Protein AF-0000000081030769 (afdb_homodimer)

Radius of gyration: 34.69 Å; Cα contacts (8 Å, |Δi|>4): 1145; chains: 2; bounding box: 56×118×72 Å

Secondary structure (DSSP, 8-state):
-TT--GGGTT-EEEEEETTEEEEEEEEEEETTTTEEEEEEEEEEETTEEEEEPS-EEEEGGGEEEEEE-S---SS------------------GGGGS----S----EEEE-SSSHHHHHHHHHHHT-SEEEEEEEEES-STTSEEEEEEEE-SS-EEEEEHHHHTTHHIIIIIHHHHT-TTSEEEES-HHHHHHHHHHHH-----SEEEHHHHHHHHHHHHTTSPPPSB---HHHHHHHHH---SHHHHTT--S-GGGGG-SSPPHHHHHHHHHTHHHHHHHHHHHHHHHTHHHHHHHHHHHHHHHTS-HHHHTT--TT--BPPHHHHS-S--SGGGTTT-/-TT--GGGTT-EEEEEETTEEEEEEEEEEETTTTEEEEEEEEEEETTEEEEEPS-EEEEGGGEEEEEE-S---SS------------------GGGTS----S----EEEE-SSSHHHHHHHHHHHT-SEEEEEEEEES-STTSEEEEEEEE-SS-EEEEEHHHHTTHHIIIIIHHHHT-TTSEEEES-HHHHHHHHHHHH-----SEEEHHHHHHHHHHHHTTSPPPSB---HHHHHHHHH---SHHHHTT--S-GGGGG-SSPPHHHHHHHHTTHHHHHHHHHHHHHHHTHHHHHHHHHHHHHHHTS-HHHHTT--TT--BPPHHHHS-TT-SGGGTTT-

Structure (mmCIF, N/CA/C/O backbone):
data_AF-0000000081030769-model_v1
#
loop_
_entity.id
_entity.type
_entity.pdbx_description
1 polymer 'PiRNA biogenesis protein EXD1'
#
loop_
_atom_site.group_PDB
_atom_site.id
_atom_site.type_symbol
_atom_site.label_atom_id
_atom_site.label_alt_id
_atom_site.label_comp_id
_atom_site.label_asym_id
_atom_site.label_entity_id
_atom_site.label_seq_id
_atom_site.pdbx_PDB_ins_code
_atom_site.Cartn_x
_atom_site.Cartn_y
_atom_site.Cartn_z
_atom_site.occupancy
_atom_site.B_iso_or_equiv
_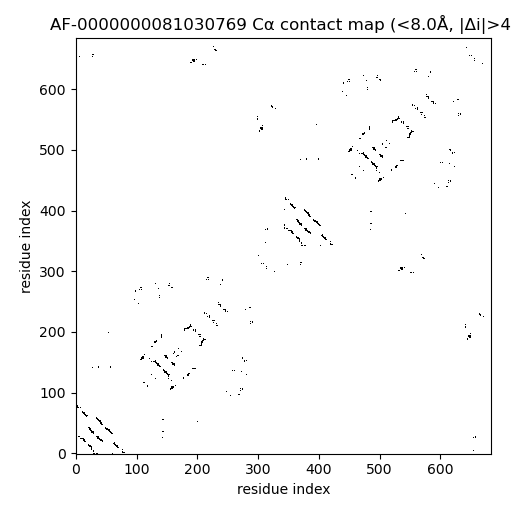atom_site.auth_seq_id
_atom_site.auth_comp_id
_atom_site.auth_asym_id
_atom_site.auth_atom_id
_atom_site.pdbx_PDB_model_num
ATOM 1 N N . MET A 1 1 ? -0.705 -38.626 -30.857 1 44.16 1 MET A N 1
ATOM 2 C CA . MET A 1 1 ? -1.271 -37.44 -30.221 1 44.16 1 MET A CA 1
ATOM 3 C C . MET A 1 1 ? -1.892 -36.511 -31.258 1 44.16 1 MET A C 1
ATOM 5 O O . MET A 1 1 ? -2.805 -35.744 -30.943 1 44.16 1 MET A O 1
ATOM 9 N N . GLU A 1 2 ? -1.341 -36.658 -32.449 1 47.42 2 GLU A N 1
ATOM 10 C CA . GLU A 1 2 ? -1.835 -35.824 -33.54 1 47.42 2 GLU A CA 1
ATOM 11 C C . GLU A 1 2 ? -3.297 -36.133 -33.853 1 47.42 2 GLU A C 1
ATOM 13 O O . GLU A 1 2 ? -4.038 -35.26 -34.307 1 47.42 2 GLU A O 1
ATOM 18 N N . ALA A 1 3 ? -3.644 -37.378 -33.585 1 51.26 3 ALA A N 1
ATOM 19 C CA . ALA A 1 3 ? -5.004 -37.761 -33.954 1 51.26 3 ALA A CA 1
ATOM 20 C C . ALA A 1 3 ? -6.013 -37.262 -32.924 1 51.26 3 ALA A C 1
ATOM 22 O O . ALA A 1 3 ? -7.224 -37.321 -33.153 1 51.26 3 ALA A O 1
ATOM 23 N N . LEU A 1 4 ? -5.462 -36.912 -31.933 1 61.34 4 LEU A N 1
ATOM 24 C CA . LEU A 1 4 ? -6.426 -36.528 -30.907 1 61.34 4 LEU A CA 1
ATOM 25 C C . LEU A 1 4 ? -6.832 -35.067 -31.063 1 61.34 4 LEU A C 1
ATOM 27 O O . LEU A 1 4 ? -5.975 -34.181 -31.106 1 61.34 4 LEU A O 1
ATOM 31 N N . SER A 1 5 ? -7.965 -34.884 -31.751 1 61.23 5 SER A N 1
ATOM 32 C CA . SER A 1 5 ? -8.55 -33.556 -31.907 1 61.23 5 SER A CA 1
ATOM 33 C C . SER A 1 5 ? -9.483 -33.224 -30.748 1 61.23 5 SER A C 1
ATOM 35 O O . SER A 1 5 ? -9.748 -34.072 -29.894 1 61.23 5 SER A O 1
ATOM 37 N N . ALA A 1 6 ? -9.847 -31.973 -30.694 1 63.76 6 ALA A N 1
ATOM 38 C CA . ALA A 1 6 ? -10.808 -31.466 -29.718 1 63.76 6 ALA A CA 1
ATOM 39 C C . ALA A 1 6 ? -12.082 -32.306 -29.717 1 63.76 6 ALA A C 1
ATOM 41 O O . ALA A 1 6 ? -12.797 -32.358 -28.713 1 63.76 6 ALA A O 1
ATOM 42 N N . ALA A 1 7 ? -12.319 -33.083 -30.776 1 64.45 7 ALA A N 1
ATOM 43 C CA . ALA A 1 7 ? -13.522 -33.903 -30.892 1 64.45 7 ALA A CA 1
ATOM 44 C C . ALA A 1 7 ? -13.444 -35.123 -29.979 1 64.45 7 ALA A C 1
ATOM 46 O O . ALA A 1 7 ? -14.462 -35.753 -29.686 1 64.45 7 ALA A O 1
ATOM 47 N N . CYS A 1 8 ? -12.205 -35.343 -29.478 1 71.4 8 CYS A N 1
ATOM 48 C CA . CYS A 1 8 ? -12.011 -36.531 -28.654 1 71.4 8 CYS A CA 1
ATOM 49 C C . CYS A 1 8 ? -12.272 -36.224 -27.184 1 71.4 8 CYS A C 1
ATOM 51 O O . CYS A 1 8 ? -12.295 -37.132 -26.351 1 71.4 8 CYS A O 1
ATOM 53 N N . LEU A 1 9 ? -12.603 -34.988 -26.937 1 77.81 9 LEU A N 1
ATOM 54 C CA . LEU A 1 9 ? -12.774 -34.601 -25.541 1 77.81 9 LEU A CA 1
ATOM 55 C C . LEU A 1 9 ? -14.01 -35.263 -24.942 1 77.81 9 LEU A C 1
ATOM 57 O O . LEU A 1 9 ? -15.023 -35.431 -25.626 1 77.81 9 LEU A O 1
ATOM 61 N N . GLU A 1 10 ? -13.96 -35.642 -23.74 1 79.06 10 GLU A N 1
ATOM 62 C CA . GLU A 1 10 ? -15.011 -36.218 -22.907 1 79.06 10 GLU A CA 1
ATOM 63 C C . GLU A 1 10 ? -15.336 -37.646 -23.337 1 79.06 10 GLU A C 1
ATOM 65 O O . GLU A 1 10 ? -16.351 -38.209 -22.922 1 79.06 10 GLU A O 1
ATOM 70 N N . ARG A 1 11 ? -14.497 -38.312 -24.156 1 81.59 11 ARG A N 1
ATOM 71 C CA . ARG A 1 11 ? -14.698 -39.699 -24.564 1 81.59 11 ARG A CA 1
ATOM 72 C C . ARG A 1 11 ? -13.898 -40.651 -23.682 1 81.59 11 ARG A C 1
ATOM 74 O O . ARG A 1 11 ? -12.791 -40.324 -23.251 1 81.59 11 ARG A O 1
ATOM 81 N N . ARG A 1 12 ? -14.58 -41.747 -23.451 1 87.85 12 ARG A N 1
ATOM 82 C CA . ARG A 1 12 ? -13.888 -42.783 -22.691 1 87.85 12 ARG A CA 1
ATOM 83 C C . ARG A 1 12 ? -12.947 -43.582 -23.587 1 87.85 12 ARG A C 1
ATOM 85 O O . ARG A 1 12 ? -13.318 -43.973 -24.695 1 87.85 12 ARG A O 1
ATOM 92 N N . VAL A 1 13 ? -11.739 -43.724 -23.093 1 87.86 13 VAL A N 1
ATOM 93 C CA . VAL A 1 13 ? -10.744 -44.36 -23.95 1 87.86 13 VAL A CA 1
ATOM 94 C C . VAL A 1 13 ? -9.935 -45.372 -23.142 1 87.86 13 VAL A C 1
ATOM 96 O O . VAL A 1 13 ? -9.896 -45.303 -21.911 1 87.86 13 VAL A O 1
ATOM 99 N N . HIS A 1 14 ? -9.465 -46.408 -23.815 1 87.83 14 HIS A N 1
ATOM 100 C CA . HIS A 1 14 ? -8.36 -47.249 -23.37 1 87.83 14 HIS A CA 1
ATOM 101 C C . HIS A 1 14 ? -7.041 -46.801 -23.992 1 87.83 14 HIS A C 1
ATOM 103 O O . HIS A 1 14 ? -6.945 -46.647 -25.211 1 87.83 14 HIS A O 1
ATOM 109 N N . VAL A 1 15 ? -6.149 -46.416 -23.18 1 86.52 15 VAL A N 1
ATOM 110 C CA . VAL A 1 15 ? -4.866 -45.928 -23.673 1 86.52 15 VAL A CA 1
ATOM 111 C C . VAL A 1 15 ? -3.74 -46.82 -23.155 1 86.52 15 VAL A C 1
ATOM 113 O O . VAL A 1 15 ? -3.757 -47.243 -21.997 1 86.52 15 VAL A O 1
ATOM 116 N N . VAL A 1 16 ? -2.856 -47.174 -24.028 1 80.29 16 VAL A N 1
ATOM 117 C CA . VAL A 1 16 ? -1.663 -47.912 -23.626 1 80.29 16 VAL A CA 1
ATOM 118 C C . VAL A 1 16 ? -0.446 -46.99 -23.669 1 80.29 16 VAL A C 1
ATOM 120 O O . VAL A 1 16 ? -0.079 -46.485 -24.733 1 80.29 16 VAL A O 1
ATOM 123 N N . GLU A 1 17 ? 0.055 -46.619 -22.524 1 79.87 17 GLU A N 1
ATOM 124 C CA . GLU A 1 17 ? 1.282 -45.841 -22.388 1 79.87 17 GLU A CA 1
ATOM 125 C C . GLU A 1 17 ? 2.413 -46.688 -21.813 1 79.87 17 GLU A C 1
ATOM 127 O O . GLU A 1 17 ? 2.323 -47.166 -20.68 1 79.87 17 GLU A O 1
ATOM 132 N N . PHE A 1 18 ? 3.49 -46.876 -22.508 1 74.51 18 PHE A N 1
ATOM 133 C CA . PHE A 1 18 ? 4.631 -47.684 -22.097 1 74.51 18 PHE A CA 1
ATOM 134 C C . PHE A 1 18 ? 4.174 -49.038 -21.569 1 74.51 18 PHE A C 1
ATOM 136 O O . PHE A 1 18 ? 4.567 -49.449 -20.475 1 74.51 18 PHE A O 1
ATOM 143 N N . ASP A 1 19 ? 3.241 -49.664 -22.244 1 74.39 19 ASP A N 1
ATOM 144 C CA . ASP A 1 19 ? 2.77 -51.028 -22.025 1 74.39 19 ASP A CA 1
ATOM 145 C C . ASP A 1 19 ? 1.854 -51.104 -20.805 1 74.39 19 ASP A C 1
ATOM 147 O O . ASP A 1 19 ? 1.578 -52.193 -20.296 1 74.39 19 ASP A O 1
ATOM 151 N N . VAL A 1 20 ? 1.56 -49.907 -20.291 1 80.68 20 VAL A N 1
ATOM 152 C CA . VAL A 1 20 ? 0.562 -49.876 -19.227 1 80.68 20 VAL A CA 1
ATOM 153 C C . VAL A 1 20 ? -0.782 -49.422 -19.791 1 80.68 20 VAL A C 1
ATOM 155 O O . VAL A 1 20 ? -0.85 -48.441 -20.537 1 80.68 20 VAL A O 1
ATOM 158 N N . ARG A 1 21 ? -1.768 -50.177 -19.455 1 84.45 21 ARG A N 1
ATOM 159 C CA . ARG A 1 21 ? -3.1 -49.891 -19.978 1 84.45 21 ARG A CA 1
ATOM 160 C C . ARG A 1 21 ? -3.887 -49.008 -19.015 1 84.45 21 ARG A C 1
ATOM 162 O O . ARG A 1 21 ? -3.921 -49.269 -17.811 1 84.45 21 ARG A O 1
ATOM 169 N N . PHE A 1 22 ? -4.377 -47.897 -19.62 1 87.69 22 PHE A N 1
ATOM 170 C CA . PHE A 1 22 ? -5.223 -46.986 -18.858 1 87.69 22 PHE A CA 1
ATOM 171 C C . PHE A 1 22 ? -6.603 -46.869 -19.493 1 87.69 22 PHE A C 1
ATOM 173 O O . PHE A 1 22 ? -6.741 -46.967 -20.714 1 87.69 22 PHE A O 1
ATOM 180 N N . ARG A 1 23 ? -7.574 -46.787 -18.68 1 88.01 23 ARG A N 1
ATOM 181 C CA . ARG A 1 23 ? -8.928 -46.45 -19.107 1 88.01 23 ARG A CA 1
ATOM 182 C C . ARG A 1 23 ? -9.419 -45.181 -18.418 1 88.01 23 ARG A C 1
ATOM 184 O O . ARG A 1 23 ? -9.186 -44.987 -17.223 1 88.01 23 ARG A O 1
ATOM 191 N N . GLY A 1 24 ?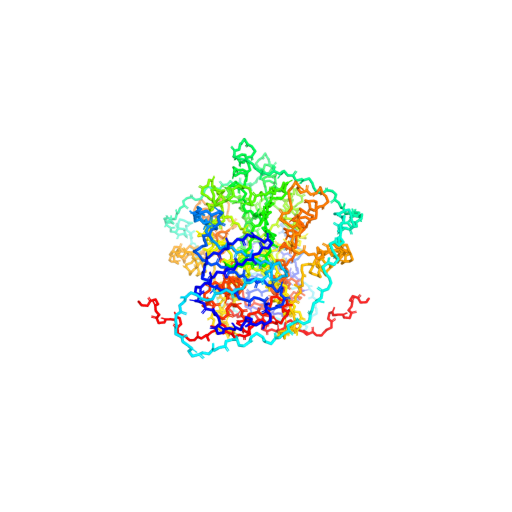 -9.892 -44.256 -19.222 1 87.9 24 GLY A N 1
ATOM 192 C CA . GLY A 1 24 ? -10.407 -43.022 -18.651 1 87.9 24 GLY A CA 1
ATOM 193 C C . GLY A 1 24 ? -11.114 -42.145 -19.666 1 87.9 24 GLY A C 1
ATOM 194 O O . GLY A 1 24 ? -11.39 -42.58 -20.786 1 87.9 24 GLY A O 1
ATOM 195 N N . THR A 1 25 ? -11.487 -40.97 -19.206 1 86.28 25 THR A N 1
ATOM 196 C CA . THR A 1 25 ? -12.155 -39.987 -20.051 1 86.28 25 THR A CA 1
ATOM 197 C C . THR A 1 25 ? -11.194 -38.869 -20.445 1 86.28 25 THR A C 1
ATOM 199 O O . THR A 1 25 ? -10.516 -38.296 -19.589 1 86.28 25 THR A O 1
ATOM 202 N N . ILE A 1 26 ? -11.086 -38.633 -21.771 1 82.66 26 ILE A N 1
ATOM 203 C CA . ILE A 1 26 ? -10.2 -37.578 -22.251 1 82.66 26 ILE A CA 1
ATOM 204 C C . ILE A 1 26 ? -10.711 -36.22 -21.776 1 82.66 26 ILE A C 1
ATOM 206 O O . ILE A 1 26 ? -11.822 -35.812 -22.122 1 82.66 26 ILE A O 1
ATOM 210 N N . LYS A 1 27 ? -9.891 -35.514 -20.947 1 78.57 27 LYS A N 1
ATOM 211 C CA . LYS A 1 27 ? -10.276 -34.191 -20.464 1 78.57 27 LYS A CA 1
ATOM 212 C C . LYS A 1 27 ? -9.535 -33.092 -21.22 1 78.57 27 LYS A C 1
ATOM 214 O O . LYS A 1 27 ? -10.053 -31.985 -21.383 1 78.57 27 LYS A O 1
ATOM 219 N N . CYS A 1 28 ? -8.37 -33.411 -21.644 1 77.9 28 CYS A N 1
ATOM 220 C CA . CYS A 1 28 ? -7.579 -32.388 -22.319 1 77.9 28 CYS A CA 1
ATOM 221 C C . CYS A 1 28 ? -6.539 -33.02 -23.236 1 77.9 28 CYS A C 1
ATOM 223 O O . CYS A 1 28 ? -5.921 -34.025 -22.881 1 77.9 28 CYS A O 1
ATOM 225 N N . ILE A 1 29 ? -6.494 -32.531 -24.385 1 73.43 29 ILE A N 1
ATOM 226 C CA . ILE A 1 29 ? -5.45 -32.882 -25.341 1 73.43 29 ILE A CA 1
ATOM 227 C C . ILE A 1 29 ? -4.579 -31.66 -25.626 1 73.43 29 ILE A C 1
ATOM 229 O O . ILE A 1 29 ? -5.063 -30.653 -26.148 1 73.43 29 ILE A O 1
ATOM 233 N N . ASP A 1 30 ? -3.381 -31.69 -25.149 1 68.22 30 ASP A N 1
ATOM 234 C CA . ASP A 1 30 ? -2.435 -30.609 -25.409 1 68.22 30 ASP A CA 1
ATOM 235 C C . ASP A 1 30 ? -1.521 -30.951 -26.584 1 68.22 30 ASP A C 1
ATOM 237 O O . ASP A 1 30 ? -0.598 -31.756 -26.446 1 68.22 30 ASP A O 1
ATOM 241 N N . PRO A 1 31 ? -1.814 -30.357 -27.655 1 63.83 31 PRO A N 1
ATOM 242 C CA . PRO A 1 31 ? -1.002 -30.698 -28.825 1 63.83 31 PRO A CA 1
ATOM 243 C C . PRO A 1 31 ? 0.418 -30.142 -28.74 1 63.83 31 PRO A C 1
ATOM 245 O O . PRO A 1 31 ? 1.331 -30.67 -29.38 1 63.83 31 PRO A O 1
ATOM 248 N N . THR A 1 32 ? 0.509 -29.099 -27.973 1 61.82 32 THR A N 1
ATOM 249 C CA . THR A 1 32 ? 1.821 -28.468 -27.877 1 61.82 32 THR A CA 1
ATOM 250 C C . THR A 1 32 ? 2.789 -29.35 -27.093 1 61.82 32 THR A C 1
ATOM 252 O O . THR A 1 32 ? 3.905 -29.611 -27.547 1 61.82 32 THR A O 1
ATOM 255 N N . ASN A 1 33 ? 2.311 -29.801 -25.993 1 61.86 33 ASN A N 1
ATOM 256 C CA . ASN A 1 33 ? 3.164 -30.625 -25.144 1 61.86 33 ASN A CA 1
ATOM 257 C C . ASN A 1 33 ? 2.949 -32.113 -25.409 1 61.86 33 ASN A C 1
ATOM 259 O O . ASN A 1 33 ? 3.622 -32.957 -24.815 1 61.86 33 ASN A O 1
ATOM 263 N N . LYS A 1 34 ? 2.015 -32.432 -26.318 1 69.3 34 LYS A N 1
ATOM 264 C CA . LYS A 1 34 ? 1.688 -33.802 -26.701 1 69.3 34 LYS A CA 1
ATOM 265 C C . LYS A 1 34 ? 1.298 -34.635 -25.484 1 69.3 34 LYS A C 1
ATOM 267 O O . LYS A 1 34 ? 1.83 -35.728 -25.276 1 69.3 34 LYS A O 1
ATOM 272 N N . THR A 1 35 ? 0.449 -33.984 -24.701 1 75.99 35 THR A N 1
ATOM 273 C CA . THR A 1 35 ? -0.007 -34.692 -23.51 1 75.99 35 THR A CA 1
ATOM 274 C C . THR A 1 35 ? -1.514 -34.926 -23.564 1 75.99 35 THR A C 1
ATOM 276 O O . THR A 1 35 ? -2.243 -34.169 -24.209 1 75.99 35 THR A O 1
ATOM 279 N N . LEU A 1 36 ? -1.886 -36.084 -23.059 1 79.55 36 LEU A N 1
ATOM 280 C CA . LEU A 1 36 ? -3.286 -36.472 -22.923 1 79.55 36 LEU A CA 1
ATOM 281 C C . LEU A 1 36 ? -3.675 -36.595 -21.454 1 79.55 36 LEU A C 1
ATOM 283 O O . LEU A 1 36 ? -3.007 -37.292 -20.686 1 79.55 36 LEU A O 1
ATOM 287 N N . THR A 1 37 ? -4.619 -35.807 -21.075 1 82.63 37 THR A N 1
ATOM 288 C CA . THR A 1 37 ? -5.063 -35.871 -19.687 1 82.63 37 THR A CA 1
ATOM 289 C C . THR A 1 37 ? -6.379 -36.636 -19.575 1 82.63 37 THR A C 1
ATOM 291 O O . THR A 1 37 ? -7.347 -36.322 -20.271 1 82.63 37 THR A O 1
ATOM 294 N N . LEU A 1 38 ? -6.343 -37.716 -18.769 1 82.44 38 LEU A N 1
ATOM 295 C CA . LEU A 1 38 ? -7.516 -38.558 -18.563 1 82.44 38 LEU A CA 1
ATOM 296 C C . LEU A 1 38 ? -8.109 -38.334 -17.176 1 82.44 38 LEU A C 1
ATOM 298 O O . LEU A 1 38 ? -7.381 -38.034 -16.226 1 82.44 38 LEU A O 1
ATOM 302 N N . ASP A 1 39 ? -9.38 -38.321 -17.074 1 81.76 39 ASP A N 1
ATOM 303 C CA . ASP A 1 39 ? -10.116 -38.363 -15.814 1 81.76 39 ASP A CA 1
ATOM 304 C C . ASP A 1 39 ? -10.74 -39.739 -15.589 1 81.76 39 ASP A C 1
ATOM 306 O O . ASP A 1 39 ? -10.803 -40.556 -16.51 1 81.76 39 ASP A O 1
ATOM 310 N N . LYS A 1 40 ? -11.093 -40.023 -14.259 1 81.81 40 LYS A N 1
ATOM 311 C CA . LYS A 1 40 ? -11.674 -41.311 -13.891 1 81.81 40 LYS A CA 1
ATOM 312 C C . LYS A 1 40 ? -10.829 -42.467 -14.421 1 81.81 40 LYS A C 1
ATOM 314 O O . LYS A 1 40 ? -11.347 -43.367 -15.084 1 81.81 40 LYS A O 1
ATOM 319 N N . VAL A 1 41 ? -9.571 -42.446 -14.062 1 83.43 41 VAL A N 1
ATOM 320 C CA . VAL A 1 41 ? -8.573 -43.32 -14.67 1 83.43 41 VAL A CA 1
ATOM 321 C C . VAL A 1 41 ? -8.522 -44.648 -13.919 1 83.43 41 VAL A C 1
ATOM 323 O O . VAL A 1 41 ? -8.597 -44.676 -12.688 1 83.43 41 VAL A O 1
ATOM 326 N N . GLU A 1 42 ? -8.541 -45.737 -14.667 1 85.85 42 GLU A N 1
ATOM 327 C CA . GLU A 1 42 ? -8.265 -47.078 -14.158 1 85.85 42 GLU A CA 1
ATOM 328 C C . GLU A 1 42 ? -7.034 -47.68 -14.829 1 85.85 42 GLU A C 1
ATOM 330 O O . GLU A 1 42 ? -6.845 -47.533 -16.038 1 85.85 42 GLU A O 1
ATOM 335 N N . VAL A 1 43 ? -6.2 -48.144 -14.038 1 83.62 43 VAL A N 1
ATOM 336 C CA . VAL A 1 43 ? -5.038 -48.852 -14.565 1 83.62 43 VAL A CA 1
ATOM 337 C C . VAL A 1 43 ? -5.326 -50.35 -14.619 1 83.62 43 VAL A C 1
ATOM 339 O O . VAL A 1 43 ? -5.861 -50.92 -13.665 1 83.62 43 VAL A O 1
ATOM 342 N N . ILE A 1 44 ? -5.068 -50.878 -15.721 1 78.3 44 ILE A N 1
ATOM 343 C CA . ILE A 1 44 ? -5.321 -52.301 -15.916 1 78.3 44 ILE A CA 1
ATOM 344 C C . ILE A 1 44 ? -4.006 -53.074 -15.841 1 78.3 44 ILE A C 1
ATOM 346 O O . ILE A 1 44 ? -3.096 -52.844 -16.641 1 78.3 44 ILE A O 1
ATOM 350 N N . ILE A 1 45 ? -3.821 -53.763 -14.804 1 73.88 45 ILE A N 1
ATOM 351 C CA . ILE A 1 45 ? -2.67 -54.644 -14.64 1 73.88 45 ILE A CA 1
ATOM 352 C C . ILE A 1 45 ? -3.121 -56.101 -14.714 1 73.88 45 ILE A C 1
ATOM 354 O O . ILE A 1 45 ? -3.692 -56.63 -13.758 1 73.88 45 ILE A O 1
ATOM 358 N N . GLY A 1 46 ? -2.759 -56.717 -15.798 1 67.44 46 GLY A N 1
ATOM 359 C CA . GLY A 1 46 ? -3.307 -58.052 -15.978 1 67.44 46 GLY A CA 1
ATOM 360 C C . GLY A 1 46 ? -4.823 -58.077 -15.998 1 67.44 46 GLY A C 1
ATOM 361 O O . GLY A 1 46 ? -5.45 -57.411 -16.825 1 67.44 46 GLY A O 1
ATOM 362 N N . ASP A 1 47 ? -5.411 -58.845 -15.065 1 72.78 47 ASP A N 1
ATOM 363 C CA . ASP A 1 47 ? -6.86 -58.971 -14.951 1 72.78 47 ASP A CA 1
ATOM 364 C C . ASP A 1 47 ? -7.41 -58.037 -13.875 1 72.78 47 ASP A C 1
ATOM 366 O O . ASP A 1 47 ? -8.625 -57.95 -13.683 1 72.78 47 ASP A O 1
ATOM 370 N N . ALA A 1 48 ? -6.486 -57.241 -13.292 1 74.41 48 ALA A N 1
ATOM 371 C CA . ALA A 1 48 ? -6.919 -56.368 -12.204 1 74.41 48 ALA A CA 1
ATOM 372 C C . ALA A 1 48 ? -7.043 -54.922 -12.676 1 74.41 48 ALA A C 1
ATOM 374 O O . ALA A 1 48 ? -6.257 -54.465 -13.51 1 74.41 48 ALA A O 1
ATOM 375 N N . GLN A 1 49 ? -8.13 -54.28 -12.293 1 78.36 49 GLN A N 1
ATOM 376 C CA . GLN A 1 49 ? -8.369 -52.865 -12.559 1 78.36 49 GLN A CA 1
ATOM 377 C C . GLN A 1 49 ? -8.328 -52.049 -11.271 1 78.36 49 GLN A C 1
ATOM 379 O O . GLN A 1 49 ? -8.88 -52.463 -10.249 1 78.36 49 GLN A O 1
ATOM 384 N N . MET A 1 50 ? -7.418 -51.078 -11.249 1 75.87 50 MET A N 1
ATOM 385 C CA . MET A 1 50 ? -7.314 -50.203 -10.084 1 75.87 50 MET A CA 1
ATOM 386 C C . MET A 1 50 ? -7.633 -48.759 -10.458 1 75.87 50 MET A C 1
ATOM 388 O O . MET A 1 50 ? -7.101 -48.236 -11.438 1 75.87 50 MET A O 1
ATOM 392 N N . ALA A 1 51 ? -8.521 -48.137 -9.741 1 79.64 51 ALA A N 1
ATOM 393 C CA . ALA A 1 51 ? -8.876 -46.739 -9.972 1 79.64 51 ALA A CA 1
ATOM 394 C C . ALA A 1 51 ? -7.779 -45.804 -9.47 1 79.64 51 ALA A C 1
ATOM 396 O O . ALA A 1 51 ? -7.222 -46.014 -8.39 1 79.64 51 ALA A O 1
ATOM 397 N N . LEU A 1 52 ? -7.276 -44.99 -10.325 1 74.42 52 LEU A N 1
ATOM 398 C CA . LEU A 1 52 ? -6.322 -43.958 -9.936 1 74.42 52 LEU A CA 1
ATOM 399 C C . LEU A 1 52 ? -7.042 -42.67 -9.55 1 74.42 52 LEU A C 1
ATOM 401 O O . LEU A 1 52 ? -7.952 -42.228 -10.254 1 74.42 52 LEU A O 1
ATOM 405 N N . PRO A 1 53 ? -6.715 -42.255 -8.423 1 66.66 53 PRO A N 1
ATOM 406 C CA . PRO A 1 53 ? -7.371 -41.002 -8.04 1 66.66 53 PRO A CA 1
ATOM 407 C C . PRO A 1 53 ? -6.861 -39.802 -8.835 1 66.66 53 PRO A C 1
ATOM 409 O O . PRO A 1 53 ? -5.665 -39.71 -9.123 1 66.66 53 PRO A O 1
ATOM 412 N N . GLY A 1 54 ? -7.796 -38.987 -9.297 1 65.91 54 GLY A N 1
ATOM 413 C CA . GLY A 1 54 ? -7.496 -37.708 -9.92 1 65.91 54 GLY A CA 1
ATOM 414 C C . GLY A 1 54 ? -7.211 -37.819 -11.406 1 65.91 54 GLY A C 1
ATOM 415 O O . GLY A 1 54 ? -7.601 -38.798 -12.046 1 65.91 54 GLY A O 1
ATOM 416 N N . LEU A 1 55 ? -6.659 -36.768 -11.96 1 72.29 55 LEU A N 1
ATOM 417 C CA . LEU A 1 55 ? -6.317 -36.704 -13.377 1 72.29 55 LEU A CA 1
ATOM 418 C C . LEU A 1 55 ? -4.965 -37.359 -13.64 1 72.29 55 LEU A C 1
ATOM 420 O O . LEU A 1 55 ? -4.077 -37.324 -12.785 1 72.29 55 LEU A O 1
ATOM 424 N N . LYS A 1 56 ? -4.919 -38.119 -14.719 1 78.1 56 LYS A N 1
ATOM 425 C CA . LYS A 1 56 ? -3.658 -38.709 -15.159 1 78.1 56 LYS A CA 1
ATOM 426 C C . LYS A 1 56 ? -3.215 -38.124 -16.497 1 78.1 56 LYS A C 1
ATOM 428 O O . LYS A 1 56 ? -3.954 -38.181 -17.482 1 78.1 56 LYS A O 1
ATOM 433 N N . MET A 1 57 ? -2.11 -37.486 -16.358 1 77.53 57 MET A N 1
ATOM 434 C CA . MET A 1 57 ? -1.526 -36.964 -17.59 1 77.53 57 MET A CA 1
ATOM 435 C C . MET A 1 57 ? -0.62 -38.001 -18.245 1 77.53 57 MET A C 1
ATOM 437 O O . MET A 1 57 ? 0.262 -38.562 -17.593 1 77.53 57 MET A O 1
ATOM 441 N N . LEU A 1 58 ? -0.952 -38.35 -19.488 1 77.89 58 LEU A N 1
ATOM 442 C CA . LEU A 1 58 ? -0.169 -39.307 -20.261 1 77.89 58 LEU A CA 1
ATOM 443 C C . LEU A 1 58 ? 0.704 -38.592 -21.287 1 77.89 58 LEU A C 1
ATOM 445 O O . LEU A 1 58 ? 0.288 -37.59 -21.872 1 77.89 58 LEU A O 1
ATOM 449 N N . ASP A 1 59 ? 1.869 -39.041 -21.366 1 72.49 59 ASP A N 1
ATOM 450 C CA . ASP A 1 59 ? 2.781 -38.533 -22.386 1 72.49 59 ASP A CA 1
ATOM 451 C C . ASP A 1 59 ? 2.417 -39.076 -23.767 1 72.49 59 ASP A C 1
ATOM 453 O O . ASP A 1 59 ? 2.472 -40.285 -23.999 1 72.49 59 ASP A O 1
ATOM 457 N N . GLY A 1 60 ? 2.059 -38.187 -24.591 1 72.27 60 GLY A N 1
ATOM 458 C CA . GLY A 1 60 ? 1.662 -38.57 -25.936 1 72.27 60 GLY A CA 1
ATOM 459 C C . GLY A 1 60 ? 2.712 -39.394 -26.657 1 72.27 60 GLY A C 1
ATOM 460 O O . GLY A 1 60 ? 2.38 -40.261 -27.467 1 72.27 60 GLY A O 1
ATOM 461 N N . GLN A 1 61 ? 3.967 -39.121 -26.261 1 70.11 61 GLN A N 1
ATOM 462 C CA . GLN A 1 61 ? 5.048 -39.862 -26.902 1 70.11 61 GLN A CA 1
ATOM 463 C C . GLN A 1 61 ? 5.076 -41.313 -26.43 1 70.11 61 GLN A C 1
ATOM 465 O O . GLN A 1 61 ? 5.547 -42.196 -27.149 1 70.11 61 GLN A O 1
ATOM 470 N N . GLY A 1 62 ? 4.553 -41.566 -25.315 1 72.06 62 GLY A N 1
ATOM 471 C CA . GLY A 1 62 ? 4.543 -42.911 -24.763 1 72.06 62 GLY A CA 1
ATOM 472 C C . GLY A 1 62 ? 3.289 -43.69 -25.112 1 72.06 62 GLY A C 1
ATOM 473 O O . GLY A 1 62 ? 3.191 -44.883 -24.819 1 72.06 62 GLY A O 1
ATOM 474 N N . ILE A 1 63 ? 2.408 -43.027 -25.781 1 79.7 63 ILE A N 1
ATOM 475 C CA . ILE A 1 63 ? 1.138 -43.682 -26.076 1 79.7 63 ILE A CA 1
ATOM 476 C C . ILE A 1 63 ? 1.282 -44.546 -27.326 1 79.7 63 ILE A C 1
ATOM 478 O O . ILE A 1 63 ? 1.623 -44.044 -28.4 1 79.7 63 ILE A O 1
ATOM 482 N N . SER A 1 64 ? 1.046 -45.84 -27.186 1 77.75 64 SER A N 1
ATOM 483 C CA . SER A 1 64 ? 1.176 -46.77 -28.303 1 77.75 64 SER A CA 1
ATOM 484 C C . SER A 1 64 ? -0.182 -47.087 -28.919 1 77.75 64 SER A C 1
ATOM 486 O O . SER A 1 64 ? -0.267 -47.453 -30.093 1 77.75 64 SER A O 1
ATOM 488 N N . ALA A 1 65 ? -1.237 -46.993 -28.076 1 81.04 65 ALA A N 1
ATOM 489 C CA . ALA A 1 65 ? -2.563 -47.318 -28.596 1 81.04 65 ALA A CA 1
ATOM 490 C C . ALA A 1 65 ? -3.648 -46.545 -27.852 1 81.04 65 ALA A C 1
ATOM 492 O O . ALA A 1 65 ? -3.531 -46.3 -26.649 1 81.04 65 ALA A O 1
ATOM 493 N N . ILE A 1 66 ? -4.604 -46.064 -28.601 1 83.67 66 ILE A N 1
ATOM 494 C CA . ILE A 1 66 ? -5.805 -45.457 -28.037 1 83.67 66 ILE A CA 1
ATOM 495 C C . ILE A 1 66 ? -7.046 -46.106 -28.647 1 83.67 66 ILE A C 1
ATOM 497 O O . ILE A 1 66 ? -7.153 -46.227 -29.869 1 83.67 66 ILE A O 1
ATOM 501 N N . THR A 1 67 ? -7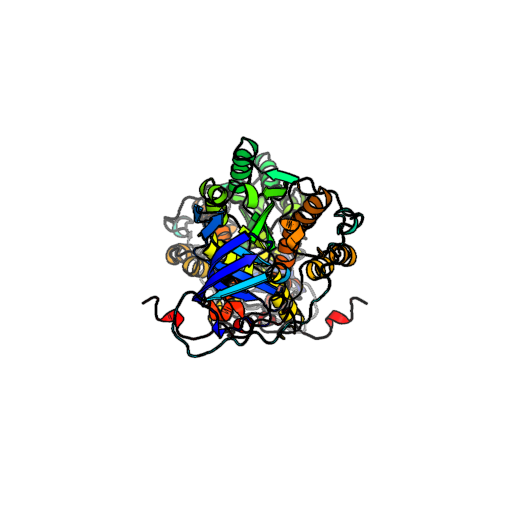.892 -46.676 -27.756 1 82.75 67 THR A N 1
ATOM 502 C CA . THR A 1 67 ? -9.148 -47.27 -28.201 1 82.75 67 THR A CA 1
ATOM 503 C C . THR A 1 67 ? -10.337 -46.579 -27.539 1 82.75 67 THR A C 1
ATOM 505 O O . THR A 1 67 ? -10.375 -46.434 -26.315 1 82.75 67 THR A O 1
ATOM 508 N N . PHE A 1 68 ? -11.323 -46.141 -28.288 1 82.46 68 PHE A N 1
ATOM 509 C CA . PHE A 1 68 ? -12.515 -45.477 -27.776 1 82.46 68 PHE A CA 1
ATOM 510 C C . PHE A 1 68 ? -13.556 -46.498 -27.334 1 82.46 68 PHE A C 1
ATOM 512 O O . PHE A 1 68 ? -13.786 -47.496 -28.02 1 82.46 68 PHE A O 1
ATOM 519 N N . LEU A 1 69 ? -14.082 -46.378 -26.138 1 79.23 69 LEU A N 1
ATOM 520 C CA . LEU A 1 69 ? -15.036 -47.328 -25.577 1 79.23 69 LEU A CA 1
ATOM 521 C C . LEU A 1 69 ? -16.466 -46.936 -25.933 1 79.23 69 LEU A C 1
ATOM 523 O O . LEU A 1 69 ? -17.37 -47.774 -25.9 1 79.23 69 LEU A O 1
ATOM 527 N N . ASP A 1 70 ? -16.962 -45.797 -26.162 1 65.88 70 ASP A N 1
ATOM 528 C CA . ASP A 1 70 ? -18.329 -45.412 -26.499 1 65.88 70 ASP A CA 1
ATOM 529 C C . ASP A 1 70 ? -18.572 -45.513 -28.003 1 65.88 70 ASP A C 1
ATOM 531 O O . ASP A 1 70 ? -17.65 -45.33 -28.801 1 65.88 70 ASP A O 1
ATOM 535 N N . GLU A 1 71 ? -19.64 -46.317 -28.65 1 55.11 71 GLU A N 1
ATOM 536 C CA . GLU A 1 71 ? -20.127 -46.664 -29.982 1 55.11 71 GLU A CA 1
ATOM 537 C C . GLU A 1 71 ? -20.472 -45.414 -30.786 1 55.11 71 GLU A C 1
ATOM 539 O O . GLU A 1 71 ? -20.942 -45.511 -31.921 1 55.11 71 GLU A O 1
ATOM 544 N N . ASN A 1 72 ? -20.769 -44.244 -30.347 1 45.99 72 ASN A N 1
ATOM 545 C CA . ASN A 1 72 ? -21.317 -43.311 -31.326 1 45.99 72 ASN A CA 1
ATOM 546 C C . ASN A 1 72 ? -20.324 -43.028 -32.449 1 45.99 72 ASN A C 1
ATOM 548 O O . ASN A 1 72 ? -19.255 -42.463 -32.211 1 45.99 72 ASN A O 1
ATOM 552 N N . PRO A 1 73 ? -20.426 -43.639 -33.72 1 39.94 73 PRO A N 1
ATOM 553 C CA . PRO A 1 73 ? -19.629 -43.62 -34.949 1 39.94 73 PRO A CA 1
ATOM 554 C C . PRO A 1 73 ? -19.219 -4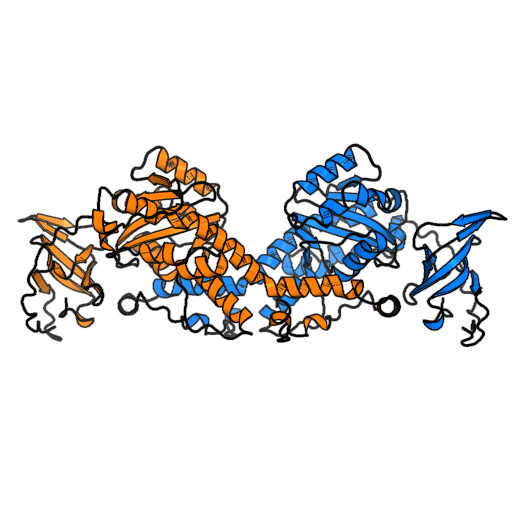2.21 -35.365 1 39.94 73 PRO A C 1
ATOM 556 O O . PRO A 1 73 ? -18.543 -42.034 -36.382 1 39.94 73 PRO A O 1
ATOM 559 N N . ALA A 1 74 ? -20.131 -41.176 -35.192 1 37.57 74 ALA A N 1
ATOM 560 C CA . ALA A 1 74 ? -19.852 -40.054 -36.085 1 37.57 74 ALA A CA 1
ATOM 561 C C . ALA A 1 74 ? -18.355 -39.765 -36.151 1 37.57 74 ALA A C 1
ATOM 563 O O . ALA A 1 74 ? -17.782 -39.666 -37.239 1 37.57 74 ALA A O 1
ATOM 564 N N . LYS A 1 75 ? -17.747 -38.712 -35.518 1 38.67 75 LYS A N 1
ATOM 565 C CA . LYS A 1 75 ? -16.526 -38.097 -36.03 1 38.67 75 LYS A CA 1
ATOM 566 C C . LYS A 1 75 ? -15.313 -38.986 -35.771 1 38.67 75 LYS A C 1
ATOM 568 O O . LYS A 1 75 ? -14.935 -39.21 -34.619 1 38.67 75 LYS A O 1
ATOM 573 N N . ALA A 1 76 ? -15.128 -39.937 -36.632 1 34.52 76 ALA A N 1
ATOM 574 C CA . ALA A 1 76 ? -13.959 -40.79 -36.831 1 34.52 76 ALA A CA 1
ATOM 575 C C . ALA A 1 76 ? -12.666 -40.005 -36.627 1 34.52 76 ALA A C 1
ATOM 577 O O . ALA A 1 76 ? -12.403 -39.034 -37.341 1 34.52 76 ALA A O 1
ATOM 578 N N . CYS A 1 77 ? -12.175 -39.839 -35.484 1 35.09 77 CYS A N 1
ATOM 579 C CA . CYS A 1 77 ? -10.813 -39.334 -35.35 1 35.09 77 CYS A CA 1
ATOM 580 C C . CYS A 1 77 ? -9.827 -40.219 -36.103 1 35.09 77 C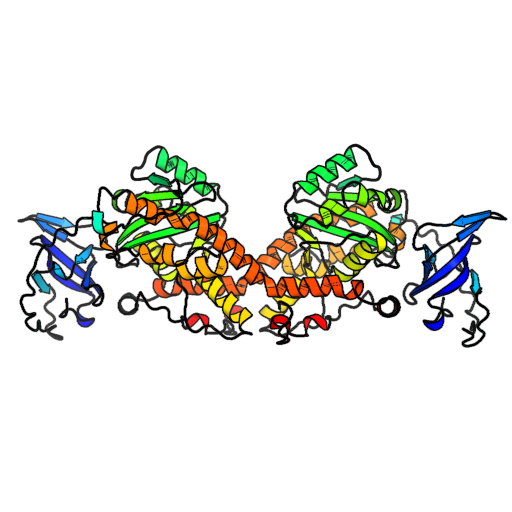YS A C 1
ATOM 582 O O . CYS A 1 77 ? -9.675 -41.399 -35.781 1 35.09 77 CYS A O 1
ATOM 584 N N . ARG A 1 78 ? -9.893 -40.286 -37.527 1 30.68 78 ARG A N 1
ATOM 585 C CA . ARG A 1 78 ? -8.976 -41.07 -38.348 1 30.68 78 ARG A CA 1
ATOM 586 C C . ARG A 1 78 ? -7.534 -40.888 -37.884 1 30.68 78 ARG A C 1
ATOM 588 O O . ARG A 1 78 ? -7.093 -39.764 -37.636 1 30.68 78 ARG A O 1
ATOM 595 N N . ARG A 1 79 ? -6.894 -41.941 -37.464 1 33.06 79 ARG A N 1
ATOM 596 C CA . ARG A 1 79 ? -5.482 -42.152 -37.16 1 33.06 79 ARG A CA 1
ATOM 597 C C . ARG A 1 79 ? -4.613 -41.889 -38.385 1 33.06 79 ARG A C 1
ATOM 599 O O . ARG A 1 79 ? -4.679 -42.628 -39.37 1 33.06 79 ARG A O 1
ATOM 606 N N . GLN A 1 80 ? -4.51 -40.776 -39.078 1 28.78 80 GLN A N 1
ATOM 607 C CA . GLN A 1 80 ? -3.477 -40.912 -40.1 1 28.78 80 GLN A CA 1
ATOM 608 C C . GLN A 1 80 ? -2.174 -41.432 -39.5 1 28.78 80 GLN A C 1
ATOM 610 O O . GLN A 1 80 ? -1.877 -41.176 -38.331 1 28.78 80 GLN A O 1
ATOM 615 N N . GLY A 1 81 ? -1.436 -42.449 -40.093 1 25.53 81 GLY A N 1
ATOM 616 C CA . GLY A 1 81 ? -0.263 -43.286 -39.894 1 25.53 81 GLY A CA 1
ATOM 617 C C . GLY A 1 81 ? 0.963 -42.502 -39.467 1 25.53 81 GLY A C 1
ATOM 618 O O . GLY A 1 81 ? 1.451 -41.648 -40.212 1 25.53 81 GLY A O 1
ATOM 619 N N . ALA A 1 82 ? 1.14 -42.027 -38.227 1 27.3 82 ALA A N 1
ATOM 620 C CA . ALA A 1 82 ? 2.414 -41.423 -37.844 1 27.3 82 ALA A CA 1
ATOM 621 C C . ALA A 1 82 ? 3.58 -42.353 -38.165 1 27.3 82 ALA A C 1
ATOM 623 O O . ALA A 1 82 ? 3.46 -43.575 -38.045 1 27.3 82 ALA A O 1
ATOM 624 N N . GLU A 1 83 ? 4.384 -42.007 -39.143 1 27.08 83 GLU A N 1
ATOM 625 C CA . GLU A 1 83 ? 5.707 -42.578 -39.374 1 27.08 83 GLU A CA 1
ATOM 626 C C . GLU A 1 83 ? 6.453 -42.793 -38.06 1 27.08 83 GLU A C 1
ATOM 628 O O . GLU A 1 83 ? 6.275 -42.03 -37.108 1 27.08 83 GLU A O 1
ATOM 633 N N . LYS A 1 84 ? 7.098 -43.927 -37.776 1 27.74 84 LYS A N 1
ATOM 634 C CA . LYS A 1 84 ? 7.956 -44.542 -36.768 1 27.74 84 LYS A CA 1
ATOM 635 C C . LYS A 1 84 ? 9.013 -43.559 -36.272 1 27.74 84 LYS A C 1
ATOM 637 O O . LYS A 1 84 ? 10.037 -43.357 -36.928 1 27.74 84 LYS A O 1
ATOM 642 N N . ALA A 1 85 ? 8.681 -42.454 -35.686 1 26.54 85 ALA A N 1
ATOM 643 C CA . ALA A 1 85 ? 9.891 -41.81 -35.183 1 26.54 85 ALA A CA 1
ATOM 644 C C . ALA A 1 85 ? 10.634 -42.721 -34.21 1 26.54 85 ALA A C 1
ATOM 646 O O . ALA A 1 85 ? 10.011 -43.446 -33.431 1 26.54 85 ALA A O 1
ATOM 647 N N . ASP A 1 86 ? 11.903 -43.132 -34.429 1 25.1 86 ASP A N 1
ATOM 648 C CA . ASP A 1 86 ? 12.959 -43.842 -33.714 1 25.1 86 ASP A CA 1
ATOM 649 C C . ASP A 1 86 ? 13.079 -43.344 -32.276 1 25.1 86 ASP A C 1
ATOM 651 O O . ASP A 1 86 ? 13.142 -42.136 -32.035 1 25.1 86 ASP A O 1
ATOM 655 N N . ALA A 1 87 ? 12.654 -44.109 -31.231 1 27.44 87 ALA A N 1
ATOM 656 C CA . ALA A 1 87 ? 12.66 -44.094 -29.77 1 27.44 87 ALA A CA 1
ATOM 657 C C . ALA A 1 87 ? 14.072 -43.886 -29.229 1 27.44 87 ALA A C 1
ATOM 659 O O . ALA A 1 87 ? 14.669 -44.806 -28.666 1 27.44 87 ALA A O 1
ATOM 660 N N . SER A 1 88 ? 15.072 -43.273 -29.907 1 25.11 88 SER A N 1
ATOM 661 C CA . SER A 1 88 ? 16.323 -43.281 -29.156 1 25.11 88 SER A CA 1
ATOM 662 C C . SER A 1 88 ? 16.135 -42.687 -27.764 1 25.11 88 SER A C 1
ATOM 664 O O . SER A 1 88 ? 15.618 -41.576 -27.621 1 25.11 88 SER A O 1
ATOM 666 N N . SER A 1 89 ? 15.891 -43.527 -26.685 1 27.82 89 SER A N 1
ATOM 667 C CA . SER A 1 89 ? 15.933 -43.431 -25.229 1 27.82 89 SER A CA 1
ATOM 668 C C . SER A 1 89 ? 17.082 -42.541 -24.766 1 27.82 89 SER A C 1
ATOM 670 O O . SER A 1 89 ? 18.16 -43.035 -24.43 1 27.82 89 SER A O 1
ATOM 672 N N . GLY A 1 90 ? 17.598 -41.569 -25.497 1 27.37 90 GLY A N 1
ATOM 673 C CA . GLY A 1 90 ? 18.763 -40.933 -24.902 1 27.37 90 GLY A CA 1
ATOM 674 C C . GLY A 1 90 ? 18.55 -40.536 -23.453 1 27.37 90 GLY A C 1
ATOM 675 O O . GLY A 1 90 ? 17.454 -40.122 -23.072 1 27.37 90 GLY A O 1
ATOM 676 N N . ASN A 1 91 ? 19.216 -41.304 -22.451 1 29.99 91 ASN A N 1
ATOM 677 C CA . ASN A 1 91 ? 19.552 -41.051 -21.054 1 29.99 91 ASN A CA 1
ATOM 678 C C . ASN A 1 91 ? 19.744 -39.562 -20.784 1 29.99 91 ASN A C 1
ATOM 680 O O . ASN A 1 91 ? 20.788 -38.997 -21.114 1 29.99 91 ASN A O 1
ATOM 684 N N . VAL A 1 92 ? 18.845 -38.838 -21.098 1 31.66 92 VAL A N 1
ATOM 685 C CA . VAL A 1 92 ? 19.022 -37.443 -20.711 1 31.66 92 VAL A CA 1
ATOM 686 C C . VAL A 1 92 ? 19.463 -37.364 -19.251 1 31.66 92 VAL A C 1
ATOM 688 O O . VAL A 1 92 ? 18.722 -37.764 -18.35 1 31.66 92 VAL A O 1
ATOM 691 N N . LYS A 1 93 ? 20.758 -37.612 -18.972 1 34.1 93 LYS A N 1
ATOM 692 C CA . LYS A 1 93 ? 21.42 -37.421 -17.685 1 34.1 93 LYS A CA 1
ATOM 693 C C . LYS A 1 93 ? 20.95 -36.136 -17.009 1 34.1 93 LYS A C 1
ATOM 695 O O . LYS A 1 93 ? 20.932 -35.072 -17.631 1 34.1 93 LYS A O 1
ATOM 700 N N . PRO A 1 94 ? 20.355 -36.28 -15.944 1 36.12 94 PRO A N 1
ATOM 701 C CA . PRO A 1 94 ? 19.906 -35.151 -15.127 1 36.12 94 PRO A CA 1
ATOM 702 C C . PRO A 1 94 ? 20.967 -34.061 -14.992 1 36.12 94 PRO A C 1
ATOM 704 O O . PRO A 1 94 ? 20.635 -32.896 -14.761 1 36.12 94 PRO A O 1
ATOM 707 N N . ASP A 1 95 ? 22.225 -34.536 -15.052 1 38.03 95 ASP A N 1
ATOM 708 C CA . ASP A 1 95 ? 23.308 -33.597 -14.778 1 38.03 95 ASP A CA 1
ATOM 709 C C . ASP A 1 95 ? 23.285 -32.429 -15.761 1 38.03 95 ASP A C 1
ATOM 711 O O . ASP A 1 95 ? 23.743 -31.331 -15.44 1 38.03 95 ASP A O 1
ATOM 715 N N . ARG A 1 96 ? 22.949 -32.732 -16.989 1 35.53 96 ARG A N 1
ATOM 716 C CA . ARG A 1 96 ? 23.051 -31.731 -18.047 1 35.53 96 ARG A CA 1
ATOM 717 C C . ARG A 1 96 ? 21.976 -30.661 -17.894 1 35.53 96 ARG A C 1
ATOM 719 O O . ARG A 1 96 ? 21.981 -29.661 -18.615 1 35.53 96 ARG A O 1
ATOM 726 N N . TYR A 1 97 ? 20.941 -31.036 -17.243 1 36.63 97 TYR A N 1
ATOM 727 C CA . TYR A 1 97 ? 19.802 -30.125 -17.275 1 36.63 97 TYR A CA 1
ATOM 728 C C . TYR A 1 97 ? 20.042 -28.92 -16.375 1 36.63 97 TYR A C 1
ATOM 730 O O . TYR A 1 97 ? 19.336 -27.914 -16.472 1 36.63 97 TYR A O 1
ATOM 738 N N . CYS A 1 98 ? 20.826 -29.115 -15.269 1 36.92 98 CYS A N 1
ATOM 739 C CA . CYS A 1 98 ? 20.988 -27.953 -14.403 1 36.92 98 CYS A CA 1
ATOM 740 C C . CYS A 1 98 ? 22.38 -27.351 -14.553 1 36.92 98 CYS A C 1
ATOM 742 O O . CYS A 1 98 ? 23.379 -28 -14.238 1 36.92 98 CYS A O 1
ATOM 744 N N . ASN A 1 99 ? 22.708 -26.78 -15.573 1 37.42 99 ASN A N 1
ATOM 745 C CA . ASN A 1 99 ? 23.963 -26.036 -15.565 1 37.42 99 ASN A CA 1
ATOM 746 C C . ASN A 1 99 ? 24.164 -25.29 -14.248 1 37.42 99 ASN A C 1
ATOM 748 O O . ASN A 1 99 ? 23.195 -24.973 -13.556 1 37.42 99 ASN A O 1
ATOM 752 N N . ARG A 1 100 ? 25.573 -25.128 -13.789 1 37.7 100 ARG A N 1
ATOM 753 C CA . ARG A 1 100 ? 26.091 -24.534 -12.561 1 37.7 100 ARG A CA 1
ATOM 754 C C . ARG A 1 100 ? 25.447 -23.178 -12.296 1 37.7 100 ARG A C 1
ATOM 756 O O . ARG A 1 100 ? 25.53 -22.271 -13.127 1 37.7 100 ARG A O 1
ATOM 763 N N . ILE A 1 101 ? 24.427 -23.143 -11.631 1 42.78 101 ILE A N 1
ATOM 764 C CA . ILE A 1 101 ? 23.674 -21.972 -11.195 1 42.78 101 ILE A CA 1
ATOM 765 C C . ILE A 1 101 ? 24.53 -21.132 -10.25 1 42.78 101 ILE A C 1
ATOM 767 O O . ILE A 1 101 ? 24.849 -21.565 -9.14 1 42.78 101 ILE A O 1
ATOM 771 N N . PRO A 1 102 ? 25.379 -20.326 -10.646 1 44.65 102 PRO A N 1
ATOM 772 C CA . PRO A 1 102 ? 26.119 -19.5 -9.689 1 44.65 102 PRO A CA 1
ATOM 773 C C . PRO A 1 102 ? 25.203 -18.679 -8.785 1 44.65 102 PRO A C 1
ATOM 775 O O . PRO A 1 102 ? 25.681 -17.956 -7.908 1 44.65 102 PRO A O 1
ATOM 778 N N . GLY A 1 103 ? 23.961 -18.831 -8.603 1 48.94 103 GLY A N 1
ATOM 779 C CA . GLY A 1 103 ? 23.211 -17.848 -7.837 1 48.94 103 GLY A CA 1
ATOM 780 C C . GLY A 1 103 ? 23.32 -18.049 -6.338 1 48.94 103 GLY A C 1
ATOM 781 O O . GLY A 1 103 ? 23.955 -19.001 -5.878 1 48.94 103 GLY A O 1
ATOM 782 N N . LYS A 1 104 ? 22.974 -17.001 -5.528 1 56.19 104 LYS A N 1
ATOM 783 C CA . LYS A 1 104 ? 22.926 -16.996 -4.069 1 56.19 104 LYS A CA 1
ATOM 784 C C . LYS A 1 104 ? 22.193 -18.225 -3.539 1 56.19 104 LYS A C 1
ATOM 786 O O . LYS A 1 104 ? 21.133 -18.591 -4.051 1 56.19 104 LYS A O 1
ATOM 791 N N . ILE A 1 105 ? 22.91 -18.99 -2.84 1 57.71 105 ILE A N 1
ATOM 792 C CA . ILE A 1 105 ? 22.365 -20.174 -2.186 1 57.71 105 ILE A CA 1
ATOM 793 C C . ILE A 1 105 ? 21.253 -19.765 -1.223 1 57.71 105 ILE A C 1
ATOM 795 O O . ILE A 1 105 ? 21.48 -18.979 -0.3 1 57.71 105 ILE A O 1
ATOM 799 N N . VAL A 1 106 ? 20.047 -19.975 -1.654 1 71.69 106 VAL A N 1
ATOM 800 C CA . VAL A 1 106 ? 18.904 -19.741 -0.778 1 71.69 106 VAL A CA 1
ATOM 801 C C . VAL A 1 106 ? 18.638 -20.985 0.067 1 71.69 106 VAL A C 1
ATOM 803 O O . VAL A 1 106 ? 18.618 -22.104 -0.453 1 71.69 106 VAL A O 1
ATOM 806 N N . ASN A 1 107 ? 18.742 -20.78 1.361 1 84.18 107 ASN A N 1
ATOM 807 C CA . ASN A 1 107 ? 18.398 -21.878 2.258 1 84.18 107 ASN A CA 1
ATOM 808 C C . ASN A 1 107 ? 16.903 -22.184 2.222 1 84.18 107 ASN A C 1
ATOM 810 O O . ASN A 1 107 ? 16.078 -21.269 2.193 1 84.18 107 ASN A O 1
ATOM 814 N N . TYR A 1 108 ? 16.706 -23.502 1.956 1 92.68 108 TYR A N 1
ATOM 815 C CA . TYR A 1 108 ? 15.311 -23.928 1.934 1 92.68 108 TYR A CA 1
ATOM 816 C C . TYR A 1 108 ? 15.099 -25.146 2.825 1 92.68 108 TYR A C 1
ATOM 818 O O . TYR A 1 108 ? 16.059 -25.828 3.195 1 92.68 108 TYR A O 1
ATOM 826 N N . ILE A 1 109 ? 13.93 -25.351 3.306 1 95.25 109 ILE A N 1
ATOM 827 C CA . ILE A 1 109 ? 13.524 -26.529 4.065 1 95.25 109 ILE A CA 1
ATOM 828 C C . ILE A 1 109 ? 12.615 -27.407 3.209 1 95.25 109 ILE A C 1
ATOM 830 O O . ILE A 1 109 ? 11.585 -26.945 2.712 1 95.25 109 ILE A O 1
ATOM 834 N N . LEU A 1 110 ? 13.038 -28.602 2.982 1 94.24 110 LEU A N 1
ATOM 835 C CA . LEU A 1 110 ? 12.275 -29.565 2.196 1 94.24 110 LEU A CA 1
ATOM 836 C C . LEU A 1 110 ? 11.239 -30.274 3.062 1 94.24 110 LEU A C 1
ATOM 838 O O . LEU A 1 110 ? 11.571 -30.807 4.123 1 94.24 110 LEU A O 1
ATOM 842 N N . ILE A 1 111 ? 9.99 -30.225 2.663 1 96.48 111 ILE A N 1
ATOM 843 C CA . ILE A 1 111 ? 8.896 -30.891 3.362 1 96.48 111 ILE A CA 1
ATOM 844 C C . ILE A 1 111 ? 8.325 -32.003 2.485 1 96.48 111 ILE A C 1
ATOM 846 O O . ILE A 1 111 ? 7.525 -31.743 1.584 1 96.48 111 ILE A O 1
ATOM 850 N N . ASP A 1 112 ? 8.65 -33.225 2.752 1 92.16 112 ASP A N 1
ATOM 851 C CA . ASP A 1 112 ? 8.208 -34.348 1.93 1 92.16 112 ASP A CA 1
ATOM 852 C C . ASP A 1 112 ? 7.484 -35.395 2.774 1 92.16 112 ASP A C 1
ATOM 854 O O . ASP A 1 112 ? 7.16 -36.479 2.285 1 92.16 112 ASP A O 1
ATOM 858 N N . LYS A 1 113 ? 7.315 -35.061 4.079 1 89.86 113 LYS A N 1
ATOM 859 C CA . LYS A 1 113 ? 6.563 -35.902 5.006 1 89.86 113 LYS A CA 1
ATOM 860 C C . LYS A 1 113 ? 5.813 -35.057 6.031 1 89.86 113 LYS A C 1
ATOM 862 O O . LYS A 1 113 ? 6.152 -33.892 6.25 1 89.86 113 LYS A O 1
ATOM 867 N N . PHE A 1 114 ? 4.721 -35.751 6.59 1 89.24 114 PHE A N 1
ATOM 868 C CA . PHE A 1 114 ? 3.947 -35.074 7.625 1 89.24 114 PHE A CA 1
ATOM 869 C C . PHE A 1 114 ? 4.601 -35.248 8.99 1 89.24 114 PHE A C 1
ATOM 871 O O . PHE A 1 114 ? 4.238 -36.15 9.748 1 89.24 114 PHE A O 1
ATOM 878 N N . GLN A 1 115 ? 5.641 -34.653 9.199 1 87.46 115 GLN A N 1
ATOM 879 C CA . GLN A 1 115 ? 6.367 -34.721 10.463 1 87.46 115 GLN A CA 1
ATOM 880 C C . GLN A 1 115 ? 6.513 -33.337 11.089 1 87.46 115 GLN A C 1
ATOM 882 O O . GLN A 1 115 ? 5.719 -32.437 10.808 1 87.46 115 GLN A O 1
ATOM 887 N N . GLU A 1 116 ? 7.457 -33.245 11.899 1 87.72 116 GLU A N 1
ATOM 888 C CA . GLU A 1 116 ? 7.66 -32.03 12.682 1 87.72 116 GLU A CA 1
ATOM 889 C C . GLU A 1 116 ? 7.941 -30.832 11.78 1 87.72 116 GLU A C 1
ATOM 891 O O . GLU A 1 116 ? 7.439 -29.733 12.023 1 87.72 116 GLU A O 1
ATOM 896 N N . LYS A 1 117 ? 8.608 -31.111 10.722 1 90.15 117 LYS A N 1
ATOM 897 C CA . LYS A 1 117 ? 8.958 -30.013 9.826 1 90.15 117 LYS A CA 1
ATOM 898 C C . LYS A 1 117 ? 7.717 -29.434 9.153 1 90.15 117 LYS A C 1
ATOM 900 O O . LYS A 1 117 ? 7.631 -28.225 8.931 1 90.15 117 LYS A O 1
ATOM 905 N N . PHE A 1 118 ? 6.788 -30.36 8.877 1 95.01 118 PHE A N 1
ATOM 906 C CA . PHE A 1 118 ? 5.555 -29.907 8.245 1 95.01 118 PHE A CA 1
ATOM 907 C C . PHE A 1 118 ? 4.773 -28.992 9.18 1 95.01 118 PHE A C 1
ATOM 909 O O . PHE A 1 118 ? 4.377 -27.891 8.792 1 95.01 118 PHE A O 1
ATOM 916 N N . GLY A 1 119 ? 4.591 -29.435 10.38 1 94.14 119 GLY A N 1
ATOM 917 C CA . GLY A 1 119 ? 3.871 -28.638 11.36 1 94.14 119 GLY A CA 1
ATOM 918 C C . GLY A 1 119 ? 4.531 -27.302 11.645 1 94.14 119 GLY A C 1
ATOM 919 O O . GLY A 1 119 ? 3.855 -26.275 11.733 1 94.14 119 GLY A O 1
ATOM 920 N N . SER A 1 120 ? 5.779 -27.318 11.782 1 95.41 120 SER A N 1
ATOM 921 C CA . SER A 1 120 ? 6.534 -26.096 12.04 1 95.41 120 SER A CA 1
ATOM 922 C C . SER A 1 120 ? 6.403 -25.11 10.884 1 95.41 120 SER A C 1
ATOM 924 O O . SER A 1 120 ? 6.296 -23.902 11.101 1 95.41 120 SER A O 1
ATOM 926 N N . ALA A 1 121 ? 6.459 -25.658 9.7 1 96.45 121 ALA A N 1
ATOM 927 C CA . ALA A 1 121 ? 6.303 -24.819 8.514 1 96.45 121 ALA A CA 1
ATOM 928 C C . ALA A 1 121 ? 4.932 -24.15 8.492 1 96.45 121 ALA A C 1
ATOM 930 O O . ALA A 1 121 ? 4.829 -22.939 8.285 1 96.45 121 ALA A O 1
ATOM 931 N N . ILE A 1 122 ? 3.91 -24.907 8.779 1 97.17 122 ILE A N 1
ATOM 932 C CA . ILE A 1 122 ? 2.543 -24.398 8.772 1 97.17 122 ILE A CA 1
ATOM 933 C C . ILE A 1 122 ? 2.391 -23.315 9.838 1 97.17 122 ILE A C 1
ATOM 935 O O . ILE A 1 122 ? 1.775 -22.276 9.592 1 97.17 122 ILE A O 1
ATOM 939 N N . GLN A 1 123 ? 2.958 -23.528 10.922 1 96.03 123 GLN A N 1
ATOM 940 C CA . GLN A 1 123 ? 2.89 -22.548 12.001 1 96.03 123 GLN A CA 1
ATOM 941 C C . GLN A 1 123 ? 3.582 -21.246 11.607 1 96.03 123 GLN A C 1
ATOM 943 O O . GLN A 1 123 ? 3.023 -20.162 11.783 1 96.03 123 GLN A O 1
ATOM 948 N N . ASN A 1 124 ? 4.741 -21.378 11.135 1 96.81 124 ASN A N 1
ATOM 949 C CA . ASN A 1 124 ? 5.499 -20.205 10.712 1 96.81 124 ASN A CA 1
ATOM 950 C C . ASN A 1 124 ? 4.756 -19.415 9.638 1 96.81 124 ASN A C 1
ATOM 952 O O . ASN A 1 124 ? 4.681 -18.187 9.705 1 96.81 124 ASN A O 1
ATOM 956 N N . LEU A 1 125 ? 4.207 -20.104 8.674 1 97.07 125 LEU A N 1
ATOM 957 C CA . LEU A 1 125 ? 3.481 -19.466 7.581 1 97.07 125 LEU A CA 1
ATOM 958 C C . LEU A 1 125 ? 2.202 -18.81 8.088 1 97.07 125 LEU A C 1
ATOM 960 O O . LEU A 1 125 ? 1.83 -17.728 7.629 1 97.07 125 LEU A O 1
ATOM 964 N N . SER A 1 126 ? 1.548 -19.44 9.034 1 96.03 126 SER A N 1
ATOM 965 C CA . SER A 1 126 ? 0.302 -18.918 9.584 1 96.03 126 SER A CA 1
ATOM 966 C C . SER A 1 126 ? 0.538 -17.627 10.361 1 96.03 126 SER A C 1
ATOM 968 O O . SER A 1 126 ? -0.375 -16.814 10.517 1 96.03 126 SER A O 1
ATOM 970 N N . GLU A 1 127 ? 1.745 -17.431 10.765 1 94.88 127 GLU A N 1
ATOM 971 C CA . GLU A 1 127 ? 2.086 -16.258 11.564 1 94.88 127 GLU A CA 1
ATOM 972 C C . GLU A 1 127 ? 2.641 -15.137 10.69 1 94.88 127 GLU A C 1
ATOM 974 O O . GLU A 1 127 ? 2.911 -14.037 11.178 1 94.88 127 GLU A O 1
ATOM 979 N N . SER A 1 128 ? 2.793 -15.409 9.454 1 93.81 128 SER A N 1
ATOM 980 C CA . SER A 1 128 ? 3.339 -14.422 8.528 1 93.81 128 SER A CA 1
ATOM 981 C C . SER A 1 128 ? 2.235 -13.57 7.913 1 93.81 128 SER A C 1
ATOM 983 O O . SER A 1 128 ? 1.121 -14.05 7.695 1 93.81 128 SER A O 1
ATOM 985 N N . SER A 1 129 ? 2.534 -12.3 7.666 1 93.14 129 SER A N 1
ATOM 986 C CA . SER A 1 129 ? 1.559 -11.413 7.041 1 93.14 129 SER A CA 1
ATOM 987 C C . SER A 1 129 ? 1.667 -11.456 5.52 1 93.14 129 SER A C 1
ATOM 989 O O . SER A 1 129 ? 0.718 -11.106 4.815 1 93.14 129 SER A O 1
ATOM 991 N N . VAL A 1 130 ? 2.867 -11.828 5.05 1 96.19 130 VAL A N 1
ATOM 992 C CA . VAL A 1 130 ? 3.109 -11.86 3.611 1 96.19 130 VAL A CA 1
ATOM 993 C C . VAL A 1 130 ? 3.959 -13.078 3.257 1 96.19 130 VAL A C 1
ATOM 995 O O . VAL A 1 130 ? 4.921 -13.397 3.96 1 96.19 130 VAL A O 1
ATOM 998 N N . ILE A 1 131 ? 3.585 -13.751 2.203 1 97.75 131 ILE A N 1
ATOM 999 C CA . ILE A 1 131 ? 4.343 -14.902 1.725 1 97.75 131 ILE A CA 1
ATOM 1000 C C . ILE A 1 131 ? 4.411 -14.877 0.2 1 97.75 131 ILE A C 1
ATOM 1002 O O . ILE A 1 131 ? 3.541 -14.302 -0.457 1 97.75 131 ILE A O 1
ATOM 1006 N N . SER A 1 132 ? 5.437 -15.408 -0.356 1 97.75 132 SER A N 1
ATOM 1007 C CA . SER A 1 132 ? 5.485 -15.651 -1.794 1 97.75 132 SER A CA 1
ATOM 1008 C C . SER A 1 132 ? 5.102 -17.089 -2.125 1 97.75 132 SER A C 1
ATOM 1010 O O . SER A 1 132 ? 5.236 -17.982 -1.285 1 97.75 132 SER A O 1
ATOM 1012 N N . LEU A 1 133 ? 4.603 -17.277 -3.245 1 97.51 133 LEU A N 1
ATOM 1013 C CA . LEU A 1 133 ? 4.058 -18.568 -3.653 1 97.51 133 LEU A CA 1
ATOM 1014 C C . LEU A 1 133 ? 4.404 -18.869 -5.107 1 97.51 133 LEU A C 1
ATOM 1016 O O . LEU A 1 133 ? 4.299 -17.993 -5.969 1 97.51 133 LEU A O 1
ATOM 1020 N N . GLU A 1 134 ? 4.839 -20.098 -5.366 1 95.57 134 GLU A N 1
ATOM 1021 C CA . GLU A 1 134 ? 5.093 -20.581 -6.72 1 95.57 134 GLU A CA 1
ATOM 1022 C C . GLU A 1 134 ? 4.795 -22.073 -6.839 1 95.57 134 GLU A C 1
ATOM 1024 O O . GLU A 1 134 ? 4.938 -22.819 -5.868 1 95.57 134 GLU A O 1
ATOM 1029 N N . LEU A 1 135 ? 4.348 -22.483 -7.982 1 95.19 135 LEU A N 1
ATOM 1030 C CA . LEU A 1 135 ? 4.063 -23.882 -8.279 1 95.19 135 LEU A CA 1
ATOM 1031 C C . LEU A 1 135 ? 4.951 -24.389 -9.411 1 95.19 135 LEU A C 1
ATOM 1033 O O . LEU A 1 135 ? 5.165 -23.685 -10.401 1 95.19 135 LEU A O 1
ATOM 1037 N N . ASN A 1 136 ? 5.459 -25.563 -9.253 1 90.8 136 ASN A N 1
ATOM 1038 C CA . ASN A 1 136 ? 6.158 -26.239 -10.341 1 90.8 136 ASN A CA 1
ATOM 1039 C C . ASN A 1 136 ? 5.593 -27.635 -10.589 1 90.8 136 ASN A C 1
ATOM 1041 O O . ASN A 1 136 ? 5.204 -28.328 -9.647 1 90.8 136 ASN A O 1
ATOM 1045 N N . GLY A 1 137 ? 5.538 -27.978 -11.78 1 88.45 137 GLY A N 1
ATOM 1046 C CA . GLY A 1 137 ? 5.03 -29.264 -12.231 1 88.45 137 GLY A CA 1
ATOM 1047 C C . GLY A 1 137 ? 4.893 -29.356 -13.739 1 88.45 137 GLY A C 1
ATOM 1048 O O . GLY A 1 137 ? 5.679 -28.758 -14.477 1 88.45 137 GLY A O 1
ATOM 1049 N N . ILE A 1 138 ? 3.992 -30.17 -14.13 1 78.9 138 ILE A N 1
ATOM 1050 C CA . ILE A 1 138 ? 3.717 -30.335 -15.553 1 78.9 138 ILE A CA 1
ATOM 1051 C C . ILE A 1 138 ? 2.384 -29.676 -15.902 1 78.9 138 ILE A C 1
ATOM 1053 O O . ILE A 1 138 ? 1.346 -30.023 -15.335 1 78.9 138 ILE A O 1
ATOM 1057 N N . ASN A 1 139 ? 2.449 -28.722 -16.834 1 79.74 139 ASN A N 1
ATOM 1058 C CA . ASN A 1 139 ? 1.242 -28.07 -17.331 1 79.74 139 ASN A CA 1
ATOM 1059 C C . ASN A 1 139 ? 0.341 -27.61 -16.188 1 79.74 139 ASN A C 1
ATOM 1061 O O . ASN A 1 139 ? -0.836 -27.971 -16.136 1 79.74 139 ASN A O 1
ATOM 1065 N N . ILE A 1 140 ? 0.85 -26.829 -15.377 1 88.1 140 ILE A N 1
ATOM 1066 C CA . ILE A 1 140 ? 0.126 -26.388 -14.19 1 88.1 140 ILE A CA 1
ATOM 1067 C C . ILE A 1 140 ? -1.232 -25.819 -14.595 1 88.1 140 ILE A C 1
ATOM 1069 O O . ILE A 1 140 ? -1.304 -24.837 -15.337 1 88.1 140 ILE A O 1
ATOM 1073 N N . SER A 1 141 ? -2.247 -26.391 -14.262 1 88.64 141 SER A N 1
ATOM 1074 C CA . SER A 1 141 ? -3.66 -26.122 -14.507 1 88.64 141 SER A CA 1
ATOM 1075 C C . SER A 1 141 ? -4.542 -27.224 -13.928 1 88.64 141 SER A C 1
ATOM 1077 O O . SER A 1 141 ? -4.051 -28.119 -13.237 1 88.64 141 SER A O 1
ATOM 1079 N N . ARG A 1 142 ? -5.806 -27.18 -14.175 1 87.84 142 ARG A N 1
ATOM 1080 C CA . ARG A 1 142 ? -6.701 -28.241 -13.724 1 87.84 142 ARG A CA 1
ATOM 1081 C C . ARG A 1 142 ? -6.355 -29.569 -14.39 1 87.84 142 ARG A C 1
ATOM 1083 O O . ARG A 1 142 ? -6.724 -30.634 -13.891 1 87.84 142 ARG A O 1
ATOM 1090 N N . PHE A 1 143 ? -5.53 -29.555 -15.5 1 76.98 143 PHE A N 1
ATOM 1091 C CA . PHE A 1 143 ? -5.222 -30.749 -16.278 1 76.98 143 PHE A CA 1
ATOM 1092 C C . PHE A 1 143 ? -3.765 -31.156 -16.091 1 76.98 143 PHE A C 1
ATOM 1094 O O . PHE A 1 143 ? -3.291 -32.097 -16.73 1 76.98 143 PHE A O 1
ATOM 1101 N N . GLY A 1 144 ? -3.096 -30.475 -15.244 1 81.68 144 GLY A N 1
ATOM 1102 C CA . GLY A 1 144 ? -1.678 -30.748 -15.066 1 81.68 144 GLY A CA 1
ATOM 1103 C C . GLY A 1 144 ? -1.369 -31.477 -13.772 1 81.68 144 GLY A C 1
ATOM 1104 O O . GLY A 1 144 ? -2.241 -32.131 -13.198 1 81.68 144 GLY A O 1
ATOM 1105 N N . LYS A 1 145 ? -0.085 -31.477 -13.452 1 83.21 145 LYS A N 1
ATOM 1106 C CA . LYS A 1 145 ? 0.384 -32.151 -12.245 1 83.21 145 LYS A CA 1
ATOM 1107 C C . LYS A 1 145 ? 1.248 -31.223 -11.396 1 83.21 145 LYS A C 1
ATOM 1109 O O . LYS A 1 145 ? 2.324 -30.803 -11.827 1 83.21 145 LYS A O 1
ATOM 1114 N N . LEU A 1 146 ? 0.694 -30.955 -10.27 1 91.93 146 LEU A N 1
ATOM 1115 C CA . LEU A 1 146 ? 1.464 -30.166 -9.314 1 91.93 146 LEU A CA 1
ATOM 1116 C C . LEU A 1 146 ? 2.49 -31.034 -8.594 1 91.93 146 LEU A C 1
ATOM 1118 O O . LEU A 1 146 ? 2.144 -32.077 -8.034 1 91.93 146 LEU A O 1
ATOM 1122 N N . CYS A 1 147 ? 3.729 -30.661 -8.68 1 89.38 147 CYS A N 1
ATOM 1123 C CA . CYS A 1 147 ? 4.79 -31.456 -8.071 1 89.38 147 CYS A CA 1
ATOM 1124 C C . CYS A 1 147 ? 5.37 -30.75 -6.852 1 89.38 147 CYS A C 1
ATOM 1126 O O . CYS A 1 147 ? 5.612 -31.379 -5.821 1 89.38 147 CYS A O 1
ATOM 1128 N N . TRP A 1 148 ? 5.57 -29.464 -7.013 1 93.39 148 TRP A N 1
ATOM 1129 C CA . TRP A 1 148 ? 6.206 -28.697 -5.948 1 93.39 148 TRP A CA 1
ATOM 1130 C C . TRP A 1 148 ? 5.428 -27.417 -5.66 1 93.39 148 TRP A C 1
ATOM 1132 O O . TRP A 1 148 ? 5.023 -26.708 -6.584 1 93.39 148 TRP A O 1
ATOM 1142 N N . LEU A 1 149 ? 5.168 -27.185 -4.418 1 97.54 149 LEU A N 1
ATOM 1143 C CA . LEU A 1 149 ? 4.655 -25.911 -3.928 1 97.54 149 LEU A CA 1
ATOM 1144 C C . LEU A 1 149 ? 5.712 -25.177 -3.111 1 97.54 149 LEU A C 1
ATOM 1146 O O . LEU A 1 149 ? 6.184 -25.69 -2.093 1 97.54 149 LEU A O 1
ATOM 1150 N N . GLN A 1 150 ? 6.142 -24.079 -3.626 1 96.9 150 GLN A N 1
ATOM 1151 C CA . GLN A 1 150 ? 7.125 -23.255 -2.931 1 96.9 150 GLN A CA 1
ATOM 1152 C C . GLN A 1 150 ? 6.452 -22.102 -2.192 1 96.9 150 GLN A C 1
ATOM 1154 O O . GLN A 1 150 ? 5.638 -21.378 -2.769 1 96.9 150 GLN A O 1
ATOM 1159 N N . VAL A 1 151 ? 6.732 -21.987 -0.922 1 97.9 151 VAL A N 1
ATOM 1160 C CA . VAL A 1 151 ? 6.207 -20.897 -0.107 1 97.9 151 VAL A CA 1
ATOM 1161 C C . VAL A 1 151 ? 7.337 -20.266 0.702 1 97.9 151 VAL A C 1
ATOM 1163 O O . VAL A 1 151 ? 8.145 -20.973 1.308 1 97.9 151 VAL A O 1
ATOM 1166 N N . SER A 1 152 ? 7.408 -18.954 0.675 1 96.03 152 SER A N 1
ATOM 1167 C CA . SER A 1 152 ? 8.512 -18.322 1.389 1 96.03 152 SER A CA 1
ATOM 1168 C C . SER A 1 152 ? 8.019 -17.178 2.269 1 96.03 152 SER A C 1
ATOM 1170 O O . SER A 1 152 ? 7.139 -16.414 1.867 1 96.03 152 SER A O 1
ATOM 1172 N N . THR A 1 153 ? 8.525 -17.152 3.443 1 94.49 153 THR A N 1
ATOM 1173 C CA . THR A 1 153 ? 8.504 -15.931 4.24 1 94.49 153 THR A CA 1
ATOM 1174 C C . THR A 1 153 ? 9.736 -15.076 3.953 1 94.49 153 THR A C 1
ATOM 1176 O O . THR A 1 153 ? 10.524 -15.394 3.06 1 94.49 153 THR A O 1
ATOM 1179 N N . LYS A 1 154 ? 9.854 -14.032 4.623 1 87.14 154 LYS A N 1
ATOM 1180 C CA . LYS A 1 154 ? 11.041 -13.199 4.456 1 87.14 154 LYS A CA 1
ATOM 1181 C C . LYS A 1 154 ? 12.3 -13.943 4.893 1 87.14 154 LYS A C 1
ATOM 1183 O O . LYS A 1 154 ? 13.385 -13.706 4.358 1 87.14 154 LYS A O 1
ATOM 1188 N N . GLU A 1 155 ? 12.124 -14.906 5.719 1 88.09 155 GLU A N 1
ATOM 1189 C CA . GLU A 1 155 ? 13.278 -15.521 6.368 1 88.09 155 GLU A CA 1
ATOM 1190 C C . GLU A 1 155 ? 13.531 -16.926 5.83 1 88.09 155 GLU A C 1
ATOM 1192 O O . GLU A 1 155 ? 14.673 -17.39 5.803 1 88.09 155 GLU A O 1
ATOM 1197 N N . THR A 1 156 ? 12.477 -17.63 5.42 1 93.65 156 THR A N 1
ATOM 1198 C CA . THR A 1 156 ? 12.622 -19.055 5.142 1 93.65 156 THR A CA 1
ATOM 1199 C C . THR A 1 156 ? 11.832 -19.447 3.897 1 93.65 156 THR A C 1
ATOM 1201 O O . THR A 1 156 ? 10.706 -18.986 3.699 1 93.65 156 THR A O 1
ATOM 1204 N N . VAL A 1 157 ? 12.47 -20.307 3.111 1 96.08 157 VAL A N 1
ATOM 1205 C CA . VAL A 1 157 ? 11.8 -20.882 1.95 1 96.08 157 VAL A CA 1
ATOM 1206 C C . VAL A 1 157 ? 11.434 -22.337 2.232 1 96.08 157 VAL A C 1
ATOM 1208 O O . VAL A 1 157 ? 12.28 -23.124 2.662 1 96.08 157 VAL A O 1
ATOM 1211 N N . TYR A 1 158 ? 10.196 -22.711 2.043 1 97.45 158 TYR A N 1
ATOM 1212 C CA . TYR A 1 158 ? 9.713 -24.079 2.193 1 97.45 158 TYR A CA 1
ATOM 1213 C C . TYR A 1 158 ? 9.377 -24.691 0.839 1 97.45 158 TYR A C 1
ATOM 1215 O O . TYR A 1 158 ? 8.657 -24.087 0.04 1 97.45 158 TYR A O 1
ATOM 1223 N N . LEU A 1 159 ? 9.906 -25.835 0.585 1 96.63 159 LEU A N 1
ATOM 1224 C CA . LEU A 1 159 ? 9.556 -26.615 -0.597 1 96.63 159 LEU A CA 1
ATOM 1225 C C . LEU A 1 159 ? 8.697 -27.817 -0.22 1 96.63 159 LEU A C 1
ATOM 1227 O O . LEU A 1 159 ? 9.199 -28.793 0.342 1 96.63 159 LEU A O 1
ATOM 1231 N N . PHE A 1 160 ? 7.413 -27.755 -0.544 1 97.43 160 PHE A N 1
ATOM 1232 C CA . PHE A 1 160 ? 6.505 -28.863 -0.27 1 97.43 160 PHE A CA 1
ATOM 1233 C C . PHE A 1 160 ? 6.457 -29.828 -1.448 1 97.43 160 PHE A C 1
ATOM 1235 O O . PHE A 1 160 ? 6.123 -29.434 -2.567 1 97.43 160 PHE A O 1
ATOM 1242 N N . ASP A 1 161 ? 6.756 -31.038 -1.236 1 94.32 161 ASP A N 1
ATOM 1243 C CA . ASP A 1 161 ? 6.676 -32.077 -2.258 1 94.32 161 ASP A CA 1
ATOM 1244 C C . ASP A 1 161 ? 5.247 -32.594 -2.406 1 94.32 161 ASP A C 1
ATOM 1246 O O . ASP A 1 161 ? 4.903 -33.646 -1.865 1 94.32 161 ASP A O 1
ATOM 1250 N N . ILE A 1 162 ? 4.498 -31.961 -3.169 1 95.83 162 ILE A N 1
ATOM 1251 C CA . ILE A 1 162 ? 3.074 -32.256 -3.285 1 95.83 162 ILE A CA 1
ATOM 1252 C C . ILE A 1 162 ? 2.88 -33.592 -3.999 1 95.83 162 ILE A C 1
ATOM 1254 O O . ILE A 1 162 ? 1.89 -34.29 -3.766 1 95.83 162 ILE A O 1
ATOM 1258 N N . LEU A 1 163 ? 3.811 -33.884 -4.86 1 86.96 163 LEU A N 1
ATOM 1259 C CA . LEU A 1 163 ? 3.735 -35.19 -5.506 1 86.96 163 LEU A CA 1
ATOM 1260 C C . LEU A 1 163 ? 3.698 -36.308 -4.469 1 86.96 163 LEU A C 1
ATOM 1262 O O . LEU A 1 163 ? 2.962 -37.284 -4.628 1 86.96 163 LEU A O 1
ATOM 1266 N N . THR A 1 164 ? 4.451 -36.126 -3.415 1 87.44 164 THR A N 1
ATOM 1267 C CA . THR A 1 164 ? 4.554 -37.123 -2.356 1 87.44 164 THR A CA 1
ATOM 1268 C C . THR A 1 164 ? 3.47 -36.908 -1.304 1 87.44 164 THR A C 1
ATOM 1270 O O . THR A 1 164 ? 2.804 -37.859 -0.888 1 87.44 164 THR A O 1
ATOM 1273 N N . LEU A 1 165 ? 3.271 -35.686 -0.904 1 91.42 165 LEU A N 1
ATOM 1274 C CA . LEU A 1 165 ? 2.359 -35.364 0.188 1 91.42 165 LEU A CA 1
ATOM 1275 C C . LEU A 1 165 ? 0.907 -35.499 -0.259 1 91.42 165 LEU A C 1
ATOM 1277 O O . LEU A 1 165 ? 0.031 -35.809 0.552 1 91.42 165 LEU A O 1
ATOM 1281 N N . GLY A 1 166 ? 0.698 -35.165 -1.55 1 88.63 166 GLY A N 1
ATOM 1282 C CA . GLY A 1 166 ? -0.64 -35.306 -2.104 1 88.63 166 GLY A CA 1
ATOM 1283 C C . GLY A 1 166 ? -1.603 -34.24 -1.617 1 88.63 166 GLY A C 1
ATOM 1284 O O . GLY A 1 166 ? -1.181 -33.174 -1.165 1 88.63 166 GLY A O 1
ATOM 1285 N N . TYR A 1 167 ? -2.826 -34.571 -1.746 1 90.65 167 TYR A N 1
ATOM 1286 C CA . TYR A 1 167 ? -3.943 -33.698 -1.402 1 90.65 167 TYR A CA 1
ATOM 1287 C C . TYR A 1 167 ? -3.975 -33.418 0.096 1 90.65 167 TYR A C 1
ATOM 1289 O O . TYR A 1 167 ? -4.402 -32.343 0.524 1 90.65 167 TYR A O 1
ATOM 1297 N N . GLU A 1 168 ? -3.468 -34.282 0.843 1 91.93 168 GLU A N 1
ATOM 1298 C CA . GLU A 1 168 ? -3.515 -34.206 2.3 1 91.93 168 GLU A CA 1
ATOM 1299 C C . GLU A 1 168 ? -2.745 -32.992 2.814 1 91.93 168 GLU A C 1
ATOM 1301 O O . GLU A 1 168 ? -3.071 -32.445 3.87 1 91.93 168 GLU A O 1
ATOM 1306 N N . ALA A 1 169 ? -1.757 -32.631 2.059 1 94.96 169 ALA A N 1
ATOM 1307 C CA . ALA A 1 169 ? -0.984 -31.461 2.468 1 94.96 169 ALA A CA 1
ATOM 1308 C C . ALA A 1 169 ? -1.881 -30.235 2.613 1 94.96 169 ALA A C 1
ATOM 1310 O O . ALA A 1 169 ? -1.674 -29.409 3.505 1 94.96 169 ALA A O 1
ATOM 1311 N N . PHE A 1 170 ? -2.857 -30.095 1.767 1 96.61 170 PHE A N 1
ATOM 1312 C CA . PHE A 1 170 ? -3.782 -28.968 1.806 1 96.61 170 PHE A CA 1
ATOM 1313 C C . PHE A 1 170 ? -4.754 -29.106 2.971 1 96.61 170 PHE A C 1
ATOM 1315 O O . PHE A 1 170 ? -5.062 -28.124 3.649 1 96.61 170 PHE A O 1
ATOM 1322 N N . ASP A 1 171 ? -5.096 -30.308 3.291 1 95.11 171 ASP A N 1
ATOM 1323 C CA . ASP A 1 171 ? -6.017 -30.558 4.396 1 95.11 171 ASP A CA 1
ATOM 1324 C C . ASP A 1 171 ? -5.339 -30.313 5.742 1 95.11 171 ASP A C 1
ATOM 1326 O O . ASP A 1 171 ? -5.993 -29.917 6.709 1 95.11 171 ASP A O 1
ATOM 1330 N N . PHE A 1 172 ? -4.053 -30.489 5.749 1 94.11 172 PHE A N 1
ATOM 1331 C CA . PHE A 1 172 ? -3.341 -30.427 7.02 1 94.11 172 PHE A CA 1
ATOM 1332 C C . PHE A 1 172 ? -2.795 -29.026 7.268 1 94.11 172 PHE A C 1
ATOM 1334 O O . PHE A 1 172 ? -2.025 -28.811 8.206 1 94.11 172 PHE A O 1
ATOM 1341 N N . GLY A 1 173 ? -3.262 -28.042 6.463 1 96.25 173 GLY A N 1
ATOM 1342 C CA . GLY A 1 173 ? -2.864 -26.703 6.868 1 96.25 173 GLY A CA 1
ATOM 1343 C C . GLY A 1 173 ? -2.655 -25.763 5.696 1 96.25 173 GLY A C 1
ATOM 1344 O O . GLY A 1 173 ? -2.911 -24.561 5.804 1 96.25 173 GLY A O 1
ATOM 1345 N N . LEU A 1 174 ? -2.191 -26.246 4.56 1 97.68 174 LEU A N 1
ATOM 1346 C CA . LEU A 1 174 ? -1.869 -25.381 3.43 1 97.68 174 LEU A CA 1
ATOM 1347 C C . LEU A 1 174 ? -3.109 -24.64 2.943 1 97.68 174 LEU A C 1
ATOM 1349 O O . LEU A 1 174 ? -3.036 -23.457 2.601 1 97.68 174 LEU A O 1
ATOM 1353 N N . ARG A 1 175 ? -4.223 -25.327 2.901 1 98.04 175 ARG A N 1
ATOM 1354 C CA . ARG A 1 175 ? -5.462 -24.694 2.46 1 98.04 175 ARG A CA 1
ATOM 1355 C C . ARG A 1 175 ? -5.811 -23.499 3.34 1 98.04 175 ARG A C 1
ATOM 1357 O O . ARG A 1 175 ? -6.152 -22.428 2.835 1 98.04 175 ARG A O 1
ATOM 1364 N N . ARG A 1 176 ? -5.714 -23.679 4.604 1 97.62 176 ARG A N 1
ATOM 1365 C CA . ARG A 1 176 ? -6.026 -22.61 5.547 1 97.62 176 ARG A CA 1
ATOM 1366 C C . ARG A 1 176 ? -5.132 -21.397 5.315 1 97.62 176 ARG A C 1
ATOM 1368 O O . ARG A 1 176 ? -5.598 -20.257 5.368 1 97.62 176 ARG A O 1
ATOM 1375 N N . ILE A 1 177 ? -3.905 -21.606 5.063 1 98.15 177 ILE A N 1
ATOM 1376 C CA . ILE A 1 177 ? -2.942 -20.537 4.822 1 98.15 177 ILE A CA 1
ATOM 1377 C C . ILE A 1 177 ? -3.282 -19.822 3.516 1 98.15 177 ILE A C 1
ATOM 1379 O O . ILE A 1 177 ? -3.35 -18.591 3.475 1 98.15 177 ILE A O 1
ATOM 1383 N N . LEU A 1 178 ? -3.533 -20.571 2.459 1 98.43 178 LEU A N 1
ATOM 1384 C CA . LEU A 1 178 ? -3.718 -20.033 1.115 1 98.43 178 LEU A CA 1
ATOM 1385 C C . LEU A 1 178 ? -5.061 -19.32 0.995 1 98.43 178 LEU A C 1
ATOM 1387 O O . LEU A 1 178 ? -5.208 -18.398 0.19 1 98.43 178 LEU A O 1
ATOM 1391 N N . GLU A 1 179 ? -6.023 -19.691 1.835 1 97.97 179 GLU A N 1
ATOM 1392 C CA . GLU A 1 179 ? -7.348 -19.079 1.794 1 97.97 179 GLU A CA 1
ATOM 1393 C C . GLU A 1 179 ? -7.483 -17.984 2.847 1 97.97 179 GLU A C 1
ATOM 1395 O O . GLU A 1 179 ? -8.53 -17.341 2.952 1 97.97 179 GLU A O 1
ATOM 1400 N N . ASN A 1 180 ? -6.46 -17.809 3.597 1 97.5 180 ASN A N 1
ATOM 1401 C CA . ASN A 1 180 ? -6.494 -16.821 4.669 1 97.5 180 ASN A CA 1
ATOM 1402 C C . ASN A 1 180 ? -6.407 -15.398 4.124 1 97.5 180 ASN A C 1
ATOM 1404 O O . ASN A 1 180 ? -5.402 -15.021 3.519 1 97.5 180 ASN A O 1
ATOM 1408 N N . GLU A 1 181 ? -7.354 -14.554 4.41 1 93.47 181 GLU A N 1
ATOM 1409 C CA . GLU A 1 181 ? -7.421 -13.19 3.893 1 93.47 181 GLU A CA 1
ATOM 1410 C C . GLU A 1 181 ? -6.43 -12.279 4.612 1 93.47 181 GLU A C 1
ATOM 1412 O O . GLU A 1 181 ? -6.117 -11.189 4.128 1 93.47 181 GLU A O 1
ATOM 1417 N N . ALA A 1 182 ? -5.941 -12.731 5.715 1 92.69 182 ALA A N 1
ATOM 1418 C CA . ALA A 1 182 ? -5.019 -11.914 6.499 1 92.69 182 ALA A CA 1
ATOM 1419 C C . ALA A 1 182 ? -3.583 -12.087 6.012 1 92.69 182 ALA A C 1
ATOM 1421 O O . ALA A 1 182 ? -2.698 -11.31 6.38 1 92.69 182 ALA A O 1
ATOM 1422 N N . ILE A 1 183 ? -3.331 -13.105 5.236 1 96.64 183 ILE A N 1
ATOM 1423 C CA . ILE A 1 183 ? -1.998 -13.367 4.705 1 96.64 183 ILE A CA 1
ATOM 1424 C C . ILE A 1 183 ? -1.952 -13.006 3.222 1 96.64 183 ILE A C 1
ATOM 1426 O O . ILE A 1 183 ? -2.751 -13.511 2.43 1 96.64 183 ILE A O 1
ATOM 1430 N N . LEU A 1 184 ? -1.075 -12.144 2.876 1 96.89 184 LEU A N 1
ATOM 1431 C CA . LEU A 1 184 ? -0.904 -11.751 1.482 1 96.89 184 LEU A CA 1
ATOM 1432 C C . LEU A 1 184 ? -0.057 -12.771 0.729 1 96.89 184 LEU A C 1
ATOM 1434 O O . LEU A 1 184 ? 1.035 -13.128 1.176 1 96.89 184 LEU A O 1
ATOM 1438 N N . LYS A 1 185 ? -0.571 -13.291 -0.343 1 98.33 185 LYS A N 1
ATOM 1439 C CA . LYS A 1 185 ? 0.183 -14.189 -1.212 1 98.33 185 LYS A CA 1
ATOM 1440 C C . LYS A 1 185 ? 0.755 -13.44 -2.413 1 98.33 185 LYS A C 1
ATOM 1442 O O . LYS A 1 185 ? 0.005 -12.912 -3.236 1 98.33 185 LYS A O 1
ATOM 1447 N N . VAL A 1 186 ? 2.042 -13.362 -2.524 1 98.4 186 VAL A N 1
ATOM 1448 C CA . VAL A 1 186 ? 2.717 -12.725 -3.65 1 98.4 186 VAL A CA 1
ATOM 1449 C C . VAL A 1 186 ? 3.05 -13.77 -4.712 1 98.4 186 VAL A C 1
ATOM 1451 O O . VAL A 1 186 ? 3.737 -14.754 -4.428 1 98.4 186 VAL A O 1
ATOM 1454 N N . VAL A 1 187 ? 2.537 -13.562 -5.887 1 98.03 187 VAL A N 1
ATOM 1455 C CA . VAL A 1 187 ? 2.745 -14.492 -6.992 1 98.03 187 VAL A CA 1
ATOM 1456 C C . VAL A 1 187 ? 3.114 -13.72 -8.256 1 98.03 187 VAL A C 1
ATOM 1458 O O . VAL A 1 187 ? 3.024 -12.491 -8.289 1 98.03 187 VAL A O 1
ATOM 1461 N N . HIS A 1 188 ? 3.623 -14.385 -9.211 1 96.38 188 HIS A N 1
ATOM 1462 C CA . HIS A 1 188 ? 3.817 -13.858 -10.557 1 96.38 188 HIS A CA 1
ATOM 1463 C C . HIS A 1 188 ? 3.003 -14.645 -11.579 1 96.38 188 HIS A C 1
ATOM 1465 O O . HIS A 1 188 ? 3.306 -15.807 -11.858 1 96.38 188 HIS A O 1
ATOM 1471 N N . ASP A 1 189 ? 1.931 -14.057 -12.109 1 94.4 189 ASP A N 1
ATOM 1472 C CA . ASP A 1 189 ? 1.009 -14.717 -13.027 1 94.4 189 ASP A CA 1
ATOM 1473 C C . ASP A 1 189 ? 0.165 -15.762 -12.301 1 94.4 189 ASP A C 1
ATOM 1475 O O . ASP A 1 189 ? 0.443 -16.96 -12.386 1 94.4 189 ASP A O 1
ATOM 1479 N N . CYS A 1 190 ? -0.921 -15.334 -11.778 1 96.42 190 CYS A N 1
ATOM 1480 C CA . CYS A 1 190 ? -1.71 -16.193 -10.901 1 96.42 190 CYS A CA 1
ATOM 1481 C C . CYS A 1 190 ? -2.759 -16.964 -11.693 1 96.42 190 CYS A C 1
ATOM 1483 O O . CYS A 1 190 ? -3.516 -17.753 -11.124 1 96.42 190 CYS A O 1
ATOM 1485 N N . ARG A 1 191 ? -2.796 -16.868 -12.971 1 93.71 191 ARG A N 1
ATOM 1486 C CA . ARG A 1 191 ? -3.9 -17.393 -13.769 1 93.71 191 ARG A CA 1
ATOM 1487 C C . ARG A 1 191 ? -3.961 -18.915 -13.684 1 93.71 191 ARG A C 1
ATOM 1489 O O . ARG A 1 191 ? -4.92 -19.474 -13.148 1 93.71 191 ARG A O 1
ATOM 1496 N N . PHE A 1 192 ? -2.846 -19.562 -14.038 1 92.8 192 PHE A N 1
ATOM 1497 C CA . PHE A 1 192 ? -2.842 -21.02 -14.031 1 92.8 192 PHE A CA 1
ATOM 1498 C C . PHE A 1 192 ? -2.697 -21.554 -12.611 1 92.8 192 PHE A C 1
ATOM 1500 O O . PHE A 1 192 ? -3.248 -22.605 -12.278 1 92.8 192 PHE A O 1
ATOM 1507 N N . LEU A 1 193 ? -2.006 -20.806 -11.857 1 95.38 193 LEU A N 1
ATOM 1508 C CA . LEU A 1 193 ? -1.843 -21.164 -10.453 1 95.38 193 LEU A CA 1
ATOM 1509 C C . LEU A 1 193 ? -3.196 -21.265 -9.756 1 95.38 193 LEU A C 1
ATOM 1511 O O . LEU A 1 193 ? -3.47 -22.248 -9.064 1 95.38 193 LEU A O 1
ATOM 1515 N N . SER A 1 194 ? -4.004 -20.307 -9.949 1 96.94 194 SER A N 1
ATOM 1516 C CA . SER A 1 194 ? -5.337 -20.279 -9.356 1 96.94 194 SER A CA 1
ATOM 1517 C C . SER A 1 194 ? -6.199 -21.422 -9.879 1 96.94 194 SER A C 1
ATOM 1519 O O . SER A 1 194 ? -6.925 -22.06 -9.114 1 96.94 194 SER A O 1
ATOM 1521 N N . ASP A 1 195 ? -6.155 -21.698 -11.154 1 94.33 195 ASP A N 1
ATOM 1522 C CA . ASP A 1 195 ? -6.917 -22.779 -11.772 1 94.33 195 ASP A CA 1
ATOM 1523 C C . ASP A 1 195 ? -6.539 -24.13 -11.171 1 94.33 195 ASP A C 1
ATOM 1525 O O . ASP A 1 195 ? -7.413 -24.919 -10.806 1 94.33 195 ASP A O 1
ATOM 1529 N N . CYS A 1 196 ? -5.296 -24.368 -11.052 1 94.5 196 CYS A N 1
ATOM 1530 C CA . CYS A 1 196 ? -4.771 -25.617 -10.51 1 94.5 196 CYS A CA 1
ATOM 1531 C C . CYS A 1 196 ? -5.238 -25.827 -9.075 1 94.5 196 CYS A C 1
ATOM 1533 O O . CYS A 1 196 ? -5.828 -26.861 -8.754 1 94.5 196 CYS A O 1
ATOM 1535 N N . LEU A 1 197 ? -5.062 -24.833 -8.242 1 97.67 197 LEU A N 1
ATOM 1536 C CA . LEU A 1 197 ? -5.38 -24.945 -6.823 1 97.67 197 LEU A CA 1
ATOM 1537 C C . LEU A 1 197 ? -6.879 -25.132 -6.614 1 97.67 197 LEU A C 1
ATOM 1539 O O . LEU A 1 197 ? -7.298 -25.942 -5.785 1 97.67 197 LEU A O 1
ATOM 1543 N N . TYR A 1 198 ? -7.645 -24.425 -7.356 1 96.42 198 TYR A N 1
ATOM 1544 C CA . TYR A 1 198 ? -9.094 -24.475 -7.196 1 96.42 198 TYR A CA 1
ATOM 1545 C C . TYR A 1 198 ? -9.643 -25.828 -7.632 1 96.42 198 TYR A C 1
ATOM 1547 O O . TYR A 1 198 ? -10.367 -26.483 -6.878 1 96.42 198 TYR A O 1
ATOM 1555 N N . HIS A 1 199 ? -9.267 -26.294 -8.758 1 92.14 199 HIS A N 1
ATOM 1556 C CA . HIS A 1 199 ? -9.918 -27.454 -9.356 1 92.14 199 HIS A CA 1
ATOM 1557 C C . HIS A 1 199 ? -9.314 -28.754 -8.835 1 92.14 199 HIS A C 1
ATOM 1559 O O . HIS A 1 199 ? -10.016 -29.758 -8.696 1 92.14 199 HIS A O 1
ATOM 1565 N N . GLN A 1 200 ? -8.038 -28.745 -8.528 1 90.86 200 GLN A N 1
ATOM 1566 C CA . GLN A 1 200 ? -7.391 -29.993 -8.137 1 90.86 200 GLN A CA 1
ATOM 1567 C C . GLN A 1 200 ? -7.339 -30.133 -6.618 1 90.86 200 GLN A C 1
ATOM 1569 O O . GLN A 1 200 ? -7.359 -31.247 -6.091 1 90.86 200 GLN A O 1
ATOM 1574 N N . TYR A 1 201 ? -7.355 -29.06 -5.955 1 95.49 201 TYR A N 1
ATOM 1575 C CA . TYR A 1 201 ? -7.12 -29.151 -4.518 1 95.49 201 TYR A CA 1
ATOM 1576 C C . TYR A 1 201 ? -8.2 -28.407 -3.741 1 95.49 201 TYR A C 1
ATOM 1578 O O . TYR A 1 201 ? -8.078 -28.213 -2.529 1 95.49 201 TYR A O 1
ATOM 1586 N N . LYS A 1 202 ? -9.169 -27.892 -4.374 1 95.68 202 LYS A N 1
ATOM 1587 C CA . LYS A 1 202 ? -10.311 -27.222 -3.761 1 95.68 202 LYS A CA 1
ATOM 1588 C C . LYS A 1 202 ? -9.861 -26.049 -2.895 1 95.68 202 LYS A C 1
ATOM 1590 O O . LYS A 1 202 ? -10.359 -25.864 -1.783 1 95.68 202 LYS A O 1
ATOM 1595 N N . THR A 1 203 ? -8.916 -25.402 -3.407 1 97.41 203 THR A N 1
ATOM 1596 C CA . THR A 1 203 ? -8.348 -24.274 -2.677 1 97.41 203 THR A CA 1
ATOM 1597 C C . THR A 1 203 ? -8.538 -22.975 -3.455 1 97.41 203 THR A C 1
ATOM 1599 O O . THR A 1 203 ? -8.105 -22.865 -4.604 1 97.41 203 THR A O 1
ATOM 1602 N N . SER A 1 204 ? -9.232 -22.016 -2.851 1 96.32 204 SER A N 1
ATOM 1603 C CA . SER A 1 204 ? -9.422 -20.695 -3.44 1 96.32 204 SER A CA 1
ATOM 1604 C C . SER A 1 204 ? -8.428 -19.687 -2.871 1 96.32 204 SER A C 1
ATOM 1606 O O . SER A 1 204 ? -8.559 -19.26 -1.722 1 96.32 204 SER A O 1
ATOM 1608 N N . LEU A 1 205 ? -7.522 -19.329 -3.68 1 97.26 205 LEU A N 1
ATOM 1609 C CA . LEU A 1 205 ? -6.471 -18.416 -3.245 1 97.26 205 LEU A CA 1
ATOM 1610 C C . LEU A 1 205 ? -7.049 -17.049 -2.892 1 97.26 205 LEU A C 1
ATOM 1612 O O . LEU A 1 205 ? -7.811 -16.473 -3.672 1 97.26 205 LEU A O 1
ATOM 1616 N N . ALA A 1 206 ? -6.699 -16.571 -1.687 1 95.74 206 ALA A N 1
ATOM 1617 C CA . ALA A 1 206 ? -7.221 -15.286 -1.229 1 95.74 206 ALA A CA 1
ATOM 1618 C C . ALA A 1 206 ? -6.094 -14.277 -1.024 1 95.74 206 ALA A C 1
ATOM 1620 O O . ALA A 1 206 ? -4.962 -14.656 -0.713 1 95.74 206 ALA A O 1
ATOM 1621 N N . ASN A 1 207 ? -6.422 -12.917 -1.183 1 95.76 207 ASN A N 1
ATOM 1622 C CA . ASN A 1 207 ? -5.484 -11.837 -0.894 1 95.76 207 ASN A CA 1
ATOM 1623 C C . ASN A 1 207 ? -4.173 -12.016 -1.654 1 95.76 207 ASN A C 1
ATOM 1625 O O . ASN A 1 207 ? -3.128 -12.261 -1.048 1 95.76 207 ASN A O 1
ATOM 1629 N N . VAL A 1 208 ? -4.253 -11.707 -2.949 1 98.03 208 VAL A N 1
ATOM 1630 C CA . VAL A 1 208 ? -3.15 -12.01 -3.854 1 98.03 208 VAL A CA 1
ATOM 1631 C C . VAL A 1 208 ? -2.57 -10.714 -4.415 1 98.03 208 VAL A C 1
ATOM 1633 O O . VAL A 1 208 ? -3.314 -9.799 -4.777 1 98.03 208 VAL A O 1
ATOM 1636 N N . PHE A 1 209 ? -1.326 -10.577 -4.413 1 98.16 209 PHE A N 1
ATOM 1637 C CA . PHE A 1 209 ? -0.583 -9.565 -5.155 1 98.16 209 PHE A CA 1
ATOM 1638 C C . PHE A 1 209 ? 0.143 -10.189 -6.341 1 98.16 209 PHE A C 1
ATOM 1640 O O . PHE A 1 209 ? 1.147 -10.882 -6.167 1 98.16 209 PHE A O 1
ATOM 1647 N N . ASP A 1 210 ? -0.313 -9.96 -7.502 1 98.07 210 ASP A N 1
ATOM 1648 C CA . ASP A 1 210 ? 0.307 -10.473 -8.72 1 98.07 210 ASP A CA 1
ATOM 1649 C C . ASP A 1 210 ? 1.303 -9.468 -9.294 1 98.07 210 ASP A C 1
ATOM 1651 O O . ASP A 1 210 ? 0.907 -8.436 -9.841 1 98.07 210 ASP A O 1
ATOM 1655 N N . THR A 1 211 ? 2.525 -9.809 -9.243 1 97.81 211 THR A N 1
ATOM 1656 C CA . THR A 1 211 ? 3.574 -8.885 -9.658 1 97.81 211 THR A CA 1
ATOM 1657 C C . THR A 1 211 ? 3.519 -8.647 -11.165 1 97.81 211 THR A C 1
ATOM 1659 O O . THR A 1 211 ? 3.932 -7.59 -11.647 1 97.81 211 THR A O 1
ATOM 1662 N N . GLN A 1 212 ? 3.019 -9.583 -11.918 1 96.49 212 GLN A N 1
ATOM 1663 C CA . GLN A 1 212 ? 2.91 -9.382 -13.359 1 96.49 212 GLN A CA 1
ATOM 1664 C C . GLN A 1 212 ? 1.873 -8.312 -13.689 1 96.49 212 GLN A C 1
ATOM 1666 O O . GLN A 1 212 ? 2.113 -7.447 -14.534 1 96.49 212 GLN A O 1
ATOM 1671 N N . ILE A 1 213 ? 0.766 -8.42 -13.036 1 96.32 213 ILE A N 1
ATOM 1672 C CA . ILE A 1 213 ? -0.277 -7.417 -13.228 1 96.32 213 ILE A CA 1
ATOM 1673 C C . ILE A 1 213 ? 0.226 -6.054 -12.757 1 96.32 213 ILE A C 1
ATOM 1675 O O . ILE A 1 213 ? -0 -5.04 -13.42 1 96.32 213 ILE A O 1
ATOM 1679 N N . ALA A 1 214 ? 0.876 -6.051 -11.634 1 97.55 214 ALA A N 1
ATOM 1680 C CA . ALA A 1 214 ? 1.437 -4.802 -11.126 1 97.55 214 ALA A CA 1
ATOM 1681 C C . ALA A 1 214 ? 2.399 -4.182 -12.136 1 97.55 214 ALA A C 1
ATOM 1683 O O . ALA A 1 214 ? 2.361 -2.973 -12.377 1 97.55 214 ALA A O 1
ATOM 1684 N N . ASP A 1 215 ? 3.236 -5.017 -12.737 1 97.03 215 ASP A N 1
ATOM 1685 C CA . ASP A 1 215 ? 4.184 -4.556 -13.747 1 97.03 215 ASP A CA 1
ATOM 1686 C C . ASP A 1 215 ? 3.46 -3.904 -14.923 1 97.03 215 ASP A C 1
ATOM 1688 O O . ASP A 1 215 ? 3.881 -2.854 -15.412 1 97.03 215 ASP A O 1
ATOM 1692 N N . VAL A 1 216 ? 2.42 -4.484 -15.355 1 95.79 216 VAL A N 1
ATOM 1693 C CA . VAL A 1 216 ? 1.651 -3.994 -16.494 1 95.79 216 VAL A CA 1
ATOM 1694 C C . VAL A 1 216 ? 1.094 -2.607 -16.184 1 95.79 216 VAL A C 1
ATOM 1696 O O . VAL A 1 216 ? 1.199 -1.691 -17.003 1 95.79 216 VAL A O 1
ATOM 1699 N N . ILE A 1 217 ? 0.544 -2.45 -15.011 1 92.98 217 ILE A N 1
ATOM 1700 C CA . ILE A 1 217 ? -0.082 -1.189 -14.627 1 92.98 217 ILE A CA 1
ATOM 1701 C C . ILE A 1 217 ? 0.984 -0.106 -14.482 1 92.98 217 ILE A C 1
ATOM 1703 O O . ILE A 1 217 ? 0.788 1.029 -14.92 1 92.98 217 ILE A O 1
ATOM 1707 N N . VAL A 1 218 ? 2.089 -0.471 -13.9 1 94.12 218 VAL A N 1
ATOM 1708 C CA . VA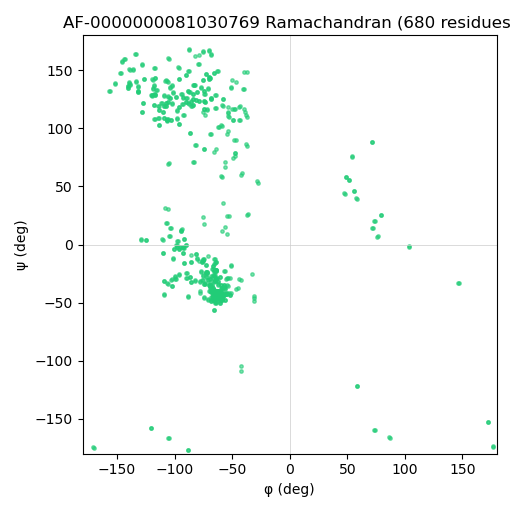L A 1 218 ? 3.193 0.468 -13.731 1 94.12 218 VAL A CA 1
ATOM 1709 C C . VAL A 1 218 ? 3.673 0.951 -15.098 1 94.12 218 VAL A C 1
ATOM 1711 O O . VAL A 1 218 ? 3.854 2.153 -15.31 1 94.12 218 VAL A O 1
ATOM 1714 N N . ARG A 1 219 ? 3.839 0.028 -15.975 1 93.64 219 ARG A N 1
ATOM 1715 C CA . ARG A 1 219 ? 4.302 0.371 -17.316 1 93.64 219 ARG A CA 1
ATOM 1716 C C . ARG A 1 219 ? 3.279 1.238 -18.043 1 93.64 219 ARG A C 1
ATOM 1718 O O . ARG A 1 219 ? 3.647 2.149 -18.788 1 93.64 219 ARG A O 1
ATOM 1725 N N . LYS A 1 220 ? 2.046 0.923 -17.892 1 90.58 220 LYS A N 1
ATOM 1726 C CA . LYS A 1 220 ? 0.984 1.74 -18.472 1 90.58 220 LYS A CA 1
ATOM 1727 C C . LYS A 1 220 ? 1.081 3.187 -17.995 1 90.58 220 LYS A C 1
ATOM 1729 O O . LYS A 1 220 ? 1.009 4.117 -18.8 1 90.58 220 LYS A O 1
ATOM 1734 N N . GLU A 1 221 ? 1.239 3.333 -16.698 1 84.83 221 GLU A N 1
ATOM 1735 C CA . GLU A 1 221 ? 1.324 4.666 -16.108 1 84.83 221 GLU A CA 1
ATOM 1736 C C . GLU A 1 221 ? 2.567 5.406 -16.592 1 84.83 221 GLU A C 1
ATOM 1738 O O . GLU A 1 221 ? 2.504 6.596 -16.908 1 84.83 221 GLU A O 1
ATOM 1743 N N . GLU A 1 222 ? 3.639 4.673 -16.668 1 86.18 222 GLU A N 1
ATOM 1744 C CA . GLU A 1 222 ? 4.899 5.265 -17.109 1 86.18 222 GLU A CA 1
ATOM 1745 C C . GLU A 1 222 ? 4.825 5.691 -18.573 1 86.18 222 GLU A C 1
ATOM 1747 O O . GLU A 1 222 ? 5.515 6.624 -18.989 1 86.18 222 GLU A O 1
ATOM 1752 N N . ALA A 1 223 ? 3.988 5.05 -19.273 1 87.49 223 ALA A N 1
ATOM 1753 C CA . ALA A 1 223 ? 3.848 5.339 -20.698 1 87.49 223 ALA A CA 1
ATOM 1754 C C . ALA A 1 223 ? 2.72 6.336 -20.947 1 87.49 223 ALA A C 1
ATOM 1756 O O . ALA A 1 223 ? 2.262 6.493 -22.081 1 87.49 223 ALA A O 1
ATOM 1757 N N . GLY A 1 224 ? 2.222 6.941 -19.961 1 81.32 224 GLY A N 1
ATOM 1758 C CA . GLY A 1 224 ? 1.197 7.959 -20.125 1 81.32 224 GLY A CA 1
ATOM 1759 C C . GLY A 1 224 ? -0.187 7.381 -20.355 1 81.32 224 GLY A C 1
ATOM 1760 O O . GLY A 1 224 ? -0.981 7.941 -21.113 1 81.32 224 GLY A O 1
ATOM 1761 N N . GLY A 1 225 ? -0.358 6.176 -19.866 1 81.04 225 GLY A N 1
ATOM 1762 C CA . GLY A 1 225 ? -1.691 5.601 -19.947 1 81.04 225 GLY A CA 1
ATOM 1763 C C . GLY A 1 225 ? -1.829 4.566 -21.047 1 81.04 225 GLY A C 1
ATOM 1764 O O . GLY A 1 225 ? -2.891 3.961 -21.208 1 81.04 225 GLY A O 1
ATOM 1765 N N . LYS A 1 226 ? -0.755 4.369 -21.775 1 87.51 226 LYS A N 1
ATOM 1766 C CA . LYS A 1 226 ? -0.793 3.384 -22.852 1 87.51 226 LYS A CA 1
ATOM 1767 C C . LYS A 1 226 ? -0.446 1.991 -22.334 1 87.51 226 LYS A C 1
ATOM 1769 O O . LYS A 1 226 ? 0.542 1.817 -21.618 1 87.51 226 LYS A O 1
ATOM 1774 N N . TRP A 1 227 ? -1.253 1.083 -22.697 1 89.5 227 TRP A N 1
ATOM 1775 C CA . TRP A 1 227 ? -1.025 -0.292 -22.263 1 89.5 227 TRP A CA 1
ATOM 1776 C C . TRP A 1 227 ? 0.195 -0.887 -22.958 1 89.5 227 TRP A C 1
ATOM 1778 O O . TRP A 1 227 ? 0.426 -0.635 -24.144 1 89.5 227 TRP A O 1
ATOM 1788 N N . PRO A 1 228 ? 0.918 -1.652 -22.24 1 90.91 228 PRO A N 1
ATOM 1789 C CA . PRO A 1 228 ? 2.025 -2.35 -22.898 1 90.91 228 PRO A CA 1
ATOM 1790 C C . PRO A 1 228 ? 1.549 -3.437 -23.859 1 90.91 228 PRO A C 1
ATOM 1792 O O . PRO A 1 228 ? 0.388 -3.851 -23.803 1 90.91 228 PRO A O 1
ATOM 1795 N N . ASP A 1 229 ? 2.444 -3.896 -24.66 1 88.23 229 ASP A N 1
ATOM 1796 C CA . ASP A 1 229 ? 2.105 -4.856 -25.706 1 88.23 229 ASP A CA 1
ATOM 1797 C C . ASP A 1 229 ? 2.154 -6.287 -25.175 1 88.23 229 ASP A C 1
ATOM 1799 O O . ASP A 1 229 ? 1.494 -7.178 -25.713 1 88.23 229 ASP A O 1
ATOM 1803 N N . LYS A 1 230 ? 2.965 -6.439 -24.203 1 91.68 230 LYS A N 1
ATOM 1804 C CA . LYS A 1 230 ? 3.164 -7.811 -23.747 1 91.68 230 LYS A CA 1
ATOM 1805 C C . LYS A 1 230 ? 3.329 -7.869 -22.231 1 91.68 230 LYS A C 1
ATOM 1807 O O . LYS A 1 230 ? 3.685 -6.87 -21.601 1 91.68 230 LYS A O 1
ATOM 1812 N N . LEU A 1 231 ? 3.09 -9.029 -21.746 1 93.37 231 LEU A N 1
ATOM 1813 C CA . LEU A 1 231 ? 3.406 -9.338 -20.355 1 93.37 231 LEU A CA 1
ATOM 1814 C C . LEU A 1 231 ? 4.892 -9.639 -20.189 1 93.37 231 LEU A C 1
ATOM 1816 O O . LEU A 1 231 ? 5.57 -9.991 -21.157 1 93.37 231 LEU A O 1
ATOM 1820 N N . ARG A 1 232 ? 5.392 -9.434 -19.009 1 92.22 232 ARG A N 1
ATOM 1821 C CA . ARG A 1 232 ? 6.777 -9.795 -18.723 1 92.22 232 ARG A CA 1
ATOM 1822 C C . ARG A 1 232 ? 6.847 -11.031 -17.832 1 92.22 232 ARG A C 1
ATOM 1824 O O . ARG A 1 232 ? 6.047 -11.182 -16.906 1 92.22 232 ARG A O 1
ATOM 1831 N N . LEU A 1 233 ? 7.83 -11.824 -18.181 1 90.04 233 LEU A N 1
ATOM 1832 C CA . LEU A 1 233 ? 8.134 -12.963 -17.322 1 90.04 233 LEU A CA 1
ATOM 1833 C C . LEU A 1 233 ? 8.86 -12.512 -16.059 1 90.04 233 LEU A C 1
ATOM 1835 O O . LEU A 1 233 ? 9.373 -11.393 -15.999 1 90.04 233 LEU A O 1
ATOM 1839 N N . LEU A 1 234 ? 8.926 -13.381 -15.113 1 90.59 234 LEU A N 1
ATOM 1840 C CA . LEU A 1 234 ? 9.476 -13.035 -13.807 1 90.59 234 LEU A CA 1
ATOM 1841 C C . LEU A 1 234 ? 10.925 -12.577 -13.932 1 90.59 234 LEU A C 1
ATOM 1843 O O . LEU A 1 234 ? 11.3 -11.535 -13.388 1 90.59 234 LEU A O 1
ATOM 1847 N N . PRO A 1 235 ? 11.775 -13.286 -14.685 1 86.02 235 PRO A N 1
ATOM 1848 C CA . PRO A 1 235 ? 13.168 -12.841 -14.782 1 86.02 235 PRO A CA 1
ATOM 1849 C C . PRO A 1 235 ? 13.298 -11.427 -15.342 1 86.02 235 PRO A C 1
ATOM 1851 O O . PRO A 1 235 ? 14.154 -10.659 -14.897 1 86.02 235 PRO A O 1
ATOM 1854 N N . GLU A 1 236 ? 12.445 -11.108 -16.303 1 88.83 236 GLU A N 1
ATOM 1855 C CA . GLU A 1 236 ? 12.472 -9.766 -16.875 1 88.83 236 GLU A CA 1
ATOM 1856 C C . GLU A 1 236 ? 12.078 -8.716 -15.84 1 88.83 236 GLU A C 1
ATOM 1858 O O . GLU A 1 236 ? 12.681 -7.643 -15.776 1 88.83 236 GLU A O 1
ATOM 1863 N N . CYS A 1 237 ? 11.082 -9.047 -15.084 1 92.55 237 CYS A N 1
ATOM 1864 C CA . CYS A 1 237 ? 10.628 -8.122 -14.051 1 92.55 237 CYS A CA 1
ATOM 1865 C C . CYS A 1 237 ? 11.698 -7.931 -12.983 1 92.55 237 CYS A C 1
ATOM 1867 O O . CYS A 1 237 ? 11.925 -6.812 -12.52 1 92.55 237 CYS A O 1
ATOM 1869 N N . LEU A 1 238 ? 12.34 -9.024 -12.592 1 90.07 238 LEU A N 1
ATOM 1870 C CA . LEU A 1 238 ? 13.392 -8.952 -11.584 1 90.07 238 LEU A CA 1
ATOM 1871 C C . LEU A 1 238 ? 14.563 -8.109 -12.079 1 9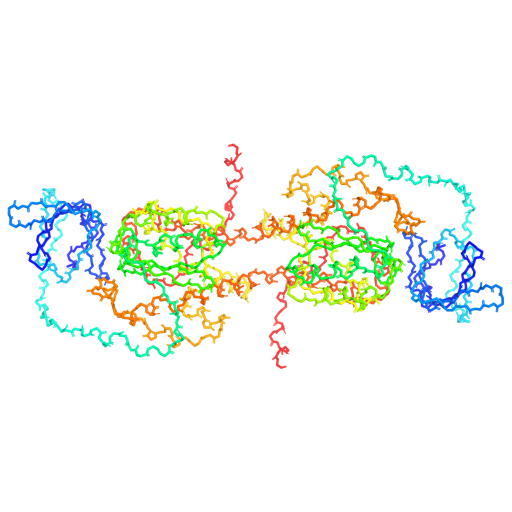0.07 238 LEU A C 1
ATOM 1873 O O . LEU A 1 238 ? 15.116 -7.305 -11.325 1 90.07 238 LEU A O 1
ATOM 1877 N N . SER A 1 239 ? 14.857 -8.282 -13.316 1 89.19 239 SER A N 1
ATOM 1878 C CA . SER A 1 239 ? 15.942 -7.501 -13.902 1 89.19 239 SER A CA 1
ATOM 1879 C C . SER A 1 239 ? 15.579 -6.022 -13.982 1 89.19 239 SER A C 1
ATOM 1881 O O . SER A 1 239 ? 16.361 -5.163 -13.571 1 89.19 239 SER A O 1
ATOM 1883 N N . HIS A 1 240 ? 14.43 -5.748 -14.441 1 91.03 240 HIS A N 1
ATOM 1884 C CA . HIS A 1 240 ? 14.005 -4.375 -14.691 1 91.03 240 HIS A CA 1
ATOM 1885 C C . HIS A 1 240 ? 13.806 -3.613 -13.385 1 91.03 240 HIS A C 1
ATOM 1887 O O . HIS A 1 240 ? 14.205 -2.452 -13.271 1 91.03 240 HIS A O 1
ATOM 1893 N N . HIS A 1 241 ? 13.247 -4.3 -12.421 1 91.13 241 HIS A N 1
ATOM 1894 C CA . HIS A 1 241 ? 12.828 -3.567 -11.232 1 91.13 241 HIS A CA 1
ATOM 1895 C C . HIS A 1 241 ? 13.854 -3.701 -10.112 1 91.13 241 HIS A C 1
ATOM 1897 O O . HIS A 1 241 ? 13.98 -2.81 -9.269 1 91.13 241 HIS A O 1
ATOM 1903 N N . LEU A 1 242 ? 14.577 -4.817 -10.058 1 89.9 242 LEU A N 1
ATOM 1904 C CA . LEU A 1 242 ? 15.511 -5.047 -8.962 1 89.9 242 LEU A CA 1
ATOM 1905 C C . LEU A 1 242 ? 16.953 -4.972 -9.452 1 89.9 242 LEU A C 1
ATOM 1907 O O . LEU A 1 242 ? 17.89 -5.06 -8.655 1 89.9 242 LEU A O 1
ATOM 1911 N N . GLY A 1 243 ? 17.132 -4.863 -10.738 1 86.15 243 GLY A N 1
ATOM 1912 C CA . GLY A 1 243 ? 18.475 -4.762 -11.286 1 86.15 243 GLY A CA 1
ATOM 1913 C C . GLY A 1 243 ? 19.234 -6.075 -11.249 1 86.15 243 GLY A C 1
ATOM 1914 O O . GLY A 1 243 ? 20.467 -6.086 -11.278 1 86.15 243 GLY A O 1
ATOM 1915 N N . LEU A 1 244 ? 18.551 -7.117 -11.147 1 82.13 244 LEU A N 1
ATOM 1916 C CA . LEU A 1 244 ? 19.195 -8.426 -11.12 1 82.13 244 LEU A CA 1
ATOM 1917 C C . LEU A 1 244 ? 19.479 -8.922 -12.533 1 82.13 244 LEU A C 1
ATOM 1919 O O . LEU A 1 244 ? 18.706 -8.656 -13.456 1 82.13 244 LEU A O 1
ATOM 1923 N N . PRO A 1 245 ? 20.562 -9.479 -12.841 1 73.59 245 PRO A N 1
ATOM 1924 C CA . PRO A 1 245 ? 20.888 -9.954 -14.188 1 73.59 245 PRO A CA 1
ATOM 1925 C C . PRO A 1 245 ? 19.883 -10.975 -14.713 1 73.59 245 PRO A C 1
ATOM 1927 O O . PRO A 1 245 ? 19.539 -11.928 -14.008 1 73.59 245 PRO A O 1
ATOM 1930 N N . ALA A 1 246 ? 19.312 -10.697 -15.911 1 62.87 246 ALA A N 1
ATOM 1931 C CA . ALA A 1 246 ? 18.322 -11.574 -16.531 1 62.87 246 ALA A CA 1
ATOM 1932 C C . ALA A 1 246 ? 18.917 -12.947 -16.832 1 62.87 246 ALA A C 1
ATOM 1934 O O . ALA A 1 246 ? 18.227 -13.964 -16.736 1 62.87 246 ALA A O 1
ATOM 1935 N N . ALA A 1 247 ? 20.136 -12.827 -17.338 1 55.98 247 ALA A N 1
ATOM 1936 C CA . ALA A 1 247 ? 20.844 -14.043 -17.73 1 55.98 247 ALA A CA 1
ATOM 1937 C C . ALA A 1 247 ? 20.857 -15.06 -16.592 1 55.98 247 ALA A C 1
ATOM 1939 O O . ALA A 1 247 ? 20.863 -16.27 -16.833 1 55.98 247 ALA A O 1
ATOM 1940 N N . ALA A 1 248 ? 20.821 -14.496 -15.452 1 53.92 248 ALA A N 1
ATOM 1941 C CA . ALA A 1 248 ? 20.835 -15.367 -14.28 1 53.92 248 ALA A CA 1
ATOM 1942 C C . ALA A 1 248 ? 19.565 -16.211 -14.209 1 53.92 248 ALA A C 1
ATOM 1944 O O . ALA A 1 248 ? 19.569 -17.302 -13.634 1 53.92 248 ALA A O 1
ATOM 1945 N N . PHE A 1 249 ? 18.517 -15.731 -14.868 1 54.47 249 PHE A N 1
ATOM 1946 C CA . PHE A 1 249 ? 17.227 -16.401 -14.764 1 54.47 249 PHE A CA 1
ATOM 1947 C C . PHE A 1 249 ? 16.95 -17.238 -16.008 1 54.47 249 PHE A C 1
ATOM 1949 O O . PHE A 1 249 ? 16.181 -18.2 -15.956 1 54.47 249 PHE A O 1
ATOM 1956 N N . GLN A 1 250 ? 17.391 -16.739 -17.249 1 48.8 250 GLN A N 1
ATOM 1957 C CA . GLN A 1 250 ? 17.205 -17.447 -18.511 1 48.8 250 GLN A CA 1
ATOM 1958 C C . GLN A 1 250 ? 17.82 -18.843 -18.455 1 48.8 250 GLN A C 1
ATOM 1960 O O . GLN A 1 250 ? 17.261 -19.796 -19.001 1 48.8 250 GLN A O 1
ATOM 1965 N N . LYS A 1 251 ? 18.956 -18.888 -17.903 1 42.58 251 LYS A N 1
ATOM 1966 C CA . LYS A 1 251 ? 19.722 -20.126 -18.006 1 42.58 251 LYS A CA 1
ATOM 1967 C C . LYS A 1 251 ? 19.025 -21.267 -17.269 1 42.58 251 LYS A C 1
ATOM 1969 O O . LYS A 1 251 ? 19.33 -22.439 -17.498 1 42.58 251 LYS A O 1
ATOM 1974 N N . TYR A 1 252 ? 18.088 -20.866 -16.415 1 45.48 252 TYR A N 1
ATOM 1975 C CA . TYR A 1 252 ? 17.61 -21.981 -15.605 1 45.48 252 TYR A CA 1
ATOM 1976 C C . TYR A 1 252 ? 16.219 -22.42 -16.048 1 45.48 252 TYR A C 1
ATOM 1978 O O . TYR A 1 252 ? 15.449 -22.962 -15.251 1 45.48 252 TYR A O 1
ATOM 1986 N N . SER A 1 253 ? 16.059 -22.213 -17.34 1 53.87 253 SER A N 1
ATOM 1987 C CA . SER A 1 253 ? 14.787 -22.74 -17.824 1 53.87 253 SER A CA 1
ATOM 1988 C C . SER A 1 253 ? 14.815 -24.262 -17.909 1 53.87 253 SER A C 1
ATOM 1990 O O . SER A 1 253 ? 15.854 -24.853 -18.21 1 53.87 253 SER A O 1
ATOM 1992 N N . VAL A 1 254 ? 14.075 -24.905 -17.081 1 54.92 254 VAL A N 1
ATOM 1993 C CA . VAL A 1 254 ? 13.921 -26.354 -17.154 1 54.92 254 VAL A CA 1
ATOM 1994 C C . VAL A 1 254 ? 13.557 -26.764 -18.579 1 54.92 254 VAL A C 1
ATOM 1996 O O . VAL A 1 254 ? 12.669 -26.17 -19.195 1 54.92 254 VAL A O 1
ATOM 1999 N N . ALA A 1 255 ? 14.472 -27.522 -19.138 1 48.45 255 ALA A N 1
ATOM 2000 C CA . ALA A 1 255 ? 14.276 -28.014 -20.499 1 48.45 255 ALA A CA 1
ATOM 2001 C C . ALA A 1 255 ? 12.909 -28.675 -20.652 1 48.45 255 ALA A C 1
ATOM 2003 O O . ALA A 1 255 ? 12.263 -28.546 -21.694 1 48.45 255 ALA A O 1
ATOM 2004 N N . SER A 1 256 ? 12.659 -29.37 -19.656 1 59.53 256 SER A N 1
ATOM 2005 C CA . SER A 1 256 ? 11.389 -30.089 -19.688 1 59.53 256 SER A CA 1
ATOM 2006 C C . SER A 1 256 ? 10.693 -30.04 -18.332 1 59.53 256 SER A C 1
ATOM 2008 O O . SER A 1 256 ? 11.337 -30.19 -17.292 1 59.53 256 SER A O 1
ATOM 2010 N N . ALA A 1 257 ? 9.474 -29.819 -18.401 1 71.77 257 ALA A N 1
ATOM 2011 C CA . ALA A 1 257 ? 8.667 -29.754 -17.185 1 71.77 257 ALA A CA 1
ATOM 2012 C C . ALA A 1 257 ? 8.634 -31.105 -16.476 1 71.77 257 ALA A C 1
ATOM 2014 O O . ALA A 1 257 ? 8.314 -31.182 -15.287 1 71.77 257 ALA A O 1
ATOM 2015 N N . THR A 1 258 ? 9.076 -32.134 -17.118 1 70.76 258 THR A N 1
ATOM 2016 C CA . THR A 1 258 ? 9.017 -33.48 -16.559 1 70.76 258 THR A CA 1
ATOM 2017 C C . THR A 1 258 ? 10.049 -33.65 -15.448 1 70.76 258 THR A C 1
ATOM 2019 O O . THR A 1 258 ? 9.926 -34.548 -14.612 1 70.76 258 THR A O 1
ATOM 2022 N N . VAL A 1 259 ? 10.965 -32.8 -15.421 1 74.4 259 VAL A N 1
ATOM 2023 C CA . VAL A 1 259 ? 12.016 -32.904 -14.414 1 74.4 259 VAL A CA 1
ATOM 2024 C C . VAL A 1 259 ? 11.418 -32.715 -13.021 1 74.4 259 VAL A C 1
ATOM 2026 O O . VAL A 1 259 ? 11.952 -33.228 -12.035 1 74.4 259 VAL A O 1
ATOM 2029 N N . TRP A 1 260 ? 10.37 -32.122 -12.955 1 83.88 260 TRP A N 1
ATOM 2030 C CA . TRP A 1 260 ? 9.748 -31.816 -11.671 1 83.88 260 TRP A CA 1
ATOM 2031 C C . TRP A 1 260 ? 9.11 -33.062 -11.065 1 83.88 260 TRP A C 1
ATOM 2033 O O . TRP A 1 260 ? 8.807 -33.093 -9.87 1 83.88 260 TRP A O 1
ATOM 2043 N N . THR A 1 261 ? 8.968 -34.106 -11.879 1 79.39 261 THR A N 1
ATOM 2044 C CA . THR A 1 261 ? 8.34 -35.334 -11.405 1 79.39 261 THR A CA 1
ATOM 2045 C C . THR A 1 261 ? 9.387 -36.307 -10.873 1 79.39 261 THR A C 1
ATOM 2047 O O . THR A 1 261 ? 9.049 -37.292 -10.214 1 79.39 261 THR A O 1
ATOM 2050 N N . MET A 1 262 ? 10.563 -36.004 -11.035 1 74.38 262 MET A N 1
ATOM 2051 C CA . MET A 1 262 ? 11.639 -36.93 -10.693 1 74.38 262 MET A CA 1
ATOM 2052 C C . MET A 1 262 ? 11.872 -36.96 -9.186 1 74.38 262 MET A C 1
ATOM 2054 O O . MET A 1 262 ? 11.867 -35.915 -8.532 1 74.38 262 MET A O 1
ATOM 2058 N N . ARG A 1 263 ? 12.016 -38.217 -8.707 1 78.61 263 ARG A N 1
ATOM 2059 C CA . ARG A 1 263 ? 12.398 -38.438 -7.316 1 78.61 263 ARG A CA 1
ATOM 2060 C C . ARG A 1 263 ? 13.501 -39.486 -7.21 1 78.61 263 ARG A C 1
ATOM 2062 O O . ARG A 1 263 ? 13.499 -40.473 -7.949 1 78.61 263 ARG A O 1
ATOM 2069 N N . PRO A 1 264 ? 14.438 -39.388 -6.431 1 80.22 264 PRO A N 1
ATOM 2070 C CA . PRO A 1 264 ? 14.643 -38.172 -5.641 1 80.22 264 PRO A CA 1
ATOM 2071 C C . PRO A 1 264 ? 14.993 -36.961 -6.503 1 80.22 264 PRO A C 1
ATOM 2073 O O . PRO A 1 264 ? 15.567 -37.114 -7.585 1 80.22 264 PRO A O 1
ATOM 2076 N N . SER A 1 265 ? 14.573 -35.827 -6.068 1 80.79 265 SER A N 1
ATOM 2077 C CA . SER A 1 265 ? 14.847 -34.612 -6.828 1 80.79 265 SER A CA 1
ATOM 2078 C C . SER A 1 265 ? 16.3 -34.177 -6.672 1 80.79 265 SER A C 1
ATOM 2080 O O . SER A 1 265 ? 16.861 -34.249 -5.576 1 80.79 265 SER A O 1
ATOM 2082 N N . HIS A 1 266 ? 16.809 -33.727 -7.741 1 74.94 266 HIS A N 1
ATOM 2083 C CA . HIS A 1 266 ? 18.179 -33.227 -7.706 1 74.94 266 HIS A CA 1
ATOM 2084 C C . HIS A 1 266 ? 18.268 -31.921 -6.923 1 74.94 266 HIS A C 1
ATOM 2086 O O . HIS A 1 266 ? 17.38 -31.071 -7.022 1 74.94 266 HIS A O 1
ATOM 2092 N N . SER A 1 267 ? 19.341 -31.796 -6.238 1 77.44 267 SER A N 1
ATOM 2093 C CA . SER A 1 267 ? 19.557 -30.611 -5.414 1 77.44 267 SER A CA 1
ATOM 2094 C C . SER A 1 267 ? 19.544 -29.341 -6.258 1 77.44 267 SER A C 1
ATOM 2096 O O . SER A 1 267 ? 19.05 -28.301 -5.817 1 77.44 267 SER A O 1
ATOM 2098 N N . ALA A 1 268 ? 20.027 -29.442 -7.424 1 75.93 268 ALA A N 1
ATOM 2099 C CA . ALA A 1 268 ? 20.073 -28.286 -8.316 1 75.93 268 ALA A CA 1
ATOM 2100 C C . ALA A 1 268 ? 18.667 -27.809 -8.669 1 75.93 268 ALA A C 1
ATOM 2102 O O . ALA A 1 268 ? 18.422 -26.605 -8.774 1 75.93 268 ALA A O 1
ATOM 2103 N N . LEU A 1 269 ? 17.791 -28.78 -8.886 1 80.58 269 LEU A N 1
ATOM 2104 C CA . LEU A 1 269 ? 16.408 -28.452 -9.215 1 80.58 269 LEU A CA 1
ATOM 2105 C C . LEU A 1 269 ? 15.719 -27.764 -8.042 1 80.58 269 LEU A C 1
ATOM 2107 O O . LEU A 1 269 ? 14.983 -26.793 -8.232 1 80.58 269 LEU A O 1
ATOM 2111 N N . LEU A 1 270 ? 16.041 -28.253 -6.841 1 84.27 270 LEU A N 1
ATOM 2112 C CA . LEU A 1 270 ? 15.443 -27.685 -5.638 1 84.27 270 LEU A CA 1
ATOM 2113 C C . LEU A 1 270 ? 15.971 -26.278 -5.38 1 84.27 270 LEU A C 1
ATOM 2115 O O . LEU A 1 270 ? 15.219 -25.395 -4.961 1 84.27 270 LEU A O 1
ATOM 2119 N N . HIS A 1 271 ? 17.181 -26.098 -5.68 1 82.62 271 HIS A N 1
ATOM 2120 C CA . HIS A 1 271 ? 17.756 -24.764 -5.554 1 82.62 271 HIS A CA 1
ATOM 2121 C C . HIS A 1 271 ? 17.137 -23.8 -6.561 1 82.62 271 HIS A C 1
ATOM 2123 O O . HIS A 1 271 ? 16.874 -22.64 -6.235 1 82.62 271 HIS A O 1
ATOM 2129 N N . LEU A 1 272 ? 16.933 -24.312 -7.705 1 81.28 272 LEU A N 1
ATOM 2130 C CA . LEU A 1 272 ? 16.302 -23.508 -8.746 1 81.28 272 LEU A CA 1
ATOM 2131 C C . LEU A 1 272 ? 14.889 -23.105 -8.34 1 81.28 272 LEU A C 1
ATOM 2133 O O . LEU A 1 272 ? 14.475 -21.965 -8.563 1 81.28 272 LEU A O 1
ATOM 2137 N N . ALA A 1 273 ? 14.191 -24.029 -7.771 1 86.63 273 ALA A N 1
ATOM 2138 C CA . ALA A 1 273 ? 12.817 -23.778 -7.343 1 86.63 273 ALA A CA 1
ATOM 2139 C C . ALA A 1 273 ? 12.771 -22.735 -6.231 1 86.63 273 ALA A C 1
ATOM 2141 O O . ALA A 1 273 ? 11.824 -21.949 -6.147 1 86.63 273 ALA A O 1
ATOM 2142 N N . ALA A 1 274 ? 13.789 -22.7 -5.433 1 88.18 274 ALA A N 1
ATOM 2143 C CA . ALA A 1 274 ? 13.8 -21.837 -4.255 1 88.18 274 ALA A CA 1
ATOM 2144 C C . ALA A 1 274 ? 14.416 -20.478 -4.577 1 88.18 274 ALA A C 1
ATOM 2146 O O . ALA A 1 274 ? 14.243 -19.517 -3.823 1 88.18 274 ALA A O 1
ATOM 2147 N N . ARG A 1 275 ? 15.075 -20.339 -5.593 1 80.02 275 ARG A N 1
ATOM 2148 C CA . ARG A 1 275 ? 16.028 -19.268 -5.866 1 80.02 275 ARG A CA 1
ATOM 2149 C C . ARG A 1 275 ? 15.336 -17.909 -5.874 1 80.02 275 ARG A C 1
ATOM 2151 O O . ARG A 1 275 ? 15.85 -16.942 -5.308 1 80.02 275 ARG A O 1
ATOM 2158 N N . HIS A 1 276 ? 14.187 -17.78 -6.419 1 82.85 276 HIS A N 1
ATOM 2159 C CA . HIS A 1 276 ? 13.64 -16.448 -6.649 1 82.85 276 HIS A CA 1
ATOM 2160 C C . HIS A 1 276 ? 12.549 -16.118 -5.635 1 82.85 276 HIS A C 1
ATOM 2162 O O . HIS A 1 276 ? 11.952 -15.04 -5.687 1 82.85 276 HIS A O 1
ATOM 2168 N N . MET A 1 277 ? 12.406 -16.958 -4.702 1 90.65 277 MET A N 1
ATOM 2169 C CA . MET A 1 277 ? 11.283 -16.778 -3.786 1 90.65 277 MET A CA 1
ATOM 2170 C C . MET A 1 277 ? 11.464 -15.519 -2.944 1 90.65 277 MET A C 1
ATOM 2172 O O . MET A 1 277 ? 10.544 -14.708 -2.827 1 90.65 277 MET A O 1
ATOM 2176 N N . PRO A 1 278 ? 12.647 -15.241 -2.457 1 88.04 278 PRO A N 1
ATOM 2177 C CA . PRO A 1 278 ? 12.836 -13.993 -1.714 1 88.04 278 PRO A CA 1
ATOM 2178 C C . PRO A 1 278 ? 12.747 -12.756 -2.604 1 88.04 278 PRO A C 1
ATOM 2180 O O . PRO A 1 278 ? 12.247 -11.714 -2.172 1 88.04 278 PRO A O 1
ATOM 2183 N N . GLU A 1 279 ? 13.251 -12.861 -3.777 1 90.22 279 GLU A N 1
ATOM 2184 C CA . GLU A 1 279 ? 13.231 -11.743 -4.716 1 90.22 279 GLU A CA 1
ATOM 2185 C C . GLU A 1 279 ? 11.803 -11.386 -5.119 1 90.22 279 GLU A C 1
ATOM 2187 O O . GLU A 1 279 ? 11.509 -10.227 -5.42 1 90.22 279 GLU A O 1
ATOM 2192 N N . LEU A 1 280 ? 11.001 -12.4 -5.12 1 94.52 280 LEU A N 1
ATOM 2193 C CA . LEU A 1 280 ? 9.599 -12.143 -5.43 1 94.52 280 LEU A CA 1
ATOM 2194 C C . LEU A 1 280 ? 8.975 -11.211 -4.397 1 94.52 280 LEU A C 1
ATOM 2196 O O . LEU A 1 280 ? 8.21 -10.31 -4.749 1 94.52 280 LEU A O 1
ATOM 2200 N N . LEU A 1 281 ? 9.315 -11.393 -3.121 1 94.97 281 LEU A N 1
ATOM 2201 C CA . LEU A 1 281 ? 8.834 -10.505 -2.068 1 94.97 281 LEU A CA 1
ATOM 2202 C C . LEU A 1 281 ? 9.41 -9.103 -2.234 1 94.97 281 LEU A C 1
ATOM 2204 O O . LEU A 1 281 ? 8.699 -8.111 -2.06 1 94.97 281 LEU A O 1
ATOM 2208 N N . ALA A 1 282 ? 10.652 -9.07 -2.61 1 93.56 282 ALA A N 1
ATOM 2209 C CA . ALA A 1 282 ? 11.283 -7.778 -2.865 1 93.56 282 ALA A CA 1
ATOM 2210 C C . ALA A 1 282 ? 10.629 -7.073 -4.049 1 93.56 282 ALA A C 1
ATOM 2212 O O . ALA A 1 282 ? 10.409 -5.859 -4.014 1 93.56 282 ALA A O 1
ATOM 2213 N N . LEU A 1 283 ? 10.376 -7.789 -5.073 1 95.47 283 LEU A N 1
ATOM 2214 C CA . LEU A 1 283 ? 9.723 -7.253 -6.263 1 95.47 283 LEU A CA 1
ATOM 2215 C C . LEU A 1 283 ? 8.368 -6.647 -5.913 1 95.47 283 LEU A C 1
ATOM 2217 O O . LEU A 1 283 ? 8.022 -5.567 -6.397 1 95.47 283 LEU A O 1
ATOM 2221 N N . ARG A 1 284 ? 7.607 -7.356 -5.076 1 96.75 284 ARG A N 1
ATOM 2222 C CA . ARG A 1 284 ? 6.318 -6.837 -4.629 1 96.75 284 ARG A CA 1
ATOM 2223 C C . ARG A 1 284 ? 6.474 -5.464 -3.983 1 96.75 284 ARG A C 1
ATOM 2225 O O . ARG A 1 284 ? 5.701 -4.547 -4.267 1 96.75 284 ARG A O 1
ATOM 2232 N N . THR A 1 285 ? 7.45 -5.287 -3.185 1 92.74 285 THR A N 1
ATOM 2233 C CA . THR A 1 285 ? 7.67 -4.029 -2.479 1 92.74 285 THR A CA 1
ATOM 2234 C C . THR A 1 285 ? 7.956 -2.899 -3.464 1 92.74 285 THR A C 1
ATOM 2236 O O . THR A 1 285 ? 7.352 -1.828 -3.38 1 92.74 285 THR A O 1
ATOM 2239 N N . VAL A 1 286 ? 8.794 -3.155 -4.404 1 93.71 286 VAL A N 1
ATOM 2240 C CA . VAL A 1 286 ? 9.187 -2.148 -5.384 1 93.71 286 VAL A CA 1
ATOM 2241 C C . VAL A 1 286 ? 7.993 -1.793 -6.267 1 93.71 286 VAL A C 1
ATOM 2243 O O . VAL A 1 286 ? 7.748 -0.617 -6.547 1 93.71 286 VAL A O 1
ATOM 2246 N N . LEU A 1 287 ? 7.294 -2.784 -6.671 1 95.36 287 LEU A N 1
ATOM 2247 C CA . LEU A 1 287 ? 6.151 -2.547 -7.545 1 95.36 287 LEU A CA 1
ATOM 2248 C C . LEU A 1 287 ? 5.046 -1.801 -6.804 1 95.36 287 LEU A C 1
ATOM 2250 O O . LEU A 1 287 ? 4.359 -0.96 -7.389 1 95.36 287 LEU A O 1
ATOM 2254 N N . LEU A 1 288 ? 4.869 -2.158 -5.585 1 93.51 288 LEU A N 1
ATOM 2255 C CA . LEU A 1 288 ? 3.893 -1.435 -4.776 1 93.51 288 LEU A CA 1
ATOM 2256 C C . LEU A 1 288 ? 4.238 0.048 -4.704 1 93.51 288 LEU A C 1
ATOM 2258 O O . LEU A 1 288 ? 3.363 0.902 -4.863 1 93.51 288 LEU A O 1
ATOM 2262 N N . ASP A 1 289 ? 5.505 0.356 -4.506 1 89.3 289 ASP A N 1
ATOM 2263 C CA . ASP A 1 289 ? 5.964 1.742 -4.484 1 89.3 289 ASP A CA 1
ATOM 2264 C C . ASP A 1 289 ? 5.662 2.441 -5.807 1 89.3 289 ASP A C 1
ATOM 2266 O O . ASP A 1 289 ? 5.177 3.575 -5.819 1 89.3 289 ASP A O 1
ATOM 2270 N N . LYS A 1 290 ? 5.895 1.738 -6.856 1 91.61 290 LYS A N 1
ATOM 2271 C CA . LYS A 1 290 ? 5.69 2.319 -8.18 1 91.61 290 LYS A CA 1
ATOM 2272 C C . LYS A 1 290 ? 4.205 2.524 -8.466 1 91.61 290 LYS A C 1
ATOM 2274 O O . LYS A 1 290 ? 3.824 3.488 -9.134 1 91.61 290 LYS A O 1
ATOM 2279 N N . LEU A 1 291 ? 3.415 1.597 -7.941 1 92.3 291 LEU A N 1
ATOM 2280 C CA . LEU A 1 291 ? 1.971 1.733 -8.094 1 92.3 291 LEU A CA 1
ATOM 2281 C C . LEU A 1 291 ? 1.463 2.977 -7.372 1 92.3 291 LEU A C 1
ATOM 2283 O O . LEU A 1 291 ? 0.447 3.556 -7.763 1 92.3 291 LEU A O 1
ATOM 2287 N N . MET A 1 292 ? 2.266 3.45 -6.392 1 91.32 292 MET A N 1
ATOM 2288 C CA . MET A 1 292 ? 1.833 4.56 -5.547 1 91.32 292 MET A CA 1
ATOM 2289 C C . MET A 1 292 ? 2.427 5.877 -6.033 1 91.32 292 MET A C 1
ATOM 2291 O O . MET A 1 292 ? 2.088 6.944 -5.517 1 91.32 292 MET A O 1
ATOM 2295 N N . VAL A 1 293 ? 3.183 5.885 -7.036 1 89.49 293 VAL A N 1
ATOM 2296 C CA . VAL A 1 293 ? 3.928 7.052 -7.496 1 89.49 293 VAL A CA 1
ATOM 2297 C C . VAL A 1 293 ? 2.957 8.17 -7.87 1 89.49 293 VAL A C 1
ATOM 2299 O O . VAL A 1 293 ? 3.127 9.316 -7.447 1 89.49 293 VAL A O 1
ATOM 2302 N N . PRO A 1 294 ? 1.928 7.917 -8.618 1 83.74 294 PRO A N 1
ATOM 2303 C CA . PRO A 1 294 ? 1.006 9.011 -8.93 1 83.74 294 PRO A CA 1
ATOM 2304 C C . PRO A 1 294 ? 0.459 9.697 -7.68 1 83.74 294 PRO A C 1
ATOM 2306 O O . PRO A 1 294 ? 0.354 10.925 -7.641 1 83.74 294 PRO A O 1
ATOM 2309 N N . PHE A 1 295 ? 0.133 8.925 -6.742 1 91.63 295 PHE A N 1
ATOM 2310 C CA . PHE A 1 295 ? -0.336 9.464 -5.471 1 91.63 295 PHE A CA 1
ATOM 2311 C C . PHE A 1 295 ? 0.761 10.272 -4.787 1 91.63 295 PHE A C 1
ATOM 2313 O O . PHE A 1 295 ? 0.525 11.397 -4.342 1 91.63 295 PHE A O 1
ATOM 2320 N N . THR A 1 296 ? 1.978 9.732 -4.735 1 91.81 296 THR A N 1
ATOM 2321 C CA . THR A 1 296 ? 3.088 10.37 -4.035 1 91.81 296 THR A CA 1
ATOM 2322 C C . THR A 1 296 ? 3.477 11.678 -4.718 1 91.81 296 THR A C 1
ATOM 2324 O O . THR A 1 296 ? 3.889 12.632 -4.054 1 91.81 296 THR A O 1
ATOM 2327 N N . ILE A 1 297 ? 3.32 11.711 -5.939 1 89.76 297 ILE A N 1
ATOM 2328 C CA . ILE A 1 297 ? 3.609 12.934 -6.679 1 89.76 297 ILE A CA 1
ATOM 2329 C C . ILE A 1 297 ? 2.645 14.037 -6.25 1 89.76 297 ILE A C 1
ATOM 2331 O O . ILE A 1 297 ? 3.061 15.169 -5.991 1 89.76 297 ILE A O 1
ATOM 2335 N N . HIS A 1 298 ? 1.385 13.692 -6.184 1 91.87 298 HIS A N 1
ATOM 2336 C CA . HIS A 1 298 ? 0.389 14.666 -5.753 1 91.87 298 HIS A CA 1
ATOM 2337 C C . HIS A 1 298 ? 0.656 15.131 -4.325 1 91.87 298 HIS A C 1
ATOM 2339 O O . HIS A 1 298 ? 0.497 16.313 -4.013 1 91.87 298 HIS A O 1
ATOM 2345 N N . VAL A 1 299 ? 1.037 14.214 -3.531 1 95.08 299 VAL A N 1
ATOM 2346 C CA . VAL A 1 299 ? 1.382 14.575 -2.16 1 95.08 299 VAL A CA 1
ATOM 2347 C C . VAL A 1 299 ? 2.583 15.517 -2.159 1 95.08 299 VAL A C 1
ATOM 2349 O O . VAL A 1 299 ? 2.607 16.502 -1.417 1 95.08 299 VAL A O 1
ATOM 2352 N N . GLY A 1 300 ? 3.554 15.185 -2.956 1 93.06 300 GLY A N 1
ATOM 2353 C CA . GLY A 1 300 ? 4.709 16.059 -3.087 1 93.06 300 GLY A CA 1
ATOM 2354 C C . GLY A 1 300 ? 4.342 17.479 -3.476 1 93.06 300 GLY A C 1
ATOM 2355 O O . GLY A 1 300 ? 4.85 18.438 -2.892 1 93.06 300 GLY A O 1
ATOM 2356 N N . HIS A 1 301 ? 3.466 17.584 -4.37 1 91.81 301 HIS A N 1
ATOM 2357 C CA . HIS A 1 301 ? 2.992 18.898 -4.79 1 91.81 301 HIS A CA 1
ATOM 2358 C C . HIS A 1 301 ? 2.284 19.619 -3.649 1 91.81 301 HIS A C 1
ATOM 2360 O O . HIS A 1 301 ? 2.426 20.834 -3.493 1 91.81 301 HIS A O 1
ATOM 2366 N N . SER A 1 302 ? 1.546 18.882 -2.968 1 93.99 302 SER A N 1
ATOM 2367 C CA . SER A 1 302 ? 0.836 19.47 -1.837 1 93.99 302 SER A CA 1
ATOM 2368 C C . SER A 1 302 ? 1.808 19.957 -0.767 1 93.99 302 SER A C 1
ATOM 2370 O O . SER A 1 302 ? 1.611 21.024 -0.182 1 93.99 302 SER A O 1
ATOM 2372 N N . LEU A 1 303 ? 2.809 19.177 -0.517 1 95.34 303 LEU A N 1
ATOM 2373 C CA . LEU A 1 303 ? 3.823 19.534 0.468 1 95.34 303 LEU A CA 1
ATOM 2374 C C . LEU A 1 303 ? 4.527 20.83 0.079 1 95.34 303 LEU A C 1
ATOM 2376 O O . LEU A 1 303 ? 4.879 21.634 0.945 1 95.34 303 LEU A O 1
ATOM 2380 N N . ASP A 1 304 ? 4.586 21.107 -1.191 1 92.91 304 ASP A N 1
ATOM 2381 C CA . ASP A 1 304 ? 5.347 22.243 -1.7 1 92.91 304 ASP A CA 1
ATOM 2382 C C . ASP A 1 304 ? 4.427 23.417 -2.028 1 92.91 304 ASP A C 1
ATOM 2384 O O . ASP A 1 304 ? 4.896 24.533 -2.262 1 92.91 304 ASP A O 1
ATOM 2388 N N . ALA A 1 305 ? 3.146 23.126 -2.037 1 90.69 305 ALA A N 1
ATOM 2389 C CA . ALA A 1 305 ? 2.173 24.068 -2.585 1 90.69 305 ALA A CA 1
ATOM 2390 C C . ALA A 1 305 ? 2.343 25.453 -1.968 1 90.69 305 ALA A C 1
ATOM 2392 O O . ALA A 1 305 ? 2.396 26.456 -2.684 1 90.69 305 ALA A O 1
ATOM 2393 N N . TYR A 1 306 ? 2.533 25.488 -0.678 1 90.75 306 TYR A N 1
ATOM 2394 C CA . TYR A 1 306 ? 2.661 26.771 0.004 1 90.75 306 TYR A CA 1
ATOM 2395 C C . TYR A 1 306 ? 4.106 27.03 0.412 1 90.75 306 TYR A C 1
ATOM 2397 O O . TYR A 1 306 ? 4.583 28.166 0.343 1 90.75 306 TYR A O 1
ATOM 2405 N N . ARG A 1 307 ? 4.798 26.017 0.736 1 91.8 307 ARG A N 1
ATOM 2406 C CA . ARG A 1 307 ? 6.179 26.114 1.196 1 91.8 307 ARG A CA 1
ATOM 2407 C C . ARG A 1 307 ? 7.053 26.811 0.158 1 91.8 307 ARG A C 1
ATOM 2409 O O . ARG A 1 307 ? 7.951 27.579 0.51 1 91.8 307 ARG A O 1
ATOM 2416 N N . ALA A 1 308 ? 6.749 26.585 -1.07 1 89.62 308 ALA A N 1
ATOM 2417 C CA . ALA A 1 308 ? 7.604 27.073 -2.149 1 89.62 308 ALA A CA 1
ATOM 2418 C C . ALA A 1 308 ? 7.142 28.443 -2.638 1 89.62 308 ALA A C 1
ATOM 2420 O O . ALA A 1 308 ? 7.809 29.072 -3.463 1 89.62 308 ALA A O 1
ATOM 2421 N N . GLN A 1 309 ? 6.076 28.946 -2.094 1 87.75 309 GLN A N 1
ATOM 2422 C CA . GLN A 1 309 ? 5.547 30.232 -2.537 1 87.75 309 GLN A CA 1
ATOM 2423 C C . GLN A 1 309 ? 6.19 31.385 -1.772 1 87.75 309 GLN A C 1
ATOM 2425 O O . GLN A 1 309 ? 6.536 31.241 -0.597 1 87.75 309 GLN A O 1
ATOM 2430 N N . PRO A 1 310 ? 6.269 32.465 -2.464 1 85.13 310 PRO A N 1
ATOM 2431 C CA . PRO A 1 310 ? 6.76 33.645 -1.748 1 85.13 310 PRO A CA 1
ATOM 2432 C C . PRO A 1 310 ? 5.78 34.143 -0.689 1 85.13 310 PRO A C 1
ATOM 2434 O O . PRO A 1 310 ? 4.586 33.838 -0.755 1 85.13 310 PRO A O 1
ATOM 2437 N N . ASP A 1 311 ? 6.239 34.929 0.159 1 79.01 311 ASP A N 1
ATOM 2438 C CA . ASP A 1 311 ? 5.472 35.423 1.299 1 79.01 311 ASP A CA 1
ATOM 2439 C C . ASP A 1 311 ? 4.223 36.171 0.838 1 79.01 311 ASP A C 1
ATOM 2441 O O . ASP A 1 311 ? 3.131 35.95 1.365 1 79.01 311 ASP A O 1
ATOM 2445 N N . HIS A 1 312 ? 4.346 36.943 -0.137 1 74.58 312 HIS A N 1
ATOM 2446 C CA . HIS A 1 312 ? 3.241 37.795 -0.559 1 74.58 312 HIS A CA 1
ATOM 2447 C C . HIS A 1 312 ? 2.106 36.971 -1.158 1 74.58 312 HIS A C 1
ATOM 2449 O O . HIS A 1 312 ? 0.936 37.344 -1.047 1 74.58 312 HIS A O 1
ATOM 2455 N N . VAL A 1 313 ? 2.461 35.858 -1.749 1 76.27 313 VAL A N 1
ATOM 2456 C CA . VAL A 1 313 ? 1.452 34.98 -2.332 1 76.27 313 VAL A CA 1
ATOM 2457 C C . VAL A 1 313 ? 0.707 34.24 -1.223 1 76.27 313 VAL A C 1
ATOM 2459 O O . VAL A 1 313 ? -0.522 34.144 -1.25 1 76.27 313 VAL A O 1
ATOM 2462 N N . LEU A 1 314 ? 1.431 33.737 -0.301 1 79.31 314 LEU A N 1
ATOM 2463 C CA . LEU A 1 314 ? 0.842 32.943 0.772 1 79.31 314 LEU A CA 1
ATOM 2464 C C . LEU A 1 314 ? -0.127 33.781 1.599 1 79.31 314 LEU A C 1
ATOM 2466 O O . LEU A 1 314 ? -1.133 33.268 2.094 1 79.31 314 LEU A O 1
ATOM 2470 N N . CYS A 1 315 ? 0.155 35.023 1.709 1 71.53 315 CYS A N 1
ATOM 2471 C CA . CYS A 1 315 ? -0.663 35.923 2.514 1 71.53 315 CYS A CA 1
ATOM 2472 C C . CYS A 1 315 ? -2.052 36.087 1.908 1 71.53 315 CYS A C 1
ATOM 2474 O O . CYS A 1 315 ? -3.009 36.404 2.616 1 71.53 315 CYS A O 1
ATOM 2476 N N . GLN A 1 316 ? -2.179 35.751 0.686 1 69.59 316 GLN A N 1
ATOM 2477 C CA . GLN A 1 316 ? -3.441 35.958 -0.017 1 69.59 316 GLN A CA 1
ATOM 2478 C C . GLN A 1 316 ? -4.236 34.659 -0.112 1 69.59 316 GLN A C 1
ATOM 2480 O O . GLN A 1 316 ? -5.383 34.658 -0.566 1 69.59 316 GLN A O 1
ATOM 2485 N N . VAL A 1 317 ? -3.634 33.687 0.353 1 75.9 317 VAL A N 1
ATOM 2486 C CA . VAL A 1 317 ? -4.275 32.385 0.2 1 75.9 317 VAL A CA 1
ATOM 2487 C C . VAL A 1 317 ? -5.449 32.27 1.169 1 75.9 317 VAL A C 1
ATOM 2489 O O . VAL A 1 317 ? -5.327 32.618 2.346 1 75.9 317 VAL A O 1
ATOM 2492 N N . LYS A 1 318 ? -6.558 31.88 0.598 1 71.93 318 LYS A N 1
ATOM 2493 C CA . LYS A 1 318 ? -7.721 31.58 1.429 1 71.93 318 LYS A CA 1
ATOM 2494 C C . LYS A 1 318 ? -7.525 30.275 2.196 1 71.93 318 LYS A C 1
ATOM 2496 O O . LYS A 1 318 ? -7.48 29.198 1.599 1 71.93 318 LYS A O 1
ATOM 2501 N N . ARG A 1 319 ? -7.466 30.258 3.425 1 72.84 319 ARG A N 1
ATOM 2502 C CA . ARG A 1 319 ? -7.096 29.125 4.267 1 72.84 319 ARG A CA 1
ATOM 2503 C C . ARG A 1 319 ? -8.245 28.129 4.382 1 72.84 319 ARG A C 1
ATOM 2505 O O . ARG A 1 319 ? -8.021 26.941 4.621 1 72.84 319 ARG A O 1
ATOM 2512 N N . ASP A 1 320 ? -9.389 28.582 4.164 1 71.61 320 ASP A N 1
ATOM 2513 C CA . ASP A 1 320 ? -10.539 27.708 4.371 1 71.61 320 ASP A CA 1
ATOM 2514 C C . ASP A 1 320 ? -11.101 27.215 3.039 1 71.61 320 ASP A C 1
ATOM 2516 O O . ASP A 1 320 ? -12.195 26.648 2.992 1 71.61 320 ASP A O 1
ATOM 2520 N N . SER A 1 321 ? -10.254 27.44 2.116 1 75.64 321 SER A N 1
ATOM 2521 C CA . SER A 1 321 ? -10.766 27.023 0.815 1 75.64 321 SER A CA 1
ATOM 2522 C C . SER A 1 321 ? -10.747 25.505 0.674 1 75.64 321 SER A C 1
ATOM 2524 O O . SER A 1 321 ? -9.752 24.858 1.005 1 75.64 321 SER A O 1
ATOM 2526 N N . LEU A 1 322 ? -11.863 24.995 0.216 1 84.65 322 LEU A N 1
ATOM 2527 C CA . LEU A 1 322 ? -11.981 23.565 -0.049 1 84.65 322 LEU A CA 1
ATOM 2528 C C . LEU A 1 322 ? -11.981 23.289 -1.549 1 84.65 322 LEU A C 1
ATOM 2530 O O . LEU A 1 322 ? -12.338 22.191 -1.982 1 84.65 322 LEU A O 1
ATOM 2534 N N . GLU A 1 323 ? -11.498 24.286 -2.205 1 84.85 323 GLU A N 1
ATOM 2535 C CA . GLU A 1 323 ? -11.385 24.102 -3.648 1 84.85 323 GLU A CA 1
ATOM 2536 C C . GLU A 1 323 ? -10.244 23.15 -3.995 1 84.85 323 GLU A C 1
ATOM 2538 O O . GLU A 1 323 ? -9.207 23.145 -3.328 1 84.85 323 GLU A O 1
ATOM 2543 N N . LEU A 1 324 ? -10.504 22.478 -5.019 1 89.13 324 LEU A N 1
ATOM 2544 C CA . LEU A 1 324 ? -9.458 21.573 -5.482 1 89.13 324 LEU A CA 1
ATOM 2545 C C . LEU A 1 324 ? -8.264 22.352 -6.022 1 89.13 324 LEU A C 1
ATOM 2547 O O . LEU A 1 324 ? -8.419 23.202 -6.902 1 89.13 324 LEU A O 1
ATOM 2551 N N . PRO A 1 325 ? -7.178 22.057 -5.497 1 84.99 325 PRO A N 1
ATOM 2552 C CA . PRO A 1 325 ? -5.993 22.773 -5.977 1 84.99 325 PRO A CA 1
ATOM 2553 C C . PRO A 1 325 ? -5.698 22.504 -7.45 1 84.99 325 PRO A C 1
ATOM 2555 O O . PRO A 1 325 ? -5.878 21.379 -7.925 1 84.99 325 PRO A O 1
ATOM 2558 N N . GLN A 1 326 ? -5.146 23.467 -8.074 1 81.14 326 GLN A N 1
ATOM 2559 C CA . GLN A 1 326 ? -4.9 23.391 -9.51 1 81.14 326 GLN A CA 1
ATOM 2560 C C . GLN A 1 326 ? -3.813 22.368 -9.828 1 81.14 326 GLN A C 1
ATOM 2562 O O . GLN A 1 326 ? -3.853 21.717 -10.874 1 81.14 326 GLN A O 1
ATOM 2567 N N . TYR A 1 327 ? -2.929 22.283 -8.969 1 78.31 327 TYR A N 1
ATOM 2568 C CA . TYR A 1 327 ? -1.816 21.376 -9.225 1 78.31 327 TYR A CA 1
ATOM 2569 C C . TYR A 1 327 ? -2.294 19.93 -9.292 1 78.31 327 TYR A C 1
ATOM 2571 O O . TYR A 1 327 ? -1.596 19.063 -9.823 1 78.31 327 TYR A O 1
ATOM 2579 N N . LEU A 1 328 ? -3.392 19.631 -8.732 1 80.19 328 LEU A N 1
ATOM 2580 C CA . LEU A 1 328 ? -3.948 18.284 -8.799 1 80.19 328 LEU A CA 1
ATOM 2581 C C . LEU A 1 328 ? -4.548 18.012 -10.174 1 80.19 328 LEU A C 1
ATOM 2583 O O . LEU A 1 328 ? -4.667 16.855 -10.586 1 80.19 328 LEU A O 1
ATOM 2587 N N . LEU A 1 329 ? -4.922 19.112 -10.727 1 74.52 329 LEU A N 1
ATOM 2588 C CA . LEU A 1 329 ? -5.568 18.999 -12.03 1 74.52 329 LEU A CA 1
ATOM 2589 C C . LEU A 1 329 ? -4.532 18.879 -13.142 1 74.52 329 LEU A C 1
ATOM 2591 O O . LEU A 1 329 ? -4.83 18.362 -14.221 1 74.52 329 LEU A O 1
ATOM 2595 N N . SER A 1 330 ? -3.306 19.557 -12.917 1 60.29 330 SER A N 1
ATOM 2596 C CA . SER A 1 330 ? -2.27 19.545 -13.944 1 60.29 330 SER A CA 1
ATOM 2597 C C . SER A 1 330 ? -1.678 18.15 -14.116 1 60.29 330 SER A C 1
ATOM 2599 O O . SER A 1 330 ? -1.359 17.48 -13.132 1 60.29 330 SER A O 1
ATOM 2601 N N . HIS A 1 331 ? -2.075 17.409 -14.939 1 54.17 331 HIS A N 1
ATOM 2602 C CA . HIS A 1 331 ? -1.581 16.089 -15.314 1 54.17 331 HIS A CA 1
ATOM 2603 C C . HIS A 1 331 ? -0.058 16.035 -15.262 1 54.17 331 HIS A C 1
ATOM 2605 O O . HIS A 1 331 ? 0.615 17.004 -15.622 1 54.17 331 HIS A O 1
ATOM 2611 N N . LEU A 1 332 ? 0.702 15.324 -14.377 1 44.96 332 LEU A N 1
ATOM 2612 C CA . LEU A 1 332 ? 2.143 15.108 -14.317 1 44.96 332 LEU A CA 1
ATOM 2613 C C . LEU A 1 332 ? 2.752 15.109 -15.715 1 44.96 332 LEU A C 1
ATOM 2615 O O . LEU A 1 332 ? 3.973 15.19 -15.865 1 44.96 332 LEU A O 1
ATOM 2619 N N . PRO A 1 333 ? 2.352 14.475 -16.698 1 38.02 333 PRO A N 1
ATOM 2620 C CA . PRO A 1 333 ? 3.34 14.288 -17.764 1 38.02 333 PRO A CA 1
ATOM 2621 C C . PRO A 1 333 ? 3.889 15.61 -18.297 1 38.02 333 PRO A C 1
ATOM 2623 O O . PRO A 1 333 ? 3.221 16.287 -19.083 1 38.02 333 PRO A O 1
ATOM 2626 N N . ASP A 1 334 ? 4.147 16.694 -17.753 1 33.05 334 ASP A N 1
ATOM 2627 C CA . ASP A 1 334 ? 4.999 17.267 -18.791 1 33.05 334 ASP A CA 1
ATOM 2628 C C . ASP A 1 334 ? 6.041 16.257 -19.266 1 33.05 334 ASP A C 1
ATOM 2630 O O . ASP A 1 334 ? 6.465 15.389 -18.501 1 33.05 334 ASP A O 1
ATOM 2634 N N . GLU A 1 335 ? 6.496 16.027 -20.61 1 32.11 335 GLU A N 1
ATOM 2635 C CA . GLU A 1 335 ? 7.587 15.49 -21.418 1 32.11 335 GLU A CA 1
ATOM 2636 C C . GLU A 1 335 ? 8.93 15.659 -20.714 1 32.11 335 GLU A C 1
ATOM 2638 O O . GLU A 1 335 ? 9.876 14.915 -20.982 1 32.11 335 GLU A O 1
ATOM 2643 N N . ASN A 1 336 ? 9.357 16.807 -20.1 1 29.95 336 ASN A N 1
ATOM 2644 C CA . ASN A 1 336 ? 10.745 17.213 -19.909 1 29.95 336 ASN A CA 1
ATOM 2645 C C . ASN A 1 336 ? 11.369 16.526 -18.698 1 29.95 336 ASN A C 1
ATOM 2647 O O . ASN A 1 336 ? 12.473 16.878 -18.278 1 29.95 336 ASN A O 1
ATOM 2651 N N . TRP A 1 337 ? 10.867 15.862 -17.886 1 27.93 337 TRP A N 1
ATOM 2652 C CA . TRP A 1 337 ? 11.702 15.282 -16.84 1 27.93 337 TRP A CA 1
ATOM 2653 C C . TRP A 1 337 ? 12.586 14.173 -17.402 1 27.93 337 TRP A C 1
ATOM 2655 O O . TRP A 1 337 ? 13.446 13.64 -16.697 1 27.93 337 TRP A O 1
ATOM 2665 N N . ALA A 1 338 ? 12.526 13.613 -18.594 1 24.96 338 ALA A N 1
ATOM 2666 C CA . ALA A 1 338 ? 13.664 12.943 -19.218 1 24.96 338 ALA A CA 1
ATOM 2667 C C . ALA A 1 338 ? 14.879 13.865 -19.275 1 24.96 338 ALA A C 1
ATOM 2669 O O . ALA A 1 338 ? 15.988 13.421 -19.582 1 24.96 338 ALA A O 1
ATOM 2670 N N . LYS A 1 339 ? 14.851 15.205 -19.464 1 26.09 339 LYS A N 1
ATOM 2671 C CA . LYS A 1 339 ? 16.083 15.911 -19.802 1 26.09 339 LYS A CA 1
ATOM 2672 C C . LYS A 1 339 ? 16.958 16.112 -18.567 1 26.09 339 LYS A C 1
ATOM 2674 O O . LYS A 1 339 ? 18.179 16.237 -18.678 1 26.09 339 LYS A O 1
ATOM 2679 N N . ASN A 1 340 ? 16.556 16.461 -17.342 1 23.91 340 ASN A N 1
ATOM 2680 C CA . ASN A 1 340 ? 17.636 16.89 -16.461 1 23.91 340 ASN A CA 1
ATOM 2681 C C . ASN A 1 340 ? 18.287 15.705 -15.754 1 23.91 340 ASN A C 1
ATOM 2683 O O . ASN A 1 340 ? 19.087 15.888 -14.834 1 23.91 340 ASN A O 1
ATOM 2687 N N . GLY A 1 341 ? 17.823 14.495 -15.792 1 20.92 341 GLY A N 1
ATOM 2688 C CA . GLY A 1 341 ? 18.842 13.567 -15.33 1 20.92 341 GLY A CA 1
ATOM 2689 C C . GLY A 1 341 ? 19.931 13.316 -16.356 1 20.92 341 GLY A C 1
ATOM 2690 O O . GLY A 1 341 ? 20.693 12.354 -16.238 1 20.92 341 GLY A O 1
ATOM 2691 N N . LYS A 1 342 ? 20.138 14.322 -17.346 1 18.33 342 LYS A N 1
ATOM 2692 C CA . LYS A 1 342 ? 21.534 14.34 -17.776 1 18.33 342 LYS A CA 1
ATOM 2693 C C . LYS A 1 342 ? 22.41 15.076 -16.767 1 18.33 342 LYS A C 1
ATOM 2695 O O . LYS A 1 342 ? 22.052 16.159 -16.299 1 18.33 342 LYS A O 1
ATOM 2700 N N . MET B 1 1 ? -6.849 47.238 11.541 1 44.18 1 MET B N 1
ATOM 2701 C CA . MET B 1 1 ? -6.43 46.141 10.673 1 44.18 1 MET B CA 1
ATOM 2702 C C . MET B 1 1 ? -6.902 46.369 9.241 1 44.18 1 MET B C 1
ATOM 2704 O O . MET B 1 1 ? -6.254 45.926 8.291 1 44.18 1 MET B O 1
ATOM 2708 N N . GLU B 1 2 ? -7.995 47.084 9.197 1 47.71 2 GLU B N 1
ATOM 2709 C CA . GLU B 1 2 ? -8.564 47.374 7.884 1 47.71 2 GLU B CA 1
ATOM 2710 C C . GLU B 1 2 ? -7.61 48.216 7.042 1 47.71 2 GLU B C 1
ATOM 2712 O O . GLU B 1 2 ? -7.616 48.127 5.813 1 47.71 2 GLU B O 1
ATOM 2717 N N . ALA B 1 3 ? -6.833 48.98 7.753 1 51.26 3 ALA B N 1
ATOM 2718 C CA . ALA B 1 3 ? -5.963 49.884 7.004 1 51.26 3 ALA B CA 1
ATOM 2719 C C . ALA B 1 3 ? -4.73 49.152 6.484 1 51.26 3 ALA B C 1
ATOM 2721 O O . ALA B 1 3 ? -3.972 49.695 5.677 1 51.26 3 ALA B O 1
ATOM 2722 N N . LEU B 1 4 ? -4.616 48.077 7.003 1 61.09 4 LEU B N 1
ATOM 2723 C CA . LEU B 1 4 ? -3.384 47.413 6.592 1 61.09 4 LEU B CA 1
ATOM 2724 C C . LEU B 1 4 ? -3.595 46.627 5.302 1 61.09 4 LEU B C 1
ATOM 2726 O O . LEU B 1 4 ? -4.509 45.803 5.215 1 61.09 4 LEU B O 1
ATOM 2730 N N . SER B 1 5 ? -3.241 47.276 4.2 1 61.15 5 SER B N 1
ATOM 2731 C CA . SER B 1 5 ? -3.285 46.631 2.892 1 61.15 5 SER B CA 1
ATOM 2732 C C . SER B 1 5 ? -1.98 45.903 2.59 1 61.15 5 SER B C 1
ATOM 2734 O O . SER B 1 5 ? -1.016 46.002 3.353 1 61.15 5 SER B O 1
ATOM 2736 N N . ALA B 1 6 ? -2.03 45.088 1.556 1 63.61 6 ALA B N 1
ATOM 2737 C CA . ALA B 1 6 ? -0.865 44.371 1.043 1 63.61 6 ALA B CA 1
ATOM 2738 C C . ALA B 1 6 ? 0.307 45.321 0.816 1 63.61 6 ALA B C 1
ATOM 2740 O O . ALA B 1 6 ? 1.467 44.901 0.834 1 63.61 6 ALA B O 1
ATOM 2741 N N . ALA B 1 7 ? 0.038 46.628 0.755 1 64.42 7 ALA B N 1
ATOM 2742 C CA . ALA B 1 7 ? 1.08 47.621 0.509 1 64.42 7 ALA B CA 1
ATOM 2743 C C . ALA B 1 7 ? 1.936 47.839 1.753 1 64.42 7 ALA B C 1
ATOM 2745 O O . ALA B 1 7 ? 3.044 48.373 1.667 1 64.42 7 ALA B O 1
ATOM 2746 N N . CYS B 1 8 ? 1.407 47.294 2.865 1 71.3 8 CYS B N 1
ATOM 2747 C CA . CYS B 1 8 ? 2.111 47.514 4.124 1 71.3 8 CYS B CA 1
ATOM 2748 C C . CYS B 1 8 ? 3.126 46.406 4.382 1 71.3 8 CYS B C 1
ATOM 2750 O O . CYS B 1 8 ? 3.92 46.492 5.319 1 71.3 8 CYS B O 1
ATOM 2752 N N . LEU B 1 9 ? 3.168 45.488 3.465 1 77.68 9 LEU B N 1
ATOM 2753 C CA . LEU B 1 9 ? 4.047 44.347 3.694 1 77.68 9 LEU B CA 1
ATOM 2754 C C . LEU B 1 9 ? 5.512 44.765 3.619 1 77.68 9 LEU B C 1
ATOM 2756 O O . LEU B 1 9 ? 5.877 45.622 2.812 1 77.68 9 LEU B O 1
ATOM 2760 N N . GLU B 1 10 ? 6.321 44.222 4.408 1 78.99 10 GLU B N 1
ATOM 2761 C CA . GLU B 1 10 ? 7.77 44.376 4.492 1 78.99 10 GLU B CA 1
ATOM 2762 C C . GLU B 1 10 ? 8.149 45.741 5.06 1 78.99 10 GLU B C 1
ATOM 2764 O O . GLU B 1 10 ? 9.309 46.15 4.986 1 78.99 10 GLU B O 1
ATOM 2769 N N . ARG B 1 11 ? 7.203 46.496 5.676 1 81.51 11 ARG B N 1
ATOM 2770 C CA . ARG B 1 11 ? 7.492 47.784 6.299 1 81.51 11 ARG B CA 1
ATOM 2771 C C . ARG B 1 11 ? 7.725 47.628 7.798 1 81.51 11 ARG B C 1
ATOM 2773 O O . ARG B 1 11 ? 7.089 46.795 8.447 1 81.51 11 ARG B O 1
ATOM 2780 N N . ARG B 1 12 ? 8.676 48.435 8.201 1 87.76 12 ARG B N 1
ATOM 2781 C CA . ARG B 1 12 ? 8.937 48.447 9.637 1 87.76 12 ARG B CA 1
ATOM 2782 C C . ARG B 1 12 ? 7.924 49.319 10.37 1 87.76 12 ARG B C 1
ATOM 2784 O O . ARG B 1 12 ? 7.625 50.433 9.936 1 87.76 12 ARG B O 1
ATOM 2791 N N . VAL B 1 13 ? 7.383 48.738 11.412 1 87.77 13 VAL B N 1
ATOM 2792 C CA . VAL B 1 13 ? 6.306 49.456 12.086 1 87.77 13 VAL B CA 1
ATOM 2793 C C . VAL B 1 13 ? 6.506 49.386 13.598 1 87.77 13 VAL B C 1
ATOM 2795 O O . VAL B 1 13 ? 7.228 48.518 14.096 1 87.77 13 VAL B O 1
ATOM 2798 N N . HIS B 1 14 ? 6.034 50.401 14.293 1 87.65 14 HIS B N 1
ATOM 2799 C CA . HIS B 1 14 ? 5.745 50.369 15.722 1 87.65 14 HIS B CA 1
ATOM 2800 C C . HIS B 1 14 ? 4.268 50.087 15.98 1 87.65 14 HIS B C 1
ATOM 2802 O O . HIS B 1 14 ? 3.397 50.765 15.43 1 87.65 14 HIS B O 1
ATOM 2808 N N . VAL B 1 15 ? 4.016 49.026 16.616 1 86.56 15 VAL B N 1
ATOM 2809 C CA . VAL B 1 15 ? 2.633 48.642 16.879 1 86.56 15 VAL B CA 1
ATOM 2810 C C . VAL B 1 15 ? 2.388 48.591 18.385 1 86.56 15 VAL B C 1
ATOM 2812 O O . VAL B 1 15 ? 3.242 48.125 19.144 1 86.56 15 VAL B O 1
ATOM 2815 N N . VAL B 1 16 ? 1.308 49.157 18.8 1 80.23 16 VAL B N 1
ATOM 2816 C CA . VAL B 1 16 ? 0.896 49.057 20.196 1 80.23 16 VAL B CA 1
ATOM 2817 C C . VAL B 1 16 ? -0.282 48.094 20.32 1 80.23 16 VAL B C 1
ATOM 2819 O O . VAL B 1 16 ? -1.352 48.338 19.758 1 80.23 16 VAL B O 1
ATOM 2822 N N . GLU B 1 17 ? -0.04 46.93 20.878 1 79.57 17 GLU B N 1
ATOM 2823 C CA . GLU B 1 17 ? -1.076 45.946 21.179 1 79.57 17 GLU B CA 1
ATOM 2824 C C . GLU B 1 17 ? -1.303 45.826 22.683 1 79.57 17 GLU B C 1
ATOM 2826 O O . GLU B 1 17 ? -0.4 45.428 23.423 1 79.57 17 GLU B O 1
ATOM 2831 N N . PHE B 1 18 ? -2.467 46.107 23.155 1 74.26 18 PHE B N 1
ATOM 2832 C CA . PHE B 1 18 ? -2.817 46.064 24.57 1 74.26 18 PHE B CA 1
ATOM 2833 C C . PHE B 1 18 ? -1.765 46.779 25.41 1 74.26 18 PHE B C 1
ATOM 2835 O O . PHE B 1 18 ? -1.254 46.22 26.382 1 74.26 18 PHE B O 1
ATOM 2842 N N . ASP B 1 19 ? -1.318 47.939 24.974 1 74.04 19 ASP B N 1
ATOM 2843 C CA . ASP B 1 19 ? -0.444 48.871 25.68 1 74.04 19 ASP B CA 1
ATOM 2844 C C . ASP B 1 19 ? 1.002 48.381 25.674 1 74.04 19 ASP B C 1
ATOM 2846 O O . ASP B 1 19 ? 1.835 48.879 26.434 1 74.04 19 ASP B O 1
ATOM 2850 N N . VAL B 1 20 ? 1.189 47.303 24.922 1 80.51 20 VAL B N 1
ATOM 2851 C CA . VAL B 1 20 ? 2.568 46.866 24.73 1 80.51 20 VAL B CA 1
ATOM 2852 C C . VAL B 1 20 ? 3.066 47.313 23.358 1 80.51 20 VAL B C 1
ATOM 2854 O O . VAL B 1 20 ? 2.37 47.146 22.353 1 80.51 20 VAL B O 1
ATOM 2857 N N . ARG B 1 21 ? 4.211 47.905 23.389 1 84.23 21 ARG B N 1
ATOM 2858 C CA . ARG B 1 21 ? 4.777 48.437 22.153 1 84.23 21 ARG B CA 1
ATOM 2859 C C . ARG B 1 21 ? 5.694 47.417 21.487 1 84.23 21 ARG B C 1
ATOM 2861 O O . ARG B 1 21 ? 6.541 46.812 22.147 1 84.23 21 ARG B O 1
ATOM 2868 N N . PHE B 1 22 ? 5.351 47.183 20.19 1 87.54 22 PHE B N 1
ATOM 2869 C CA . PHE B 1 22 ? 6.179 46.293 19.385 1 87.54 22 PHE B CA 1
ATOM 2870 C C . PHE B 1 22 ? 6.76 47.032 18.185 1 87.54 22 PHE B C 1
ATOM 2872 O O . PHE B 1 22 ? 6.128 47.943 17.645 1 87.54 22 PHE B O 1
ATOM 2879 N N . ARG B 1 23 ? 7.959 46.732 17.883 1 87.82 23 ARG B N 1
ATOM 2880 C CA . ARG B 1 23 ? 8.587 47.176 16.642 1 87.82 23 ARG B CA 1
ATOM 2881 C C . ARG B 1 23 ? 9.012 45.987 15.788 1 87.82 23 ARG B C 1
ATOM 2883 O O . ARG B 1 23 ? 9.525 44.994 16.307 1 87.82 23 ARG B O 1
ATOM 2890 N N . GLY B 1 24 ? 8.586 46.006 14.538 1 87.72 24 GLY B N 1
ATOM 2891 C CA . GLY B 1 24 ? 8.964 44.926 13.639 1 87.72 24 GLY B CA 1
ATOM 2892 C C . GLY B 1 24 ? 8.599 45.198 12.192 1 87.72 24 GLY B C 1
ATOM 2893 O O . GLY B 1 24 ? 8.228 46.32 11.841 1 87.72 24 GLY B O 1
ATOM 2894 N N . THR B 1 25 ? 8.83 44.196 11.378 1 86.21 25 THR B N 1
ATOM 2895 C CA . THR B 1 25 ? 8.51 44.271 9.957 1 86.21 25 THR B CA 1
ATOM 2896 C C . THR B 1 25 ? 7.245 43.478 9.645 1 86.21 25 THR B C 1
ATOM 2898 O O . THR B 1 25 ? 7.117 42.32 10.048 1 86.21 25 THR B O 1
ATOM 2901 N N . ILE B 1 26 ? 6.275 44.161 9.007 1 82.58 26 ILE B N 1
ATOM 2902 C CA . ILE B 1 26 ? 5.03 43.489 8.651 1 82.58 26 ILE B CA 1
ATOM 2903 C C . ILE B 1 26 ? 5.312 42.383 7.636 1 82.58 26 ILE B C 1
ATOM 2905 O O . ILE B 1 26 ? 5.793 42.653 6.533 1 82.58 26 ILE B O 1
ATOM 2909 N N . LYS B 1 27 ? 5.031 41.113 8.021 1 78.26 27 LYS B N 1
ATOM 2910 C CA . LYS B 1 27 ? 5.234 39.991 7.11 1 78.26 27 LYS B CA 1
ATOM 2911 C C . LYS B 1 27 ? 3.91 39.516 6.518 1 78.26 27 LYS B C 1
ATOM 2913 O O . LYS B 1 27 ? 3.871 39.013 5.393 1 78.26 27 LYS B O 1
ATOM 2918 N N . CYS B 1 28 ? 2.887 39.68 7.265 1 77.74 28 CYS B N 1
ATOM 2919 C CA . CYS B 1 28 ? 1.599 39.189 6.788 1 77.74 28 CYS B CA 1
ATOM 2920 C C . CYS B 1 28 ? 0.45 39.928 7.464 1 77.74 28 CYS B C 1
ATOM 2922 O O . CYS B 1 28 ? 0.507 40.211 8.661 1 77.74 28 CYS B O 1
ATOM 2924 N N . ILE B 1 29 ? -0.426 40.345 6.688 1 73.16 29 ILE B N 1
ATOM 2925 C CA . ILE B 1 29 ? -1.681 40.918 7.162 1 73.16 29 ILE B CA 1
ATOM 2926 C C . ILE B 1 29 ? -2.845 40.012 6.768 1 73.16 29 ILE B C 1
ATOM 2928 O O . ILE B 1 29 ? -3.096 39.796 5.58 1 73.16 29 ILE B O 1
ATOM 2932 N N . ASP B 1 30 ? -3.423 39.364 7.73 1 67.72 30 ASP B N 1
ATOM 2933 C CA . ASP B 1 30 ? -4.586 38.516 7.487 1 67.72 30 ASP B CA 1
ATOM 2934 C C . ASP B 1 30 ? -5.883 39.265 7.782 1 67.72 30 ASP B C 1
ATOM 2936 O O . ASP B 1 30 ? -6.246 39.457 8.944 1 67.72 30 ASP B O 1
ATOM 2940 N N . PRO B 1 31 ? -6.5 39.652 6.76 1 63.63 31 PRO B N 1
ATOM 2941 C CA . PRO B 1 31 ? -7.721 40.426 6.995 1 63.63 31 PRO B CA 1
ATOM 2942 C C . PRO B 1 31 ? -8.867 39.572 7.533 1 63.63 31 PRO B C 1
ATOM 2944 O O . PRO B 1 31 ? -9.779 40.093 8.18 1 63.63 31 PRO B O 1
ATOM 2947 N N . THR B 1 32 ? -8.749 38.308 7.216 1 61.59 32 THR B N 1
ATOM 2948 C CA . THR B 1 32 ? -9.83 37.426 7.642 1 61.59 32 THR B CA 1
ATOM 2949 C C . THR B 1 32 ? -9.803 37.229 9.155 1 61.59 32 THR B C 1
ATOM 2951 O O . THR B 1 32 ? -10.826 37.384 9.825 1 61.59 32 THR B O 1
ATOM 2954 N N . ASN B 1 33 ? -8.643 36.96 9.618 1 61.29 33 ASN B N 1
ATOM 2955 C CA . ASN B 1 33 ? -8.507 36.717 11.051 1 61.29 33 ASN B CA 1
ATOM 2956 C C . ASN B 1 33 ? -8.088 37.98 11.796 1 61.29 33 ASN B C 1
ATOM 2958 O O . ASN B 1 33 ? -7.975 37.974 13.023 1 61.29 33 ASN B O 1
ATOM 2962 N N . LYS B 1 34 ? -7.879 39.07 11.045 1 68.84 34 LYS B N 1
ATOM 2963 C CA . LYS B 1 34 ? -7.487 40.365 11.595 1 68.84 34 LYS B CA 1
ATOM 2964 C C . LYS B 1 34 ? -6.209 40.247 12.421 1 68.84 34 LYS B C 1
ATOM 2966 O O . LYS B 1 34 ? -6.162 40.696 13.568 1 68.84 34 LYS B O 1
ATOM 2971 N N . THR B 1 35 ? -5.282 39.533 11.794 1 75.59 35 THR B N 1
ATOM 2972 C CA . THR B 1 35 ? -4.009 39.368 12.488 1 75.59 35 THR B CA 1
ATOM 2973 C C . THR B 1 35 ? -2.874 40.004 11.691 1 75.59 35 THR B C 1
ATOM 2975 O O . THR B 1 35 ? -2.957 40.124 10.467 1 75.59 35 THR B O 1
ATOM 2978 N N . LEU B 1 36 ? -1.958 40.58 12.446 1 79.34 36 LEU B N 1
ATOM 2979 C CA . LEU B 1 36 ? -0.74 41.165 11.897 1 79.34 36 LEU B CA 1
ATOM 2980 C C . LEU B 1 36 ? 0.491 40.391 12.359 1 79.34 36 LEU B C 1
ATOM 2982 O O . LEU B 1 36 ? 0.678 40.172 13.558 1 79.34 36 LEU B O 1
ATOM 2986 N N . THR B 1 37 ? 1.191 39.857 11.413 1 82.31 37 THR B N 1
ATOM 2987 C CA . THR B 1 37 ? 2.395 39.112 11.766 1 82.31 37 THR B CA 1
ATOM 2988 C C . THR B 1 37 ? 3.644 39.951 11.51 1 82.31 37 THR B C 1
ATOM 2990 O O . THR B 1 37 ? 3.829 40.478 10.411 1 82.31 37 THR B O 1
ATOM 2993 N N . LEU B 1 38 ? 4.413 40.162 12.594 1 82.01 38 LEU B N 1
ATOM 2994 C CA . LEU B 1 38 ? 5.638 40.951 12.518 1 82.01 38 LEU B CA 1
ATOM 2995 C C . LEU B 1 38 ? 6.868 40.052 12.586 1 82.01 38 LEU B C 1
ATOM 2997 O O . LEU B 1 38 ? 6.842 39.005 13.237 1 82.01 38 LEU B O 1
ATOM 3001 N N . ASP B 1 39 ? 7.855 40.336 11.826 1 81.69 39 ASP B N 1
ATOM 3002 C CA . ASP B 1 39 ? 9.187 39.748 11.928 1 81.69 39 ASP B CA 1
ATOM 3003 C C . ASP B 1 39 ? 10.176 40.732 12.548 1 81.69 39 ASP B C 1
ATOM 3005 O O . ASP B 1 39 ? 9.885 41.925 12.66 1 81.69 39 ASP B O 1
ATOM 3009 N N . LYS B 1 40 ? 11.331 40.146 13.086 1 81.66 40 LYS B N 1
ATOM 3010 C CA . LYS B 1 40 ? 12.35 40.962 13.738 1 81.66 40 LYS B CA 1
ATOM 3011 C C . LYS B 1 40 ? 11.732 41.868 14.8 1 81.66 40 LYS B C 1
ATOM 3013 O O . LYS B 1 40 ? 11.954 43.081 14.794 1 81.66 40 LYS B O 1
ATOM 3018 N N . VAL B 1 41 ? 11.033 41.255 15.722 1 82.98 41 VAL B N 1
ATOM 3019 C CA . VAL B 1 41 ? 10.175 41.971 16.66 1 82.98 41 VAL B CA 1
ATOM 3020 C C . VAL B 1 41 ? 10.983 42.383 17.888 1 82.98 41 VAL B C 1
ATOM 3022 O O . VAL B 1 41 ? 11.811 41.614 18.381 1 82.98 41 VAL B O 1
ATOM 3025 N N . GLU B 1 42 ? 10.856 43.639 18.281 1 85.4 42 GLU B N 1
ATOM 3026 C CA . GLU B 1 42 ? 11.351 44.152 19.554 1 85.4 42 GLU B CA 1
ATOM 3027 C C . GLU B 1 42 ? 10.206 44.649 20.432 1 85.4 42 GLU B C 1
ATOM 3029 O O . GLU B 1 42 ? 9.272 45.287 19.941 1 85.4 42 GLU B O 1
ATOM 3034 N N . VAL B 1 43 ? 10.218 44.208 21.595 1 82.96 43 VAL B N 1
ATOM 3035 C CA . VAL B 1 43 ? 9.241 44.702 22.559 1 82.96 43 VAL B CA 1
ATOM 3036 C C . VAL B 1 43 ? 9.843 45.855 23.359 1 82.96 43 VAL B C 1
ATOM 3038 O O . VAL B 1 43 ? 10.987 45.775 23.811 1 82.96 43 VAL B O 1
ATOM 3041 N N . ILE B 1 44 ? 9.119 46.869 23.406 1 78 44 ILE B N 1
ATOM 3042 C CA . ILE B 1 44 ? 9.584 48.055 24.118 1 78 44 ILE B CA 1
ATOM 3043 C C . ILE B 1 44 ? 8.886 48.15 25.473 1 78 44 ILE B C 1
ATOM 3045 O O . ILE B 1 44 ? 7.659 48.25 25.541 1 78 44 ILE B O 1
ATOM 3049 N N . ILE B 1 45 ? 9.593 47.887 26.482 1 73.2 45 ILE B N 1
ATOM 3050 C CA . ILE B 1 45 ? 9.1 48.045 27.846 1 73.2 45 ILE B CA 1
ATOM 3051 C C . ILE B 1 45 ? 9.789 49.236 28.509 1 73.2 45 ILE B C 1
ATOM 3053 O O . ILE B 1 45 ? 10.952 49.144 28.909 1 73.2 45 ILE B O 1
ATOM 3057 N N . GLY B 1 46 ? 9.025 50.26 28.691 1 66.79 46 GLY B N 1
ATOM 3058 C CA . GLY B 1 46 ? 9.687 51.465 29.167 1 66.79 46 GLY B CA 1
ATOM 3059 C C . GLY B 1 46 ? 10.786 51.947 28.24 1 66.79 46 GLY B C 1
ATOM 3060 O O . GLY B 1 46 ? 10.539 52.218 27.063 1 66.79 46 GLY B O 1
ATOM 3061 N N . ASP B 1 47 ? 12.014 52.042 28.776 1 72.13 47 ASP B N 1
ATOM 3062 C CA . ASP B 1 47 ? 13.177 52.488 28.015 1 72.13 47 ASP B CA 1
ATOM 3063 C C . ASP B 1 47 ? 13.988 51.298 27.505 1 72.13 47 ASP B C 1
ATOM 3065 O O . ASP B 1 47 ? 14.976 51.475 26.79 1 72.13 47 ASP B O 1
ATOM 3069 N N . ALA B 1 48 ? 13.458 50.092 27.786 1 73.48 48 ALA B N 1
ATOM 3070 C CA . ALA B 1 48 ? 14.21 48.903 27.396 1 73.48 48 ALA B CA 1
ATOM 3071 C C . ALA B 1 48 ? 13.599 48.249 26.16 1 73.48 48 ALA B C 1
ATOM 3073 O O . ALA B 1 48 ? 12.378 48.25 25.988 1 73.48 48 ALA B O 1
ATOM 3074 N N . GLN B 1 49 ? 14.448 47.874 25.218 1 77.96 49 GLN B N 1
ATOM 3075 C CA . GLN B 1 49 ? 14.057 47.14 24.019 1 77.96 49 GLN B CA 1
ATOM 3076 C C . GLN B 1 49 ? 14.603 45.715 24.044 1 77.96 49 GLN B C 1
ATOM 3078 O O . GLN B 1 49 ? 15.757 45.493 24.415 1 77.96 49 GLN B O 1
ATOM 3083 N N . MET B 1 50 ? 13.683 44.755 23.966 1 75.45 50 MET B N 1
ATOM 3084 C CA . MET B 1 50 ? 14.09 43.353 23.936 1 75.45 50 MET B CA 1
ATOM 3085 C C . MET B 1 50 ? 13.676 42.694 22.625 1 75.45 50 MET B C 1
ATOM 3087 O O . MET B 1 50 ? 12.528 42.824 22.195 1 75.45 50 MET B O 1
ATOM 3091 N N . ALA B 1 51 ? 14.592 42.049 21.972 1 79.38 51 ALA B N 1
ATOM 3092 C CA . ALA B 1 51 ? 14.306 41.335 20.73 1 79.38 51 ALA B CA 1
ATOM 3093 C C . ALA B 1 51 ? 13.55 40.038 21.005 1 79.38 51 ALA B C 1
ATOM 3095 O O . ALA B 1 51 ? 13.874 39.311 21.946 1 79.38 51 ALA B O 1
ATOM 3096 N N . LEU B 1 52 ? 12.415 39.894 20.402 1 73.71 52 LEU B N 1
ATOM 3097 C CA . LEU B 1 52 ? 11.665 38.645 20.478 1 73.71 52 LEU B CA 1
ATOM 3098 C C . LEU B 1 52 ? 12.06 37.704 19.344 1 73.71 52 LEU B C 1
ATOM 3100 O O . LEU B 1 52 ? 12.161 38.125 18.189 1 73.71 52 LEU B O 1
ATOM 3104 N N . PRO B 1 53 ? 12.406 36.573 19.749 1 65.91 53 PRO B N 1
ATOM 3105 C CA . PRO B 1 53 ? 12.761 35.64 18.678 1 65.91 53 PRO B CA 1
ATOM 3106 C C . PRO B 1 53 ? 11.55 35.182 17.868 1 65.91 53 PRO B C 1
ATOM 3108 O O . PRO B 1 53 ? 10.477 34.95 18.432 1 65.91 53 PRO B O 1
ATOM 3111 N N . GLY B 1 54 ? 11.704 35.199 16.554 1 65.41 54 GLY B N 1
ATOM 3112 C CA . GLY B 1 54 ? 10.73 34.635 15.633 1 65.41 54 GLY B CA 1
ATOM 3113 C C . GLY B 1 54 ? 9.633 35.612 15.253 1 65.41 54 GLY B C 1
ATOM 3114 O O . GLY B 1 54 ? 9.798 36.825 15.396 1 65.41 54 GLY B O 1
ATOM 3115 N N . LEU B 1 55 ? 8.594 35.092 14.651 1 71.87 55 LEU B N 1
ATOM 3116 C CA . LEU B 1 55 ? 7.449 35.886 14.22 1 71.87 55 LEU B CA 1
ATOM 3117 C C . LEU B 1 55 ? 6.484 36.12 15.378 1 71.87 55 LEU B C 1
ATOM 3119 O O . LEU B 1 55 ? 6.354 35.273 16.265 1 71.87 55 LEU B O 1
ATOM 3123 N N . LYS B 1 56 ? 5.999 37.351 15.455 1 77.69 56 LYS B N 1
ATOM 3124 C CA . LYS B 1 56 ? 4.972 37.686 16.438 1 77.69 56 LYS B CA 1
ATOM 3125 C C . LYS B 1 56 ? 3.653 38.037 15.757 1 77.69 56 LYS B C 1
ATOM 3127 O O . LYS B 1 56 ? 3.601 38.942 14.921 1 77.69 56 LYS B O 1
ATOM 3132 N N . MET B 1 57 ? 2.746 37.172 16.068 1 76.92 57 MET B N 1
ATOM 3133 C CA . MET B 1 57 ? 1.407 37.457 15.562 1 76.92 57 MET B CA 1
ATOM 3134 C C . MET B 1 57 ? 0.635 38.343 16.534 1 76.92 57 MET B C 1
ATOM 3136 O O . MET B 1 57 ? 0.551 38.039 17.725 1 76.92 57 MET B O 1
ATOM 3140 N N . LEU B 1 58 ? 0.211 39.511 16.036 1 77.5 58 LEU B N 1
ATOM 3141 C CA . LEU B 1 58 ? -0.567 40.456 16.83 1 77.5 58 LEU B CA 1
ATOM 3142 C C . LEU B 1 58 ? -2.046 40.388 16.461 1 77.5 58 LEU B C 1
ATOM 3144 O O . LEU B 1 58 ? -2.39 40.206 15.291 1 77.5 58 LEU B O 1
ATOM 3148 N N . ASP B 1 59 ? -2.819 40.406 17.44 1 72.13 59 ASP B N 1
ATOM 3149 C CA . ASP B 1 59 ? -4.262 40.465 17.233 1 72.13 59 ASP B CA 1
ATOM 3150 C C . ASP B 1 59 ? -4.697 41.859 16.786 1 72.13 59 ASP B C 1
ATOM 3152 O O . ASP B 1 59 ? -4.53 42.833 17.523 1 72.13 59 ASP B O 1
ATOM 3156 N N . GLY B 1 60 ? -5.204 41.889 15.638 1 72.2 60 GLY B N 1
ATOM 3157 C CA . GLY B 1 60 ? -5.639 43.16 15.081 1 72.2 60 GLY B CA 1
ATOM 3158 C C . GLY B 1 60 ? -6.618 43.899 15.973 1 72.2 60 GLY B C 1
ATOM 3159 O O . GLY B 1 60 ? -6.631 45.131 16.003 1 72.2 60 GLY B O 1
ATOM 3160 N N . GLN B 1 61 ? -7.365 43.09 16.725 1 70.08 61 GLN B N 1
ATOM 3161 C CA . GLN B 1 61 ? -8.34 43.712 17.614 1 70.08 61 GLN B CA 1
ATOM 3162 C C . GLN B 1 61 ? -7.653 44.39 18.796 1 70.08 61 GLN B C 1
ATOM 3164 O O . GLN B 1 61 ? -8.19 45.339 19.371 1 70.08 61 GLN B O 1
ATOM 3169 N N . GLY B 1 62 ? -6.503 43.969 19.109 1 71.91 62 GLY B N 1
ATOM 3170 C CA . GLY B 1 62 ? -5.769 44.537 20.228 1 71.91 62 GLY B CA 1
ATOM 3171 C C . GLY B 1 62 ? -4.847 45.671 19.823 1 71.91 62 GLY B C 1
ATOM 3172 O O . GLY B 1 62 ? -4.252 46.331 20.678 1 71.91 62 GLY B O 1
ATOM 3173 N N . ILE B 1 63 ? -4.815 45.924 18.553 1 79.74 63 ILE B N 1
ATOM 3174 C CA . ILE B 1 63 ? -3.886 46.944 18.078 1 79.74 63 ILE B CA 1
ATOM 3175 C C . ILE B 1 63 ? -4.521 48.326 18.217 1 79.74 63 ILE B C 1
ATOM 3177 O O . ILE B 1 63 ? -5.584 48.587 17.65 1 79.74 63 ILE B O 1
ATOM 3181 N N . SER B 1 64 ? -3.89 49.193 18.99 1 77.7 64 SER B N 1
ATOM 3182 C CA . SER B 1 64 ? -4.412 50.537 19.219 1 77.7 64 SER B CA 1
ATOM 3183 C C . SER B 1 64 ? -3.712 51.56 18.331 1 77.7 64 SER B C 1
ATOM 3185 O O . SER B 1 64 ? -4.274 52.615 18.03 1 77.7 64 SER B O 1
ATOM 3187 N N . ALA B 1 65 ? -2.447 51.245 17.965 1 81.06 65 ALA B N 1
ATOM 3188 C CA . ALA B 1 65 ? -1.71 52.201 17.142 1 81.06 65 ALA B CA 1
ATOM 3189 C C . ALA B 1 65 ? -0.675 51.492 16.273 1 81.06 65 ALA B C 1
ATOM 3191 O O . ALA B 1 65 ? -0.084 50.494 16.69 1 81.06 65 ALA B O 1
ATOM 3192 N N . ILE B 1 66 ? -0.569 51.925 15.031 1 83.79 66 ILE B N 1
ATOM 3193 C CA . ILE B 1 66 ? 0.486 51.483 14.125 1 83.79 66 ILE B CA 1
ATOM 3194 C C . ILE B 1 66 ? 1.199 52.697 13.533 1 83.79 66 ILE B C 1
ATOM 3196 O O . ILE B 1 66 ? 0.554 53.621 13.033 1 83.79 66 ILE B O 1
ATOM 3200 N N . THR B 1 67 ? 2.539 52.761 13.766 1 82.57 67 THR B N 1
ATOM 3201 C CA . THR B 1 67 ? 3.347 53.833 13.197 1 82.57 67 THR B CA 1
ATOM 3202 C C . THR B 1 67 ? 4.43 53.267 12.283 1 82.57 67 THR B C 1
ATOM 3204 O O . THR B 1 67 ? 5.17 52.361 12.675 1 82.57 67 THR B O 1
ATOM 3207 N N . PHE B 1 68 ? 4.552 53.745 11.072 1 82.45 68 PHE B N 1
ATOM 3208 C CA . PHE B 1 68 ? 5.553 53.297 10.112 1 82.45 68 PHE B CA 1
ATOM 3209 C C . PHE B 1 68 ? 6.88 54.012 10.339 1 82.45 68 PHE B C 1
ATOM 3211 O O . PHE B 1 68 ? 6.907 55.222 10.571 1 82.45 68 PHE B O 1
ATOM 3218 N N . LEU B 1 69 ? 7.964 53.301 10.43 1 79.07 69 LEU B N 1
ATOM 3219 C CA . LEU B 1 69 ? 9.28 53.864 10.712 1 79.07 69 LEU B CA 1
ATOM 3220 C C . LEU B 1 69 ? 9.995 54.247 9.42 1 79.07 69 LEU B C 1
ATOM 3222 O O . LEU B 1 69 ? 10.917 55.065 9.435 1 79.07 69 LEU B O 1
ATOM 3226 N N . ASP B 1 70 ? 9.888 53.743 8.27 1 65.38 70 ASP B N 1
ATOM 3227 C CA . ASP B 1 70 ? 10.573 54.1 7.032 1 65.38 70 ASP B CA 1
ATOM 3228 C C . ASP B 1 70 ? 9.852 55.238 6.314 1 65.38 70 ASP B C 1
ATOM 3230 O O . ASP B 1 70 ? 8.63 55.368 6.415 1 65.38 70 ASP B O 1
ATOM 3234 N N . GLU B 1 71 ? 10.46 56.533 5.937 1 54.68 71 GLU B N 1
ATOM 3235 C CA . GLU B 1 71 ? 10.099 57.799 5.306 1 54.68 71 GLU B CA 1
ATOM 3236 C C . GLU B 1 71 ? 9.507 57.575 3.917 1 54.68 71 GLU B C 1
ATOM 3238 O O . GLU B 1 71 ? 9.187 58.533 3.211 1 54.68 71 GLU B O 1
ATOM 3243 N N . ASN B 1 72 ? 9.662 56.569 3.144 1 45.47 72 ASN B N 1
ATOM 3244 C CA . ASN B 1 72 ? 9.203 56.749 1.77 1 45.47 72 ASN B CA 1
ATOM 3245 C C . ASN B 1 72 ? 7.702 57.017 1.712 1 45.47 72 ASN B C 1
ATOM 3247 O O . ASN B 1 72 ? 6.899 56.16 2.086 1 45.47 72 ASN B O 1
ATOM 3251 N N . PRO B 1 73 ? 7.172 58.327 1.528 1 39.18 73 PRO B N 1
ATOM 3252 C CA . PRO B 1 73 ? 5.826 58.903 1.475 1 39.18 73 PRO B CA 1
ATOM 3253 C C . PRO B 1 73 ? 4.868 58.084 0.613 1 39.18 73 PRO B C 1
ATOM 3255 O O . PRO B 1 73 ? 3.704 58.459 0.45 1 39.18 73 PRO B O 1
ATOM 3258 N N . ALA B 1 74 ? 5.336 57.493 -0.555 1 36.59 74 ALA B N 1
ATOM 3259 C CA . ALA B 1 74 ? 4.256 57.244 -1.507 1 36.59 74 ALA B CA 1
ATOM 3260 C C . ALA B 1 74 ? 3.019 56.694 -0.802 1 36.59 74 ALA B C 1
ATOM 3262 O O . ALA B 1 74 ? 1.915 57.216 -0.975 1 36.59 74 ALA B O 1
ATOM 3263 N N . LYS B 1 75 ? 2.567 55.391 -0.916 1 37.79 75 LYS B N 1
ATOM 3264 C CA . LYS B 1 75 ? 1.162 55.009 -0.798 1 37.79 75 LYS B CA 1
ATOM 3265 C C . LYS B 1 75 ? 0.699 55.065 0.655 1 37.79 75 LYS B C 1
ATOM 3267 O O . LYS B 1 75 ? 1.158 54.282 1.489 1 37.79 75 LYS B O 1
ATOM 3272 N N . ALA B 1 76 ? 0.363 56.218 1.116 1 33.71 76 ALA B N 1
ATOM 3273 C CA . ALA B 1 76 ? -0.363 56.569 2.334 1 33.71 76 ALA B CA 1
ATOM 3274 C C . ALA B 1 76 ? -1.478 55.566 2.617 1 33.71 76 ALA B C 1
ATOM 3276 O O . ALA B 1 76 ? -2.389 55.396 1.804 1 33.71 76 ALA B O 1
ATOM 3277 N N . CYS B 1 77 ? -1.264 54.515 3.26 1 33.53 77 CYS B N 1
ATOM 3278 C CA . CYS B 1 77 ? -2.369 53.688 3.732 1 33.53 77 CYS B CA 1
ATOM 3279 C C . CYS B 1 77 ? -3.323 54.498 4.601 1 33.53 77 CYS B C 1
ATOM 3281 O O . CYS B 1 77 ? -2.924 55.034 5.636 1 33.53 77 CYS B O 1
ATOM 3283 N N . ARG B 1 78 ? -4.146 55.482 4.006 1 29.59 78 ARG B N 1
ATOM 3284 C CA . ARG B 1 78 ? -5.144 56.275 4.717 1 29.59 78 ARG B CA 1
ATOM 3285 C C . ARG B 1 78 ? -5.951 55.407 5.677 1 29.59 78 ARG B C 1
ATOM 3287 O O . ARG B 1 78 ? -6.392 54.315 5.313 1 29.59 78 ARG B O 1
ATOM 3294 N N . ARG B 1 79 ? -5.897 55.698 6.937 1 31.75 79 ARG B N 1
ATOM 3295 C CA . ARG B 1 79 ? -6.679 55.219 8.073 1 31.75 79 ARG B CA 1
ATOM 3296 C C . ARG B 1 79 ? -8.163 55.508 7.876 1 31.75 79 ARG B C 1
ATOM 3298 O O . ARG B 1 79 ? -8.582 56.668 7.881 1 31.75 79 ARG B O 1
ATOM 3305 N N . GLN B 1 80 ? -8.937 55.125 6.896 1 27.71 80 GLN B N 1
ATOM 3306 C CA . GLN B 1 80 ? -10.311 55.537 7.161 1 27.71 80 GLN B CA 1
ATOM 3307 C C . GLN B 1 80 ? -10.755 55.107 8.556 1 27.71 80 GLN B C 1
ATOM 3309 O O . GLN B 1 80 ? -10.283 54.095 9.079 1 27.71 80 GLN B O 1
ATOM 3314 N N . GLY B 1 81 ? -11.433 55.948 9.398 1 24.86 81 GLY B N 1
ATOM 3315 C CA . GLY B 1 81 ? -11.958 56.059 10.749 1 24.86 81 GLY B CA 1
ATOM 3316 C C . GLY B 1 81 ? -12.772 54.851 11.174 1 24.86 81 GLY B C 1
ATOM 3317 O O . GLY B 1 81 ? -13.819 54.566 10.59 1 24.86 81 GLY B O 1
ATOM 3318 N N . ALA B 1 82 ? -12.22 53.675 11.491 1 26.17 82 ALA B N 1
ATOM 3319 C CA . ALA B 1 82 ? -13.061 52.615 12.04 1 26.17 82 ALA B CA 1
ATOM 3320 C C . ALA B 1 82 ? -13.838 53.107 13.258 1 26.17 82 ALA B C 1
ATOM 3322 O O . ALA B 1 82 ? -13.326 53.902 14.049 1 26.17 82 ALA B O 1
ATOM 3323 N N . GLU B 1 83 ? -15.132 53.252 13.129 1 26.21 83 GLU B N 1
ATOM 3324 C CA . GLU B 1 83 ? -16.08 53.415 14.227 1 26.21 83 GLU B CA 1
ATOM 3325 C C . GLU B 1 83 ? -15.736 52.496 15.395 1 26.21 83 GLU B C 1
ATOM 3327 O O . GLU B 1 83 ? -15.202 51.403 15.195 1 26.21 83 GLU B O 1
ATOM 3332 N N . LYS B 1 84 ? -15.719 52.91 16.663 1 26.77 84 LYS B N 1
ATOM 3333 C CA . LYS B 1 84 ? -15.531 52.453 18.037 1 26.77 84 LYS B CA 1
ATOM 3334 C C . LYS B 1 84 ? -16.251 51.129 18.279 1 26.77 84 LYS B C 1
ATOM 3336 O O . LYS B 1 84 ? -17.469 51.105 18.469 1 26.77 84 LYS B O 1
ATOM 3341 N N . ALA B 1 85 ? -15.969 50.072 17.598 1 25.88 85 ALA B N 1
ATOM 3342 C CA . ALA B 1 85 ? -16.715 48.945 18.151 1 25.88 85 ALA B CA 1
ATOM 3343 C C . ALA B 1 85 ? -16.384 48.738 19.626 1 25.88 85 ALA B C 1
ATOM 3345 O O . ALA B 1 85 ? -15.239 48.928 20.045 1 25.88 85 ALA B O 1
ATOM 3346 N N . ASP B 1 86 ? -17.327 48.83 20.59 1 24.68 86 ASP B N 1
ATOM 3347 C CA . ASP B 1 86 ? -17.444 48.573 22.022 1 24.68 86 ASP B CA 1
ATOM 3348 C C . ASP B 1 86 ? -16.778 47.252 22.4 1 24.68 86 ASP B C 1
ATOM 3350 O O . ASP B 1 86 ? -17.034 46.221 21.774 1 24.68 86 ASP B O 1
ATOM 3354 N N . ALA B 1 87 ? -15.595 47.224 23.074 1 26.72 87 ALA B N 1
ATOM 3355 C CA . ALA B 1 87 ? -14.686 46.261 23.689 1 26.72 87 ALA B CA 1
ATOM 3356 C C . ALA B 1 87 ? -15.418 45.387 24.704 1 26.72 87 ALA B C 1
ATOM 3358 O O . ALA B 1 87 ? -15.205 45.517 25.912 1 26.72 87 ALA B O 1
ATOM 3359 N N . SER B 1 88 ? -16.749 45.134 24.68 1 24.95 88 SER B N 1
ATOM 3360 C CA . SER B 1 88 ? -17.183 44.321 25.811 1 24.95 88 SER B CA 1
ATOM 3361 C C . SER B 1 88 ? -16.362 43.041 25.919 1 24.95 88 SER B C 1
ATOM 3363 O O . SER B 1 88 ? -16.209 42.31 24.937 1 24.95 88 SER B O 1
ATOM 3365 N N . SER B 1 89 ? -15.298 42.98 26.792 1 27.63 89 SER B N 1
ATOM 3366 C CA . SER B 1 89 ? -14.446 41.962 27.398 1 27.63 89 SER B CA 1
ATOM 3367 C C . SER B 1 89 ? -15.242 40.707 27.74 1 27.63 89 SER B C 1
ATOM 3369 O O . SER B 1 89 ? -15.692 40.541 28.876 1 27.63 89 SER B O 1
ATOM 3371 N N . GLY B 1 90 ? -16.356 40.354 27.129 1 27.02 90 GLY B N 1
ATOM 3372 C CA . GLY B 1 90 ? -17.016 39.188 27.694 1 27.02 90 GLY B CA 1
ATOM 3373 C C . GLY B 1 90 ? -16.076 38.016 27.908 1 27.02 90 GLY B C 1
ATOM 3374 O O . GLY B 1 90 ? -15.158 37.797 27.116 1 27.02 90 GLY B O 1
ATOM 3375 N N . ASN B 1 91 ? -15.706 37.699 29.264 1 29.64 91 ASN B N 1
ATOM 3376 C CA . ASN B 1 91 ? -15.155 36.503 29.893 1 29.64 91 ASN B CA 1
ATOM 3377 C C . ASN B 1 91 ? -15.558 35.238 29.14 1 29.64 91 ASN B C 1
ATOM 3379 O O . ASN B 1 91 ? -16.685 34.76 29.279 1 29.64 91 ASN B O 1
ATOM 3383 N N . VAL B 1 92 ? -15.321 35.219 27.964 1 31.05 92 VAL B N 1
ATOM 3384 C CA . VAL B 1 92 ? -15.618 33.946 27.317 1 31.05 92 VAL B CA 1
ATOM 3385 C C . VAL B 1 92 ? -15.042 32.798 28.144 1 31.05 92 VAL B C 1
ATOM 3387 O O . VAL B 1 92 ? -13.824 32.698 28.314 1 31.05 92 VAL B O 1
ATOM 3390 N N . LYS B 1 93 ? -15.718 32.408 29.241 1 33.66 93 LYS B N 1
ATOM 3391 C CA . LYS B 1 93 ? -15.45 31.234 30.066 1 33.66 93 LYS B CA 1
ATOM 3392 C C . LYS B 1 93 ? -15.052 30.037 29.208 1 33.66 93 LYS B C 1
ATOM 3394 O O . LYS B 1 93 ? -15.735 29.709 28.235 1 33.66 93 LYS B O 1
ATOM 3399 N N . PRO B 1 94 ? -13.903 29.628 29.34 1 35.83 94 PRO B N 1
ATOM 3400 C CA . PRO B 1 94 ? -13.383 28.443 28.652 1 35.83 94 PRO B CA 1
ATOM 3401 C C . PRO B 1 94 ? -14.378 27.285 28.638 1 35.83 94 PRO B C 1
ATOM 3403 O O . PRO B 1 94 ? -14.318 26.425 27.756 1 35.83 94 PRO B O 1
ATOM 3406 N N . ASP B 1 95 ? -15.194 27.262 29.707 1 37.51 95 ASP B N 1
ATOM 3407 C CA . ASP B 1 95 ? -16.085 26.114 29.849 1 37.51 95 ASP B CA 1
ATOM 3408 C C . ASP B 1 95 ? -17.007 25.982 28.639 1 37.51 95 ASP B C 1
ATOM 3410 O O . ASP B 1 95 ? -17.47 24.884 28.322 1 37.51 95 ASP B O 1
ATOM 3414 N N . ARG B 1 96 ? -17.459 27.089 28.107 1 35.05 96 ARG B N 1
ATOM 3415 C CA . ARG B 1 96 ? -18.468 27.088 27.053 1 35.05 96 ARG B CA 1
ATOM 3416 C C . ARG B 1 96 ? -17.883 26.589 25.736 1 35.05 96 ARG B C 1
ATOM 3418 O O . ARG B 1 96 ? -18.612 26.395 24.761 1 35.05 96 ARG B O 1
ATOM 3425 N N . TYR B 1 97 ? -16.625 26.705 25.623 1 36.74 97 TYR B N 1
ATOM 3426 C CA . TYR B 1 97 ? -16.056 26.444 24.305 1 36.74 97 TYR B CA 1
ATOM 3427 C C . TYR B 1 97 ? -16.008 24.948 24.018 1 36.74 97 TYR B C 1
ATOM 3429 O O . TYR B 1 97 ? -15.818 24.536 22.871 1 36.74 97 TYR B O 1
ATOM 3437 N N . CYS B 1 98 ? -15.847 24.109 25.07 1 36.21 98 CYS B N 1
ATOM 3438 C CA . CYS B 1 98 ? -15.78 22.686 24.756 1 36.21 98 CYS B CA 1
ATOM 3439 C C . CYS B 1 98 ? -17.077 21.982 25.137 1 36.21 98 CYS B C 1
ATOM 3441 O O . CYS B 1 98 ? -17.435 21.925 26.314 1 36.21 98 CYS B O 1
ATOM 3443 N N . ASN B 1 99 ? -18.133 22.164 24.529 1 37.94 99 ASN B N 1
ATOM 3444 C CA . ASN B 1 99 ? -19.274 21.297 24.805 1 37.94 99 ASN B CA 1
ATOM 3445 C C . ASN B 1 99 ? -18.836 19.858 25.06 1 37.94 99 ASN B C 1
ATOM 3447 O O . ASN B 1 99 ? -17.775 19.436 24.596 1 37.94 99 ASN B O 1
ATOM 3451 N N . ARG B 1 100 ? -19.7 19.075 26.029 1 36.14 100 ARG B N 1
ATOM 3452 C CA . ARG B 1 100 ? -19.52 17.71 26.511 1 36.14 100 ARG B CA 1
ATOM 3453 C C . ARG B 1 100 ? -19.204 16.76 25.36 1 36.14 100 ARG B C 1
ATOM 3455 O O . ARG B 1 100 ? -19.979 16.65 24.408 1 36.14 100 ARG B O 1
ATOM 3462 N N . ILE B 1 101 ? -18.025 16.564 25.032 1 42.69 101 ILE B N 1
ATOM 3463 C CA . ILE B 1 101 ? -17.464 15.702 23.997 1 42.69 101 ILE B CA 1
ATOM 3464 C C . ILE B 1 101 ? -17.735 14.239 24.341 1 42.69 101 ILE B C 1
ATOM 3466 O O . ILE B 1 101 ? -17.191 13.713 25.315 1 42.69 101 ILE B O 1
ATOM 3470 N N . PRO B 1 102 ? -18.836 13.686 24.135 1 44.33 102 PRO B N 1
ATOM 3471 C CA . PRO B 1 102 ? -19.033 12.268 24.445 1 44.33 102 PRO B CA 1
ATOM 3472 C C . PRO B 1 102 ? -18.002 11.367 23.769 1 44.33 102 PRO B C 1
ATOM 3474 O O . PRO B 1 102 ? -17.988 10.156 24.003 1 44.33 102 PRO B O 1
ATOM 3477 N N . GLY B 1 103 ? -16.986 11.686 23.147 1 48.54 103 GLY B N 1
ATOM 3478 C CA . GLY B 1 103 ? -16.236 10.734 22.343 1 48.54 103 GLY B CA 1
ATOM 3479 C C . GLY B 1 103 ? -15.331 9.838 23.168 1 48.54 103 GLY B C 1
ATOM 3480 O O . GLY B 1 103 ? -15.235 9.998 24.387 1 48.54 103 GLY B O 1
ATOM 3481 N N . LYS B 1 104 ? -14.87 8.694 22.573 1 55.43 104 LYS B N 1
ATOM 3482 C CA . LYS B 1 104 ? -13.939 7.739 23.169 1 55.43 104 LYS B CA 1
ATOM 3483 C C . LYS B 1 104 ? -12.732 8.452 23.772 1 55.43 104 LYS B C 1
ATOM 3485 O O . LYS B 1 104 ? -12.161 9.351 23.151 1 55.43 104 LYS B O 1
ATOM 3490 N N . ILE B 1 105 ? -12.624 8.314 25.016 1 56.87 105 ILE B N 1
ATOM 3491 C CA . ILE B 1 105 ? -11.488 8.859 25.752 1 56.87 105 ILE B CA 1
ATOM 3492 C C . ILE B 1 105 ? -10.189 8.265 25.211 1 56.87 105 ILE B C 1
ATOM 3494 O O . ILE B 1 105 ? -10.005 7.046 25.223 1 56.87 105 ILE B O 1
ATOM 3498 N N . VAL B 1 106 ? -9.517 9.039 24.42 1 71.4 106 VAL B N 1
ATOM 3499 C CA . VAL B 1 106 ? -8.199 8.63 23.944 1 71.4 106 VAL B CA 1
ATOM 3500 C C . VAL B 1 106 ? -7.137 9.014 24.971 1 71.4 106 VAL B C 1
ATOM 3502 O O . VAL B 1 106 ? -7.127 10.142 25.471 1 71.4 106 VAL B O 1
ATOM 3505 N N . ASN B 1 107 ? -6.477 7.993 25.46 1 84 107 ASN B N 1
ATOM 3506 C CA . ASN B 1 107 ? -5.366 8.263 26.366 1 84 107 ASN B CA 1
ATOM 3507 C C . ASN B 1 107 ? -4.195 8.918 25.638 1 84 107 ASN B C 1
ATOM 3509 O O . ASN B 1 107 ? -3.859 8.529 24.518 1 84 107 ASN B O 1
ATOM 3513 N N . TYR B 1 108 ? -3.84 10.07 26.264 1 92.62 108 TYR B N 1
ATOM 3514 C CA . TYR B 1 108 ? -2.704 10.774 25.68 1 92.62 108 TYR B CA 1
ATOM 3515 C C . TYR B 1 108 ? -1.654 11.086 26.739 1 92.62 108 TYR B C 1
ATOM 3517 O O . TYR B 1 108 ? -1.937 11.034 27.938 1 92.62 108 TYR B O 1
ATOM 3525 N N . ILE B 1 109 ? -0.449 11.243 26.363 1 95.17 109 ILE B N 1
ATOM 3526 C CA . ILE B 1 109 ? 0.653 11.672 27.218 1 95.17 109 ILE B CA 1
ATOM 3527 C C . ILE B 1 109 ? 1.049 13.104 26.868 1 95.17 109 ILE B C 1
ATOM 3529 O O . ILE B 1 109 ? 1.373 13.402 25.716 1 95.17 109 ILE B O 1
ATOM 3533 N N . LEU B 1 110 ? 0.936 13.966 27.825 1 94.17 110 LEU B N 1
ATOM 3534 C CA . LEU B 1 110 ? 1.29 15.37 27.652 1 94.17 110 LEU B CA 1
ATOM 3535 C C . LEU B 1 110 ? 2.786 15.583 27.857 1 94.17 110 LEU B C 1
ATOM 3537 O O . LEU B 1 110 ? 3.346 15.154 28.868 1 94.17 110 LEU B O 1
ATOM 3541 N N . ILE B 1 111 ? 3.449 16.17 26.876 1 96.35 111 ILE B N 1
ATOM 3542 C CA . ILE B 1 111 ? 4.873 16.48 26.944 1 96.35 111 ILE B CA 1
ATOM 3543 C C . ILE B 1 111 ? 5.071 17.994 26.953 1 96.35 111 ILE B C 1
ATOM 3545 O O . ILE B 1 111 ? 5.032 18.637 25.901 1 96.35 111 ILE B O 1
ATOM 3549 N N . ASP B 1 112 ? 5.345 18.572 28.077 1 91.95 112 ASP B N 1
ATOM 3550 C CA . ASP B 1 112 ? 5.482 20.021 28.195 1 91.95 112 ASP B CA 1
ATOM 3551 C C . ASP B 1 112 ? 6.83 20.398 28.805 1 91.95 112 ASP B C 1
ATOM 3553 O O . ASP B 1 112 ? 7.072 21.566 29.116 1 91.95 112 ASP B O 1
ATOM 3557 N N . LYS B 1 113 ? 7.665 19.35 29.042 1 89.59 113 LYS B N 1
ATOM 3558 C CA . LYS B 1 113 ? 9.027 19.539 29.532 1 89.59 113 LYS B CA 1
ATOM 3559 C C . LYS B 1 113 ? 9.969 18.486 28.957 1 89.59 113 LYS B C 1
ATOM 3561 O O . LYS B 1 113 ? 9.524 17.438 28.485 1 89.59 113 LYS B O 1
ATOM 3566 N N . PHE B 1 114 ? 11.317 18.911 28.976 1 89.16 114 PHE B N 1
ATOM 3567 C CA . PHE B 1 114 ? 12.33 17.976 28.502 1 89.16 114 PHE B CA 1
ATOM 3568 C C . PHE B 1 114 ? 12.735 17.01 29.609 1 89.16 114 PHE B C 1
ATOM 3570 O O . PHE B 1 114 ? 13.729 17.234 30.303 1 89.16 114 PHE B O 1
ATOM 3577 N N . GLN B 1 115 ? 11.923 16.159 29.948 1 87.07 115 GLN B N 1
ATOM 3578 C CA . GLN B 1 115 ? 12.177 15.165 30.985 1 87.07 115 GLN B CA 1
ATOM 3579 C C . GLN B 1 115 ? 12.063 13.748 30.428 1 87.07 115 GLN B C 1
ATOM 3581 O O . GLN B 1 115 ? 12.221 13.535 29.225 1 87.07 115 GLN B O 1
ATOM 3586 N N . GLU B 1 116 ? 11.838 12.892 31.297 1 87.39 116 GLU B N 1
ATOM 3587 C CA . GLU B 1 116 ? 11.826 11.473 30.955 1 87.39 116 GLU B CA 1
ATOM 3588 C C . GLU B 1 116 ? 10.725 11.157 29.947 1 87.39 116 GLU B C 1
ATOM 3590 O O . GLU B 1 116 ? 10.936 10.381 29.013 1 87.39 116 GLU B O 1
ATOM 3595 N N . LYS B 1 117 ? 9.662 11.853 30.09 1 89.97 117 LYS B N 1
ATOM 3596 C CA . LYS B 1 117 ? 8.542 11.581 29.193 1 89.97 117 LYS B CA 1
ATOM 3597 C C . LYS B 1 117 ? 8.879 11.976 27.758 1 89.97 117 LYS B C 1
ATOM 3599 O O . LYS B 1 117 ? 8.464 11.305 26.81 1 89.97 117 LYS B O 1
ATOM 3604 N N . PHE B 1 118 ? 9.652 13.07 27.68 1 94.88 118 PHE B N 1
ATOM 3605 C CA . PHE B 1 118 ? 10.045 13.523 26.351 1 94.88 118 PHE B CA 1
ATOM 3606 C C . PHE B 1 118 ? 10.937 12.493 25.669 1 94.88 118 PHE B C 1
ATOM 3608 O O . PHE B 1 118 ? 10.677 12.094 24.532 1 94.88 118 PHE B O 1
ATOM 3615 N N . GLY B 1 119 ? 11.941 12.063 26.366 1 94.07 119 GLY B N 1
ATOM 3616 C CA . GLY B 1 119 ? 12.848 11.066 25.82 1 94.07 119 GLY B CA 1
ATOM 3617 C C . GLY B 1 119 ? 12.16 9.761 25.469 1 94.07 119 GLY B C 1
ATOM 3618 O O . GLY B 1 119 ? 12.417 9.182 24.411 1 94.07 119 GLY B O 1
ATOM 3619 N N . SER B 1 120 ? 11.327 9.331 26.309 1 95.34 120 SER B N 1
ATOM 3620 C CA . SER B 1 120 ? 10.584 8.096 26.079 1 95.34 120 SER B CA 1
ATOM 3621 C C . SER B 1 120 ? 9.689 8.211 24.849 1 95.34 120 SER B C 1
ATOM 3623 O O . SER B 1 120 ? 9.557 7.256 24.081 1 95.34 120 SER B O 1
ATOM 3625 N N . ALA B 1 121 ? 9.071 9.354 24.726 1 96.41 121 ALA B N 1
ATOM 3626 C CA . ALA B 1 121 ? 8.219 9.596 23.564 1 96.41 121 ALA B CA 1
ATOM 3627 C C . ALA B 1 121 ? 9.025 9.531 22.27 1 96.41 121 ALA B C 1
ATOM 3629 O O . ALA B 1 121 ? 8.629 8.854 21.318 1 96.41 121 ALA B O 1
ATOM 3630 N N . ILE B 1 122 ? 10.168 10.158 22.269 1 97.16 122 ILE B N 1
ATOM 3631 C CA . ILE B 1 122 ? 11.027 10.194 21.09 1 97.16 122 ILE B CA 1
ATOM 3632 C C . ILE B 1 122 ? 11.487 8.78 20.744 1 97.16 122 ILE B C 1
ATOM 3634 O O . ILE B 1 122 ? 11.492 8.392 19.573 1 97.16 122 ILE B O 1
ATOM 3638 N N . GLN B 1 123 ? 11.797 8.056 21.708 1 96.02 123 GLN B N 1
ATOM 3639 C CA . GLN B 1 123 ? 12.232 6.681 21.486 1 96.02 123 GLN B CA 1
ATOM 3640 C C . GLN B 1 123 ? 11.111 5.84 20.883 1 96.02 123 GLN B C 1
ATOM 3642 O O . GLN B 1 123 ? 11.324 5.123 19.903 1 96.02 123 GLN B O 1
ATOM 3647 N N . ASN B 1 124 ? 10.011 5.915 21.479 1 96.83 124 ASN B N 1
ATOM 3648 C CA . ASN B 1 124 ? 8.86 5.164 20.989 1 96.83 124 ASN B CA 1
ATOM 3649 C C . ASN B 1 124 ? 8.522 5.533 19.547 1 96.83 124 ASN B C 1
ATOM 3651 O O . ASN B 1 124 ? 8.271 4.656 18.72 1 96.83 124 ASN B O 1
ATOM 3655 N N . LEU B 1 125 ? 8.524 6.798 19.246 1 97.08 125 LEU B N 1
ATOM 3656 C CA . LEU B 1 125 ? 8.204 7.281 17.908 1 97.08 125 LEU B CA 1
ATOM 3657 C C . LEU B 1 125 ? 9.27 6.852 16.905 1 97.08 125 LEU B C 1
ATOM 3659 O O . LEU B 1 125 ? 8.954 6.511 15.764 1 97.08 125 LEU B O 1
ATOM 3663 N N . SER B 1 126 ? 10.516 6.853 17.325 1 96.1 126 SER B N 1
ATOM 3664 C CA . SER B 1 126 ? 11.622 6.479 16.45 1 96.1 126 SER B CA 1
ATOM 3665 C C . SER B 1 126 ? 11.557 5.002 16.077 1 96.1 126 SER B C 1
ATOM 3667 O O . SER B 1 126 ? 12.091 4.594 15.043 1 96.1 126 SER B O 1
ATOM 3669 N N . GLU B 1 127 ? 10.859 4.263 16.865 1 94.88 127 GLU B N 1
ATOM 3670 C CA . GLU B 1 127 ? 10.766 2.823 16.642 1 94.88 127 GLU B CA 1
ATOM 3671 C C . GLU B 1 127 ? 9.502 2.466 15.865 1 94.88 127 GLU B C 1
ATOM 3673 O O . GLU B 1 127 ? 9.292 1.304 15.511 1 94.88 127 GLU B O 1
ATOM 3678 N N . SER B 1 128 ? 8.711 3.425 15.6 1 93.74 128 SER B N 1
ATOM 3679 C CA . SER B 1 128 ? 7.46 3.197 14.885 1 93.74 128 SER B CA 1
ATOM 3680 C C . SER B 1 128 ? 7.656 3.32 13.377 1 93.74 128 SER B C 1
ATOM 3682 O O . SER B 1 128 ? 8.484 4.108 12.915 1 93.74 128 SER B O 1
ATOM 3684 N N . SER B 1 129 ? 6.913 2.528 12.621 1 93.18 129 SER B N 1
ATOM 3685 C CA . SER B 1 129 ? 6.996 2.597 11.165 1 93.18 129 SER B CA 1
ATOM 3686 C C . SER B 1 129 ? 5.999 3.604 10.603 1 93.18 129 SER B C 1
ATOM 3688 O O . SER B 1 129 ? 6.167 4.093 9.483 1 93.18 129 SER B O 1
ATOM 3690 N N . VAL B 1 130 ? 4.929 3.835 11.378 1 96.16 130 VAL B N 1
ATOM 3691 C CA . VAL B 1 130 ? 3.878 4.742 10.927 1 96.16 130 VAL B CA 1
ATOM 3692 C C . VAL B 1 130 ? 3.381 5.581 12.102 1 96.16 130 VAL B C 1
ATOM 3694 O O . VAL B 1 130 ? 3.196 5.066 13.207 1 96.16 130 VAL B O 1
ATOM 3697 N N . ILE B 1 131 ? 3.206 6.854 11.87 1 97.74 131 ILE B N 1
ATOM 3698 C CA . ILE B 1 131 ? 2.68 7.756 12.889 1 97.74 131 ILE B CA 1
ATOM 3699 C C . ILE B 1 131 ? 1.686 8.727 12.256 1 97.74 131 ILE B C 1
ATOM 3701 O O . ILE B 1 131 ? 1.76 9.007 11.057 1 97.74 131 ILE B O 1
ATOM 3705 N N . SER B 1 132 ? 0.733 9.162 12.998 1 97.73 132 SER B N 1
ATOM 3706 C CA . SER B 1 132 ? -0.117 10.267 12.567 1 97.73 132 SER B CA 1
ATOM 3707 C C . SER B 1 132 ? 0.372 11.595 13.136 1 97.73 132 SER B C 1
ATOM 3709 O O . SER B 1 132 ? 1.049 11.624 14.165 1 97.73 132 SER B O 1
ATOM 3711 N N . LEU B 1 133 ? 0.11 12.611 12.469 1 97.53 133 LEU B N 1
ATOM 3712 C CA . LEU B 1 133 ? 0.633 13.93 12.81 1 97.53 133 LEU B CA 1
ATOM 3713 C C . LEU B 1 133 ? -0.426 15.006 12.593 1 97.53 133 LEU B C 1
ATOM 3715 O O . LEU B 1 133 ? -1.126 14.999 11.578 1 97.53 133 LEU B O 1
ATOM 3719 N N . GLU B 1 134 ? -0.562 15.905 13.562 1 95.62 134 GLU B N 1
ATOM 3720 C CA . GLU B 1 134 ? -1.441 17.065 13.452 1 95.62 134 GLU B CA 1
ATOM 3721 C C . GLU B 1 134 ? -0.869 18.264 14.203 1 95.62 134 GLU B C 1
ATOM 3723 O O . GLU B 1 134 ? -0.161 18.1 15.198 1 95.62 134 GLU B O 1
ATOM 3728 N N . LEU B 1 135 ? -1.13 19.432 13.712 1 95.24 135 LEU B N 1
ATOM 3729 C CA . LEU B 1 135 ? -0.706 20.682 14.333 1 95.24 135 LEU B CA 1
ATOM 3730 C C . LEU B 1 135 ? -1.91 21.531 14.725 1 95.24 135 LEU B C 1
ATOM 3732 O O . LEU B 1 135 ? -2.878 21.631 13.967 1 95.24 135 LEU B O 1
ATOM 3736 N N . ASN B 1 136 ? -1.854 22.093 15.884 1 90.89 136 ASN B N 1
ATOM 3737 C CA . ASN B 1 136 ? -2.844 23.085 16.29 1 90.89 136 ASN B CA 1
ATOM 3738 C C . ASN B 1 136 ? -2.184 24.38 16.754 1 90.89 136 ASN B C 1
ATOM 3740 O O . ASN B 1 136 ? -1.121 24.351 17.377 1 90.89 136 ASN B O 1
ATOM 3744 N N . GLY B 1 137 ? -2.776 25.423 16.43 1 88.61 137 GLY B N 1
ATOM 3745 C CA . GLY B 1 137 ? -2.316 26.76 16.77 1 88.61 137 GLY B CA 1
ATOM 3746 C C . GLY B 1 137 ? -3.114 27.857 16.091 1 88.61 137 GLY B C 1
ATOM 3747 O O . GLY B 1 137 ? -4.313 27.701 15.85 1 88.61 137 GLY B O 1
ATOM 3748 N N . ILE B 1 138 ? -2.46 28.928 15.913 1 79.07 138 ILE B N 1
ATOM 3749 C CA . ILE B 1 138 ? -3.087 30.059 15.238 1 79.07 138 ILE B CA 1
ATOM 3750 C C . ILE B 1 138 ? -2.503 30.212 13.835 1 79.07 138 ILE B C 1
ATOM 3752 O O . ILE B 1 138 ? -1.291 30.375 13.675 1 79.07 138 ILE B O 1
ATOM 3756 N N . ASN B 1 139 ? -3.394 30.146 12.849 1 79.84 139 ASN B N 1
ATOM 3757 C CA . ASN B 1 139 ? -2.994 30.367 11.463 1 79.84 139 ASN B CA 1
ATOM 3758 C C . ASN B 1 139 ? -1.757 29.549 11.1 1 79.84 139 ASN B C 1
ATOM 3760 O O . ASN B 1 139 ? -0.754 30.102 10.646 1 79.84 139 ASN B O 1
ATOM 3764 N N . ILE B 1 140 ? -1.857 28.327 11.245 1 88.1 140 ILE B N 1
ATOM 3765 C CA . ILE B 1 140 ? -0.719 27.441 11.025 1 88.1 140 ILE B CA 1
ATOM 3766 C C . ILE B 1 140 ? -0.126 27.697 9.641 1 88.1 140 ILE B C 1
ATOM 3768 O O . ILE B 1 140 ? -0.805 27.524 8.626 1 88.1 140 ILE B O 1
ATOM 3772 N N . SER B 1 141 ? 0.989 28.167 9.545 1 88.7 141 SER B N 1
ATOM 3773 C CA . SER B 1 141 ? 1.806 28.537 8.394 1 88.7 141 SER B CA 1
ATOM 3774 C C . SER B 1 141 ? 3.124 29.168 8.831 1 88.7 141 SER B C 1
ATOM 3776 O O . SER B 1 141 ? 3.44 29.195 10.022 1 88.7 141 SER B O 1
ATOM 3778 N N . ARG B 1 142 ? 3.887 29.666 7.914 1 87.96 142 ARG B N 1
ATOM 3779 C CA . ARG B 1 142 ? 5.125 30.357 8.259 1 87.96 142 ARG B CA 1
ATOM 3780 C C . ARG B 1 142 ? 4.84 31.621 9.064 1 87.96 142 ARG B C 1
ATOM 3782 O O . ARG B 1 142 ? 5.72 32.133 9.759 1 87.96 142 ARG B O 1
ATOM 3789 N N . PHE B 1 143 ? 3.551 32.106 9.078 1 76.93 143 PHE B N 1
ATOM 3790 C CA . PHE B 1 143 ? 3.187 33.363 9.721 1 76.93 143 PHE B CA 1
ATOM 3791 C C . PHE B 1 143 ? 2.345 33.11 10.965 1 76.93 143 PHE B C 1
ATOM 3793 O O . PHE B 1 143 ? 1.886 34.053 11.614 1 76.93 143 PHE B O 1
ATOM 3800 N N . GLY B 1 144 ? 2.167 31.884 11.283 1 81.74 144 GLY B N 1
ATOM 3801 C CA . GLY B 1 144 ? 1.307 31.556 12.409 1 81.74 144 GLY B CA 1
ATOM 3802 C C . GLY B 1 144 ? 2.078 31.124 13.642 1 81.74 144 GLY B C 1
ATOM 3803 O O . GLY B 1 144 ? 3.259 31.448 13.788 1 81.74 144 GLY B O 1
ATOM 3804 N N . LYS B 1 145 ? 1.332 30.555 14.572 1 83.3 145 LYS B N 1
ATOM 3805 C CA . LYS B 1 145 ? 1.918 30.094 15.827 1 83.3 145 LYS B CA 1
ATOM 3806 C C . LYS B 1 145 ? 1.537 28.644 16.111 1 83.3 145 LYS B C 1
ATOM 3808 O O . LYS B 1 145 ? 0.361 28.333 16.314 1 83.3 145 LYS B O 1
ATOM 3813 N N . LEU B 1 146 ? 2.557 27.866 16.076 1 91.95 146 LEU B N 1
ATOM 3814 C CA . LEU B 1 146 ? 2.354 26.467 16.438 1 91.95 146 LEU B CA 1
ATOM 3815 C C . LEU B 1 146 ? 2.286 26.302 17.952 1 91.95 146 LEU B C 1
ATOM 3817 O O . LEU B 1 146 ? 3.179 26.757 18.671 1 91.95 146 LEU B O 1
ATOM 3821 N N . CYS B 1 147 ? 1.22 25.74 18.43 1 89.45 147 CYS B N 1
ATOM 3822 C CA . CYS B 1 147 ? 1.039 25.591 19.869 1 89.45 147 CYS B CA 1
ATOM 3823 C C . CYS B 1 147 ? 1.164 24.131 20.286 1 89.45 147 CYS B C 1
ATOM 3825 O O . CYS B 1 147 ? 1.799 23.821 21.296 1 89.45 147 CYS B O 1
ATOM 3827 N N . TRP B 1 148 ? 0.55 23.295 19.489 1 93.41 148 TRP B N 1
ATOM 3828 C CA . TRP B 1 148 ? 0.519 21.878 19.834 1 93.41 148 TRP B CA 1
ATOM 3829 C C . TRP B 1 148 ? 0.904 21.017 18.635 1 93.41 148 TRP B C 1
ATOM 3831 O O . TRP B 1 148 ? 0.435 21.251 17.519 1 93.41 148 TRP B O 1
ATOM 3841 N N . LEU B 1 149 ? 1.793 20.109 18.859 1 97.53 149 LEU B N 1
ATOM 3842 C CA . LEU B 1 149 ? 2.11 19.044 17.914 1 97.53 149 LEU B CA 1
ATOM 3843 C C . LEU B 1 149 ? 1.624 17.695 18.432 1 97.53 149 LEU B C 1
ATOM 3845 O O . LEU B 1 149 ? 2.039 17.251 19.505 1 97.53 149 LEU B O 1
ATOM 3849 N N . GLN B 1 150 ? 0.683 17.149 17.747 1 96.85 150 GLN B N 1
ATOM 3850 C CA . GLN B 1 150 ? 0.151 15.839 18.106 1 96.85 150 GLN B CA 1
ATOM 3851 C C . GLN B 1 150 ? 0.771 14.739 17.249 1 96.85 150 GLN B C 1
ATOM 3853 O O . GLN B 1 150 ? 0.809 14.849 16.022 1 96.85 150 GLN B O 1
ATOM 3858 N N . VAL B 1 151 ? 1.306 13.741 17.893 1 97.91 151 VAL B N 1
ATOM 3859 C CA . VAL B 1 151 ? 1.884 12.594 17.201 1 97.91 151 VAL B CA 1
ATOM 3860 C C . VAL B 1 151 ? 1.37 11.3 17.828 1 97.91 151 VAL B C 1
ATOM 3862 O O . VAL B 1 151 ? 1.348 11.163 19.054 1 97.91 151 VAL B O 1
ATOM 3865 N N . SER B 1 152 ? 0.931 10.396 16.995 1 96 152 SER B N 1
ATOM 3866 C CA . SER B 1 152 ? 0.379 9.172 17.566 1 96 152 SER B CA 1
ATOM 3867 C C . SER B 1 152 ? 0.955 7.935 16.885 1 96 152 SER B C 1
ATOM 3869 O O . SER B 1 152 ? 1.142 7.921 15.666 1 96 152 SER B O 1
ATOM 3871 N N . THR B 1 153 ? 1.29 6.99 17.685 1 94.41 153 THR B N 1
ATOM 3872 C CA . THR B 1 153 ? 1.445 5.62 17.208 1 94.41 153 THR B CA 1
ATOM 3873 C C . THR B 1 153 ? 0.119 4.868 17.28 1 94.41 153 THR B C 1
ATOM 3875 O O . THR B 1 153 ? -0.917 5.457 17.597 1 94.41 153 THR B O 1
ATOM 3878 N N . LYS B 1 154 ? 0.14 3.658 16.95 1 86.89 154 LYS B N 1
ATOM 3879 C CA . LYS B 1 154 ? -1.073 2.854 17.06 1 86.89 154 LYS B CA 1
ATOM 3880 C C . LYS B 1 154 ? -1.518 2.725 18.514 1 86.89 154 LYS B C 1
ATOM 3882 O O . LYS B 1 154 ? -2.713 2.608 18.795 1 86.89 154 LYS B O 1
ATOM 3887 N N . GLU B 1 155 ? -0.61 2.901 19.392 1 87.87 155 GLU B N 1
ATOM 3888 C CA . GLU B 1 155 ? -0.884 2.572 20.788 1 87.87 155 GLU B CA 1
ATOM 3889 C C . GLU B 1 155 ? -1.005 3.834 21.638 1 87.87 155 GLU B C 1
ATOM 3891 O O . GLU B 1 155 ? -1.728 3.848 22.637 1 87.87 155 GLU B O 1
ATOM 3896 N N . THR B 1 156 ? -0.273 4.894 21.277 1 93.56 156 THR B N 1
ATOM 3897 C CA . THR B 1 156 ? -0.145 6.026 22.188 1 93.56 156 THR B CA 1
ATOM 3898 C C . THR B 1 156 ? -0.216 7.345 21.426 1 93.56 156 THR B C 1
ATOM 3900 O O . THR B 1 156 ? 0.359 7.474 20.343 1 93.56 156 THR B O 1
ATOM 3903 N N . VAL B 1 157 ? -0.925 8.282 22.044 1 96.05 157 VAL B N 1
ATOM 3904 C CA . VAL B 1 157 ? -0.982 9.64 21.513 1 96.05 157 VAL B CA 1
ATOM 3905 C C . VAL B 1 157 ? -0.124 10.567 22.371 1 96.05 157 VAL B C 1
ATOM 3907 O O . VAL B 1 157 ? -0.257 10.588 23.597 1 96.05 157 VAL B O 1
ATOM 3910 N N . TYR B 1 158 ? 0.78 11.307 21.774 1 97.4 158 TYR B N 1
ATOM 3911 C CA . TYR B 1 158 ? 1.617 12.293 22.447 1 97.4 158 TYR B CA 1
ATOM 3912 C C . TYR B 1 158 ? 1.208 13.71 22.062 1 97.4 158 TYR B C 1
ATOM 3914 O O . TYR B 1 158 ? 1.078 14.024 20.877 1 97.4 158 TYR B O 1
ATOM 3922 N N . LEU B 1 159 ? 0.984 14.517 23.042 1 96.63 159 LEU B N 1
ATOM 3923 C CA . LEU B 1 159 ? 0.736 15.939 22.833 1 96.63 159 LEU B CA 1
ATOM 3924 C C . LEU B 1 159 ? 1.941 16.77 23.262 1 96.63 159 LEU B C 1
ATOM 3926 O O . LEU B 1 159 ? 2.192 16.937 24.458 1 96.63 159 LEU B O 1
ATOM 3930 N N . PHE B 1 160 ? 2.672 17.305 22.289 1 97.37 160 PHE B N 1
ATOM 3931 C CA . PHE B 1 160 ? 3.824 18.151 22.58 1 97.37 160 PHE B CA 1
ATOM 3932 C C . PHE B 1 160 ? 3.409 19.614 22.682 1 97.37 160 PHE B C 1
ATOM 3934 O O . PHE B 1 160 ? 2.854 20.175 21.735 1 97.37 160 PHE B O 1
ATOM 3941 N N . ASP B 1 161 ? 3.661 20.235 23.754 1 94.19 161 ASP B N 1
ATOM 3942 C CA . ASP B 1 161 ? 3.387 21.655 23.948 1 94.19 161 ASP B CA 1
ATOM 3943 C C . ASP B 1 161 ? 4.498 22.516 23.35 1 94.19 161 ASP B C 1
ATOM 3945 O O . ASP B 1 161 ? 5.385 22.981 24.069 1 94.19 161 ASP B O 1
ATOM 3949 N N . ILE B 1 162 ? 4.403 22.792 22.144 1 95.74 162 ILE B N 1
ATOM 3950 C CA . ILE B 1 162 ? 5.465 23.476 21.414 1 95.74 162 ILE B CA 1
ATOM 3951 C C . ILE B 1 162 ? 5.55 24.931 21.871 1 95.74 162 ILE B C 1
ATOM 3953 O O . ILE B 1 162 ? 6.619 25.543 21.819 1 95.74 162 ILE B O 1
ATOM 3957 N N . LEU B 1 163 ? 4.414 25.439 22.265 1 86.78 163 LEU B N 1
ATOM 3958 C CA . LEU B 1 163 ? 4.448 26.794 22.803 1 86.78 163 LEU B CA 1
ATOM 3959 C C . LEU B 1 163 ? 5.43 26.894 23.965 1 86.78 163 LEU B C 1
ATOM 3961 O O . LEU B 1 163 ? 6.149 27.888 24.093 1 86.78 163 LEU B O 1
ATOM 3965 N N . THR B 1 164 ? 5.47 25.855 24.755 1 86.97 164 THR B N 1
ATOM 3966 C CA . THR B 1 164 ? 6.329 25.818 25.934 1 86.97 164 THR B CA 1
ATOM 3967 C C . THR B 1 164 ? 7.712 25.279 25.578 1 86.97 164 THR B C 1
ATOM 3969 O O . THR B 1 164 ? 8.728 25.851 25.977 1 86.97 164 THR B O 1
ATOM 3972 N N . LEU B 1 165 ? 7.751 24.228 24.817 1 91.11 165 LEU B N 1
ATOM 3973 C CA . LEU B 1 165 ? 9.001 23.538 24.515 1 91.11 165 LEU B CA 1
ATOM 3974 C C . LEU B 1 165 ? 9.836 24.337 23.52 1 91.11 165 LEU B C 1
ATOM 3976 O O . LEU B 1 165 ? 11.067 24.263 23.536 1 91.11 165 LEU B O 1
ATOM 3980 N N . GLY B 1 166 ? 9.111 25.018 22.623 1 88.36 166 GLY B N 1
ATOM 3981 C CA . GLY B 1 166 ? 9.798 25.859 21.656 1 88.36 166 GLY B CA 1
ATOM 3982 C C . GLY B 1 166 ? 10.504 25.068 20.572 1 88.36 166 GLY B C 1
ATOM 3983 O O . GLY B 1 166 ? 10.167 23.909 20.322 1 88.36 166 GLY B O 1
ATOM 3984 N N . TYR B 1 167 ? 11.425 25.72 19.984 1 90.17 167 TYR B N 1
ATOM 3985 C CA . TYR B 1 167 ? 12.21 25.203 18.869 1 90.17 167 TYR B CA 1
ATOM 3986 C C . TYR B 1 167 ? 13.072 24.025 19.308 1 90.17 167 TYR B C 1
ATOM 3988 O O . TYR B 1 167 ? 13.338 23.114 18.52 1 90.17 167 TYR B O 1
ATOM 3996 N N . GLU B 1 168 ? 13.403 23.997 20.521 1 91.61 168 GLU B N 1
ATOM 3997 C CA . GLU B 1 168 ? 14.309 22.991 21.067 1 91.61 168 GLU B CA 1
ATOM 3998 C C . GLU B 1 168 ? 13.71 21.592 20.957 1 91.61 168 GLU B C 1
ATOM 4000 O O . GLU B 1 168 ? 14.44 20.605 20.842 1 91.61 168 GLU B O 1
ATOM 4005 N N . ALA B 1 169 ? 12.415 21.557 20.999 1 94.84 169 ALA B N 1
ATOM 4006 C CA . ALA B 1 169 ? 11.761 20.257 20.874 1 94.84 169 ALA B CA 1
ATOM 4007 C C . ALA B 1 169 ? 12.162 19.565 19.574 1 94.84 169 ALA B C 1
ATOM 4009 O O . ALA B 1 169 ? 12.317 18.342 19.536 1 94.84 169 ALA B O 1
ATOM 4010 N N . PHE B 1 170 ? 12.33 20.301 18.524 1 96.55 170 PHE B N 1
ATOM 4011 C CA . PHE B 1 170 ? 12.715 19.757 17.228 1 96.55 170 PHE B CA 1
ATOM 4012 C C . PHE B 1 170 ? 14.186 19.357 17.224 1 96.55 170 PHE B C 1
ATOM 4014 O O . PHE B 1 170 ? 14.549 18.313 16.678 1 96.55 170 PHE B O 1
ATOM 4021 N N . ASP B 1 171 ? 14.978 20.089 17.937 1 95.07 171 ASP B N 1
ATOM 4022 C CA . ASP B 1 171 ? 16.405 19.791 18.015 1 95.07 171 ASP B CA 1
ATOM 4023 C C . ASP B 1 171 ? 16.659 18.538 18.85 1 95.07 171 ASP B C 1
ATOM 4025 O O . ASP B 1 171 ? 17.62 17.806 18.604 1 95.07 171 ASP B O 1
ATOM 4029 N N . PHE B 1 172 ? 15.765 18.297 19.763 1 94.09 172 PHE B N 1
ATOM 4030 C CA . PHE B 1 172 ? 16 17.212 20.708 1 94.09 172 PHE B CA 1
ATOM 4031 C C . PHE B 1 172 ? 15.347 15.922 20.225 1 94.09 172 PHE B C 1
ATOM 4033 O O . PHE B 1 172 ? 15.292 14.935 20.961 1 94.09 172 PHE B O 1
ATOM 4040 N N . GLY B 1 173 ? 14.919 15.896 18.94 1 96.21 173 GLY B N 1
ATOM 4041 C CA . GLY B 1 173 ? 14.494 14.586 18.474 1 96.21 173 GLY B CA 1
ATOM 4042 C C . GLY B 1 173 ? 13.353 14.648 17.477 1 96.21 173 GLY B C 1
ATOM 4043 O O . GLY B 1 173 ? 13.264 13.813 16.574 1 96.21 173 GLY B O 1
ATOM 4044 N N . LEU B 1 174 ? 12.448 15.604 17.587 1 97.66 174 LEU B N 1
ATOM 4045 C CA . LEU B 1 174 ? 11.272 15.658 16.725 1 97.66 174 LEU B CA 1
ATOM 4046 C C . LEU B 1 174 ? 11.677 15.815 15.263 1 97.66 174 LEU B C 1
ATOM 4048 O O . LEU B 1 174 ? 11.081 15.195 14.379 1 97.66 174 LEU B O 1
ATOM 4052 N N . ARG B 1 175 ? 12.665 16.637 15.018 1 98.05 175 ARG B N 1
ATOM 4053 C CA . ARG B 1 175 ? 13.127 16.841 13.649 1 98.05 175 ARG B CA 1
ATOM 4054 C C . ARG B 1 175 ? 13.587 15.528 13.024 1 98.05 175 ARG B C 1
ATOM 4056 O O . ARG B 1 175 ? 13.226 15.214 11.888 1 98.05 175 ARG B O 1
ATOM 4063 N N . ARG B 1 176 ? 14.342 14.791 13.751 1 97.62 176 ARG B N 1
ATOM 4064 C CA . ARG B 1 176 ? 14.847 13.513 13.26 1 97.62 176 ARG B CA 1
ATOM 4065 C C . ARG B 1 176 ? 13.702 12.571 12.906 1 97.62 176 ARG B C 1
ATOM 4067 O O . ARG B 1 176 ? 13.754 11.875 11.889 1 97.62 176 ARG B O 1
ATOM 4074 N N . ILE B 1 177 ? 12.707 12.537 13.689 1 98.16 177 ILE B N 1
ATOM 4075 C CA . ILE B 1 177 ? 11.546 11.681 13.469 1 98.16 177 ILE B CA 1
ATOM 4076 C C . ILE B 1 177 ? 10.791 12.144 12.225 1 98.16 177 ILE B C 1
ATOM 4078 O O . ILE B 1 177 ? 10.467 11.337 11.352 1 98.16 177 ILE B O 1
ATOM 4082 N N . LEU B 1 178 ? 10.539 13.43 12.114 1 98.44 178 LEU B N 1
ATOM 4083 C CA . LEU B 1 178 ? 9.697 13.995 11.066 1 98.44 178 LEU B CA 1
ATOM 4084 C C . LEU B 1 178 ? 10.41 13.959 9.718 1 98.44 178 LEU B C 1
ATOM 4086 O O . LEU B 1 178 ? 9.763 13.888 8.67 1 98.44 178 LEU B O 1
ATOM 4090 N N . GLU B 1 179 ? 11.734 13.939 9.733 1 97.99 179 GLU B N 1
ATOM 4091 C CA . GLU B 1 179 ? 12.512 13.915 8.497 1 97.99 179 GLU B CA 1
ATOM 4092 C C . GLU B 1 179 ? 12.946 12.495 8.146 1 97.99 179 GLU B C 1
ATOM 4094 O O . GLU B 1 179 ? 13.603 12.275 7.127 1 97.99 179 GLU B O 1
ATOM 4099 N N . ASN B 1 180 ? 12.608 11.592 8.984 1 97.53 180 ASN B N 1
ATOM 4100 C CA . ASN B 1 180 ? 13.008 10.204 8.774 1 97.53 180 ASN B CA 1
ATOM 4101 C C . ASN B 1 180 ? 12.204 9.553 7.652 1 97.53 180 ASN B C 1
ATOM 4103 O O . ASN B 1 180 ? 10.986 9.406 7.761 1 97.53 180 ASN B O 1
ATOM 4107 N N . GLU B 1 181 ? 12.838 9.042 6.629 1 93.45 181 GLU B N 1
ATOM 4108 C CA . GLU B 1 181 ? 12.18 8.454 5.466 1 93.45 181 GLU B CA 1
ATOM 4109 C C . GLU B 1 181 ? 11.634 7.065 5.784 1 93.45 181 GLU B C 1
ATOM 4111 O O . GLU B 1 181 ? 10.793 6.541 5.052 1 93.45 181 GLU B O 1
ATOM 4116 N N . ALA B 1 182 ? 12.085 6.516 6.861 1 92.75 182 ALA B N 1
ATOM 4117 C CA . ALA B 1 182 ? 11.658 5.168 7.227 1 92.75 182 ALA B CA 1
ATOM 4118 C C . ALA B 1 182 ? 10.349 5.201 8.011 1 92.75 182 ALA B C 1
ATOM 4120 O O . ALA B 1 182 ? 9.703 4.167 8.197 1 92.75 182 ALA B O 1
ATOM 4121 N N . ILE B 1 183 ? 9.978 6.349 8.499 1 96.67 183 ILE B N 1
ATOM 4122 C CA . ILE B 1 183 ? 8.744 6.504 9.262 1 96.67 183 ILE B CA 1
ATOM 4123 C C . ILE B 1 183 ? 7.699 7.223 8.412 1 96.67 183 ILE B C 1
ATOM 4125 O O . ILE B 1 183 ? 7.944 8.326 7.917 1 96.67 183 ILE B O 1
ATOM 4129 N N . LEU B 1 184 ? 6.589 6.604 8.236 1 96.87 184 LEU B N 1
ATOM 4130 C CA . LEU B 1 184 ? 5.497 7.206 7.478 1 96.87 184 LEU B CA 1
ATOM 4131 C C . LEU B 1 184 ? 4.702 8.175 8.346 1 96.87 184 LEU B C 1
ATOM 4133 O O . LEU B 1 184 ? 4.272 7.82 9.446 1 96.87 184 LEU B O 1
ATOM 4137 N N . LYS B 1 185 ? 4.568 9.393 7.916 1 98.32 185 LYS B N 1
ATOM 4138 C CA . LYS B 1 185 ? 3.733 10.379 8.597 1 98.32 185 LYS B CA 1
ATOM 4139 C C . LYS B 1 185 ? 2.363 10.489 7.935 1 98.32 185 LYS B C 1
ATOM 4141 O O . LYS B 1 185 ? 2.26 10.881 6.771 1 98.32 185 LYS B O 1
ATOM 4146 N N . VAL B 1 186 ? 1.325 10.133 8.622 1 98.38 186 VAL B N 1
ATOM 4147 C CA . VAL B 1 186 ? -0.044 10.243 8.13 1 98.38 186 VAL B CA 1
ATOM 4148 C C . VAL B 1 186 ? -0.645 11.577 8.565 1 98.38 186 VAL B C 1
ATOM 4150 O O . VAL B 1 186 ? -0.697 11.881 9.76 1 98.38 186 VAL B O 1
ATOM 4153 N N . VAL B 1 187 ? -1.046 12.37 7.606 1 98.01 187 VAL B N 1
ATOM 4154 C CA . VAL B 1 187 ? -1.614 13.688 7.872 1 98.01 187 VAL B CA 1
ATOM 4155 C C . VAL B 1 187 ? -2.882 13.881 7.043 1 98.01 187 VAL B C 1
ATOM 4157 O O . VAL B 1 187 ? -3.183 13.074 6.161 1 98.01 187 VAL B O 1
ATOM 4160 N N . HIS B 1 188 ? -3.658 14.815 7.385 1 96.37 188 HIS B N 1
ATOM 4161 C CA . HIS B 1 188 ? -4.775 15.284 6.572 1 96.37 188 HIS B CA 1
ATOM 4162 C C . HIS B 1 188 ? -4.578 16.736 6.151 1 96.37 188 HIS B C 1
ATOM 4164 O O . HIS B 1 188 ? -4.643 17.643 6.984 1 96.37 188 HIS B O 1
ATOM 4170 N N . ASP B 1 189 ? -4.284 16.985 4.882 1 94.37 189 ASP B N 1
ATOM 4171 C CA . ASP B 1 189 ? -3.982 18.313 4.356 1 94.37 189 ASP B CA 1
ATOM 4172 C C . ASP B 1 189 ? -2.617 18.797 4.841 1 94.37 189 ASP B C 1
ATOM 4174 O O . ASP B 1 189 ? -2.533 19.604 5.77 1 94.37 189 ASP B O 1
ATOM 4178 N N . CYS B 1 190 ? -1.613 18.474 4.119 1 96.38 190 CYS B N 1
ATOM 4179 C CA . CYS B 1 190 ? -0.25 18.714 4.579 1 96.38 190 CYS B CA 1
ATOM 4180 C C . CYS B 1 190 ? 0.255 20.071 4.103 1 96.38 190 CYS B C 1
ATOM 4182 O O . CYS B 1 190 ? 1.385 20.459 4.407 1 96.38 190 CYS B O 1
ATOM 4184 N N . ARG B 1 191 ? -0.534 20.863 3.468 1 93.66 191 ARG B N 1
ATOM 4185 C CA . ARG B 1 191 ? -0.061 22.067 2.792 1 93.66 191 ARG B CA 1
ATOM 4186 C C . ARG B 1 191 ? 0.469 23.086 3.795 1 93.66 191 ARG B C 1
ATOM 4188 O O . ARG B 1 191 ? 1.662 23.396 3.802 1 93.66 191 ARG B O 1
ATOM 4195 N N . PHE B 1 192 ? -0.38 23.455 4.756 1 92.86 192 PHE B N 1
ATOM 4196 C CA . PHE B 1 192 ? 0.036 24.461 5.726 1 92.86 192 PHE B CA 1
ATOM 4197 C C . PHE B 1 192 ? 0.953 23.85 6.779 1 92.86 192 PHE B C 1
ATOM 4199 O O . PHE B 1 192 ? 1.863 24.516 7.278 1 92.86 192 PHE B O 1
ATOM 4206 N N . LEU B 1 193 ? 0.695 22.631 7.029 1 95.4 193 LEU B N 1
ATOM 4207 C CA . LEU B 1 193 ? 1.536 21.903 7.972 1 95.4 193 LEU B CA 1
ATOM 4208 C C . LEU B 1 193 ? 2.988 21.89 7.507 1 95.4 193 LEU B C 1
ATOM 4210 O O . LEU B 1 193 ? 3.897 22.182 8.288 1 95.4 193 LEU B O 1
ATOM 4214 N N . SER B 1 194 ? 3.182 21.583 6.303 1 96.89 194 SER B N 1
ATOM 4215 C CA . SER B 1 194 ? 4.519 21.546 5.72 1 96.89 194 SER B CA 1
ATOM 4216 C C . SER B 1 194 ? 5.161 22.93 5.721 1 96.89 194 SER B C 1
ATOM 4218 O O . SER B 1 194 ? 6.348 23.069 6.026 1 96.89 194 SER B O 1
ATOM 4220 N N . ASP B 1 195 ? 4.428 23.947 5.377 1 94.36 195 ASP B N 1
ATOM 4221 C CA . ASP B 1 195 ? 4.919 25.321 5.355 1 94.36 195 ASP B CA 1
ATOM 4222 C C . ASP B 1 195 ? 5.392 25.758 6.74 1 94.36 195 ASP B C 1
ATOM 4224 O O . ASP B 1 195 ? 6.484 26.312 6.882 1 94.36 195 ASP B O 1
ATOM 4228 N N . CYS B 1 196 ? 4.622 25.497 7.716 1 94.58 196 CYS B N 1
ATOM 4229 C CA . CYS B 1 196 ? 4.922 25.858 9.097 1 94.58 196 CYS B CA 1
ATOM 4230 C C . CYS B 1 196 ? 6.205 25.185 9.57 1 94.58 196 CYS B C 1
ATOM 4232 O O . CYS B 1 196 ? 7.13 25.857 10.03 1 94.58 196 CYS B O 1
ATOM 4234 N N . LEU B 1 197 ? 6.308 23.905 9.374 1 97.68 197 LEU B N 1
ATOM 4235 C CA . LEU B 1 197 ? 7.445 23.133 9.864 1 97.68 197 LEU B CA 1
ATOM 4236 C C . LEU B 1 197 ? 8.73 23.548 9.156 1 97.68 197 LEU B C 1
ATOM 4238 O O . LEU B 1 197 ? 9.779 23.678 9.79 1 97.68 197 LEU B O 1
ATOM 4242 N N . TYR B 1 198 ? 8.634 23.764 7.91 1 96.42 198 TYR B N 1
ATOM 4243 C CA . TYR B 1 198 ? 9.813 24.102 7.121 1 96.42 198 TYR B CA 1
ATOM 4244 C C . TYR B 1 198 ? 10.337 25.485 7.489 1 96.42 198 TYR B C 1
ATOM 4246 O O . TYR B 1 198 ? 11.519 25.644 7.803 1 96.42 198 TYR B O 1
ATOM 4254 N N . HIS B 1 199 ? 9.507 26.448 7.54 1 92.3 199 HIS B N 1
ATOM 4255 C CA . HIS B 1 199 ? 9.949 27.834 7.649 1 92.3 199 HIS B CA 1
ATOM 4256 C C . HIS B 1 199 ? 10.192 28.221 9.104 1 92.3 199 HIS B C 1
ATOM 4258 O O . HIS B 1 199 ? 11.08 29.026 9.397 1 92.3 199 HIS B O 1
ATOM 4264 N N . GLN B 1 200 ? 9.437 27.645 10.018 1 90.92 200 GLN B N 1
ATOM 4265 C CA . GLN B 1 200 ? 9.553 28.069 11.409 1 90.92 200 GLN B CA 1
ATOM 4266 C C . GLN B 1 200 ? 10.487 27.147 12.188 1 90.92 200 GLN B C 1
ATOM 4268 O O . GLN B 1 200 ? 11.143 27.579 13.139 1 90.92 200 GLN B O 1
ATOM 4273 N N . TYR B 1 201 ? 10.588 25.964 11.75 1 95.44 201 TYR B N 1
ATOM 4274 C CA . TYR B 1 201 ? 11.322 25.011 12.576 1 95.44 201 TYR B CA 1
ATOM 4275 C C . TYR B 1 201 ? 12.383 24.285 11.757 1 95.44 201 TYR B C 1
ATOM 4277 O O . TYR B 1 201 ? 12.978 23.311 12.225 1 95.44 201 TYR B O 1
ATOM 4285 N N . LYS B 1 202 ? 12.571 24.631 10.546 1 95.66 202 LYS B N 1
ATOM 4286 C CA . LYS B 1 202 ? 13.601 24.082 9.669 1 95.66 202 LYS B CA 1
ATOM 4287 C C . LYS B 1 202 ? 13.468 22.566 9.546 1 95.66 202 LYS B C 1
ATOM 4289 O O . LYS B 1 202 ? 14.464 21.843 9.61 1 95.66 202 LYS B O 1
ATOM 4294 N N . THR B 1 203 ? 12.268 22.184 9.471 1 97.44 203 THR B N 1
ATOM 4295 C CA . THR B 1 203 ? 11.977 20.757 9.39 1 97.44 203 THR B CA 1
ATOM 4296 C C . THR B 1 203 ? 11.272 20.422 8.079 1 97.44 203 THR B C 1
ATOM 4298 O O . THR B 1 203 ? 10.214 20.978 7.777 1 97.44 203 THR B O 1
ATOM 4301 N N . SER B 1 204 ? 11.889 19.559 7.281 1 96.38 204 SER B N 1
ATOM 4302 C CA . SER B 1 204 ? 11.293 19.083 6.037 1 96.38 204 SER B CA 1
ATOM 4303 C C . SER B 1 204 ? 10.623 17.727 6.228 1 96.38 204 SER B C 1
ATOM 4305 O O . SER B 1 204 ? 11.301 16.706 6.361 1 96.38 204 SER B O 1
ATOM 4307 N N . LEU B 1 205 ? 9.352 17.758 6.203 1 97.27 205 LEU B N 1
ATOM 4308 C CA . LEU B 1 205 ? 8.584 16.539 6.429 1 97.27 205 LEU B CA 1
ATOM 4309 C C . LEU B 1 205 ? 8.841 15.522 5.321 1 97.27 205 LEU B C 1
ATOM 4311 O O . LEU B 1 205 ? 8.764 15.856 4.136 1 97.27 205 LEU B O 1
ATOM 4315 N N . ALA B 1 206 ? 9.179 14.293 5.74 1 95.76 206 ALA B N 1
ATOM 4316 C CA . ALA B 1 206 ? 9.482 13.247 4.767 1 95.76 206 ALA B CA 1
ATOM 4317 C C . ALA B 1 206 ? 8.495 12.088 4.882 1 95.76 206 ALA B C 1
ATOM 4319 O O . ALA B 1 206 ? 7.967 11.82 5.963 1 95.76 206 ALA B O 1
ATOM 4320 N N . ASN B 1 207 ? 8.253 11.336 3.711 1 95.79 207 ASN B N 1
ATOM 4321 C CA . ASN B 1 207 ? 7.434 10.129 3.696 1 95.79 207 ASN B CA 1
ATOM 4322 C C . ASN B 1 207 ? 6.051 10.382 4.291 1 95.79 207 ASN B C 1
ATOM 4324 O O . ASN B 1 207 ? 5.72 9.848 5.351 1 95.79 207 ASN B O 1
ATOM 4328 N N . VAL B 1 208 ? 5.23 11.061 3.485 1 98.03 208 VAL B N 1
ATOM 4329 C CA . VAL B 1 208 ? 3.946 11.557 3.97 1 98.03 208 VAL B CA 1
ATOM 4330 C C . VAL B 1 208 ? 2.809 10.86 3.226 1 98.03 208 VAL B C 1
ATOM 4332 O O . VAL B 1 208 ? 2.88 10.668 2.01 1 98.03 208 VAL B O 1
ATOM 4335 N N . PHE B 1 209 ? 1.853 10.407 3.901 1 98.15 209 PHE B N 1
ATOM 4336 C CA . PHE B 1 209 ? 0.564 9.982 3.369 1 98.15 209 PHE B CA 1
ATOM 4337 C C . PHE B 1 209 ? -0.523 10.995 3.711 1 98.15 209 PHE B C 1
ATOM 4339 O O . PHE B 1 209 ? -0.959 11.081 4.86 1 98.15 209 PHE B O 1
ATOM 4346 N N . ASP B 1 210 ? -0.966 11.74 2.779 1 98.03 210 ASP B N 1
ATOM 4347 C CA . ASP B 1 210 ? -2.025 12.725 2.969 1 98.03 210 ASP B CA 1
ATOM 4348 C C . ASP B 1 210 ? -3.396 12.124 2.667 1 98.03 210 ASP B C 1
ATOM 4350 O O . ASP B 1 210 ? -3.73 11.878 1.506 1 98.03 210 ASP B O 1
ATOM 4354 N N . THR B 1 211 ? -4.159 11.975 3.667 1 97.76 211 THR B N 1
ATOM 4355 C CA . THR B 1 211 ? -5.449 11.31 3.521 1 97.76 211 THR B CA 1
ATOM 4356 C C . THR B 1 211 ? -6.4 12.155 2.678 1 97.76 211 THR B C 1
ATOM 4358 O O . THR B 1 211 ? -7.298 11.621 2.023 1 97.76 211 THR B O 1
ATOM 4361 N N . GLN B 1 212 ? -6.236 13.453 2.672 1 96.44 212 GLN B N 1
ATOM 4362 C CA . GLN B 1 212 ? -7.096 14.295 1.848 1 96.44 212 GLN B CA 1
ATOM 4363 C C . GLN B 1 212 ? -6.835 14.061 0.362 1 96.44 212 GLN B C 1
ATOM 4365 O O . GLN B 1 212 ? -7.774 13.949 -0.428 1 96.44 212 GLN B O 1
ATOM 4370 N N . ILE B 1 213 ? -5.589 14.016 0.027 1 96.25 213 ILE B N 1
ATOM 4371 C CA . ILE B 1 213 ? -5.222 13.74 -1.357 1 96.25 213 ILE B CA 1
ATOM 4372 C C . ILE B 1 213 ? -5.69 12.339 -1.746 1 96.25 213 ILE B C 1
ATOM 4374 O O . ILE B 1 213 ? -6.218 12.136 -2.841 1 96.25 213 ILE B O 1
ATOM 4378 N N . ALA B 1 214 ? -5.484 11.406 -0.862 1 97.49 214 ALA B N 1
ATOM 4379 C CA . ALA B 1 214 ? -5.94 10.043 -1.123 1 97.49 214 ALA B CA 1
ATOM 4380 C C . ALA B 1 214 ? -7.443 10.007 -1.382 1 97.49 214 ALA B C 1
ATOM 4382 O O . ALA B 1 214 ? -7.904 9.339 -2.311 1 97.49 214 ALA B O 1
ATOM 4383 N N . ASP B 1 215 ? -8.193 10.751 -0.574 1 96.89 215 ASP B N 1
ATOM 4384 C CA . ASP B 1 215 ? -9.642 10.831 -0.734 1 96.89 215 ASP B CA 1
ATOM 4385 C C . ASP B 1 215 ? -10.013 11.361 -2.118 1 96.89 215 ASP B C 1
ATOM 4387 O O . ASP B 1 215 ? -10.921 10.836 -2.766 1 96.89 215 ASP B O 1
ATOM 4391 N N . VAL B 1 216 ? -9.35 12.346 -2.554 1 95.68 216 VAL B N 1
ATOM 4392 C CA . VAL B 1 216 ? -9.62 12.975 -3.842 1 95.68 216 VAL B CA 1
ATOM 4393 C C . VAL B 1 216 ? -9.413 11.962 -4.966 1 95.68 216 VAL B C 1
ATOM 4395 O O . VAL B 1 216 ? -10.253 11.836 -5.859 1 95.68 216 VAL B O 1
ATOM 4398 N N . ILE B 1 217 ? -8.33 11.23 -4.905 1 92.9 217 ILE B N 1
ATOM 4399 C CA . ILE B 1 217 ? -7.989 10.276 -5.955 1 92.9 217 ILE B CA 1
ATOM 4400 C C . ILE B 1 217 ? -8.993 9.125 -5.952 1 92.9 217 ILE B C 1
ATOM 4402 O O . ILE B 1 217 ? -9.439 8.679 -7.012 1 92.9 217 ILE B O 1
ATOM 4406 N N . VAL B 1 218 ? -9.35 8.683 -4.786 1 93.84 218 VAL B N 1
ATOM 4407 C CA . VAL B 1 218 ? -10.327 7.607 -4.657 1 93.84 218 VAL B CA 1
ATOM 4408 C C . VAL B 1 218 ? -11.656 8.038 -5.273 1 93.84 218 VAL B C 1
ATOM 4410 O O . VAL B 1 218 ? -12.258 7.293 -6.049 1 93.84 218 VAL B O 1
ATOM 4413 N N . ARG B 1 219 ? -12.055 9.208 -4.929 1 93.46 219 ARG B N 1
ATOM 4414 C CA . ARG B 1 219 ? -13.316 9.725 -5.451 1 93.46 219 A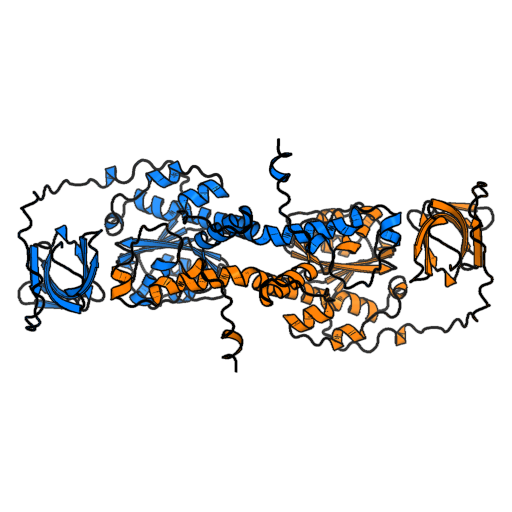RG B CA 1
ATOM 4415 C C . ARG B 1 219 ? -13.253 9.893 -6.966 1 93.46 219 ARG B C 1
ATOM 4417 O O . ARG B 1 219 ? -14.239 9.648 -7.664 1 93.46 219 ARG B O 1
ATOM 4424 N N . LYS B 1 220 ? -12.166 10.362 -7.451 1 90.2 220 LYS B N 1
ATOM 4425 C CA . LYS B 1 220 ? -11.97 10.479 -8.893 1 90.2 220 LYS B CA 1
ATOM 4426 C C . LYS B 1 220 ? -12.155 9.131 -9.584 1 90.2 220 LYS B C 1
ATOM 4428 O O . LYS B 1 220 ? -12.861 9.035 -10.591 1 90.2 220 LYS B O 1
ATOM 4433 N N . GLU B 1 221 ? -11.51 8.13 -9.03 1 84.34 221 GLU B N 1
ATOM 4434 C CA . GLU B 1 221 ? -11.585 6.79 -9.604 1 84.34 221 GLU B CA 1
ATOM 4435 C C . GLU B 1 221 ? -13.007 6.241 -9.541 1 84.34 221 GLU B C 1
ATOM 4437 O O . GLU B 1 221 ? -13.488 5.637 -10.502 1 84.34 221 GLU B O 1
ATOM 4442 N N . GLU B 1 222 ? -13.636 6.49 -8.432 1 85.37 222 GLU B N 1
ATOM 4443 C CA . GLU B 1 222 ? -15.003 6.013 -8.243 1 85.37 222 GLU B CA 1
ATOM 4444 C C . GLU B 1 222 ? -15.966 6.702 -9.205 1 85.37 222 GLU B C 1
ATOM 4446 O O . GLU B 1 222 ? -16.994 6.132 -9.577 1 85.37 222 GLU B O 1
ATOM 4451 N N . ALA B 1 223 ? -15.599 7.851 -9.588 1 86.77 223 ALA B N 1
ATOM 4452 C CA . ALA B 1 223 ? -16.452 8.63 -10.481 1 86.77 223 ALA B CA 1
ATOM 4453 C C . ALA B 1 223 ? -16.055 8.423 -11.94 1 86.77 223 ALA B C 1
ATOM 4455 O O . ALA B 1 223 ? -16.447 9.199 -12.814 1 86.77 223 ALA B O 1
ATOM 4456 N N . GLY B 1 224 ? -15.254 7.501 -12.219 1 80.95 224 GLY B N 1
ATOM 4457 C CA . GLY B 1 224 ? -14.886 7.191 -13.591 1 80.95 224 GLY B CA 1
ATOM 4458 C C . GLY B 1 224 ? -13.842 8.135 -14.157 1 80.95 224 GLY B C 1
ATOM 4459 O O . GLY B 1 224 ? -13.881 8.474 -15.342 1 80.95 224 GLY B O 1
ATOM 4460 N N . GLY B 1 225 ? -13.089 8.698 -13.258 1 80.44 225 GLY B N 1
ATOM 4461 C CA . GLY B 1 225 ? -11.994 9.531 -13.73 1 80.44 225 GLY B CA 1
ATOM 4462 C C . GLY B 1 225 ? -12.277 11.016 -13.606 1 80.44 225 GLY B C 1
ATOM 4463 O O . GLY B 1 225 ? -11.424 11.845 -13.927 1 80.44 225 GLY B O 1
ATOM 4464 N N . LYS B 1 226 ? -13.463 11.324 -13.137 1 87.07 226 LYS B N 1
ATOM 4465 C CA . LYS B 1 226 ? -13.82 12.731 -12.976 1 87.07 226 LYS B CA 1
ATOM 4466 C C . LYS B 1 226 ? -13.364 13.262 -11.62 1 87.07 226 LYS B C 1
ATOM 4468 O O . LYS B 1 226 ? -13.603 12.632 -10.588 1 87.07 226 LYS B O 1
ATOM 4473 N N . TRP B 1 227 ? -12.738 14.353 -11.658 1 89.39 227 TRP B N 1
ATOM 4474 C CA . TRP B 1 227 ? -12.249 14.96 -10.425 1 89.39 227 TRP B CA 1
ATOM 4475 C C . TRP B 1 227 ? -13.406 15.486 -9.582 1 89.39 227 TRP B C 1
ATOM 4477 O O . TRP B 1 227 ? -14.376 16.028 -10.117 1 89.39 227 TRP B O 1
ATOM 4487 N N . PRO B 1 228 ? -13.275 15.342 -8.321 1 90.63 228 PRO B N 1
ATOM 4488 C CA . PRO B 1 228 ? -14.297 15.946 -7.462 1 90.63 228 PRO B CA 1
ATOM 4489 C C . PRO B 1 228 ? -14.233 17.472 -7.452 1 90.63 228 PRO B C 1
ATOM 4491 O O . PRO B 1 228 ? -13.229 18.054 -7.871 1 90.63 228 PRO B O 1
ATOM 4494 N N . ASP B 1 229 ? -15.262 18.061 -6.929 1 88.03 229 ASP B N 1
ATOM 4495 C CA . ASP B 1 229 ? -15.388 19.515 -6.955 1 88.03 229 ASP B CA 1
ATOM 4496 C C . ASP B 1 229 ? -14.692 20.149 -5.753 1 88.03 229 ASP B C 1
ATOM 4498 O O . ASP B 1 229 ? -14.286 21.312 -5.806 1 88.03 229 ASP B O 1
ATOM 4502 N N . LYS B 1 230 ? -14.642 19.388 -4.737 1 91.57 230 LYS B N 1
ATOM 4503 C CA . LYS B 1 230 ? -14.117 19.988 -3.513 1 91.57 230 LYS B CA 1
ATOM 4504 C C . LYS B 1 230 ? -13.289 18.981 -2.719 1 91.57 230 LYS B C 1
ATOM 4506 O O . LYS B 1 230 ? -13.442 17.77 -2.892 1 91.57 230 LYS B O 1
ATOM 4511 N N . LEU B 1 231 ? -12.487 19.529 -1.899 1 93.3 231 LEU B N 1
ATOM 4512 C CA . LEU B 1 231 ? -11.777 18.738 -0.9 1 93.3 231 LEU B CA 1
ATOM 4513 C C . LEU B 1 231 ? -12.684 18.413 0.282 1 93.3 231 LEU B C 1
ATOM 4515 O O . LEU B 1 231 ? -13.683 19.098 0.509 1 93.3 231 LEU B O 1
ATOM 4519 N N . ARG B 1 232 ? -12.381 17.359 0.97 1 92.15 232 ARG B N 1
ATOM 4520 C CA . ARG B 1 232 ? -13.122 17.028 2.182 1 92.15 232 ARG B CA 1
ATOM 4521 C C . ARG B 1 232 ? -12.275 17.275 3.426 1 92.15 232 ARG B C 1
ATOM 4523 O O . ARG B 1 232 ? -11.075 16.991 3.434 1 92.15 232 ARG B O 1
ATOM 4530 N N . LEU B 1 233 ? -12.987 17.783 4.4 1 90.01 233 LEU B N 1
ATOM 4531 C CA . LEU B 1 233 ? -12.356 17.922 5.708 1 90.01 233 LEU B CA 1
ATOM 4532 C C . LEU B 1 233 ? -12.245 16.569 6.403 1 90.01 233 LEU B C 1
ATOM 4534 O O . LEU B 1 233 ? -12.902 15.605 6.004 1 90.01 233 LEU B O 1
ATOM 4538 N N . LEU B 1 234 ? -11.479 16.525 7.431 1 90.61 234 LEU B N 1
ATOM 4539 C CA . LEU B 1 234 ? -11.18 15.265 8.104 1 90.61 234 LEU B CA 1
ATOM 4540 C C . LEU B 1 234 ? -12.453 14.618 8.638 1 90.61 234 LEU B C 1
ATOM 4542 O O . LEU B 1 234 ? -12.69 13.429 8.417 1 90.61 234 LEU B O 1
ATOM 4546 N N . PRO B 1 235 ? -13.347 15.374 9.304 1 86.18 235 PRO B N 1
ATOM 4547 C CA . PRO B 1 235 ? -14.558 14.735 9.824 1 86.18 235 PRO B CA 1
ATOM 4548 C C . PRO B 1 235 ? -15.399 14.084 8.728 1 86.18 235 PRO B C 1
ATOM 4550 O O . PRO B 1 235 ? -15.972 13.012 8.94 1 86.18 235 PRO B O 1
ATOM 4553 N N . GLU B 1 236 ? -15.444 14.745 7.58 1 88.74 236 GLU B N 1
ATOM 4554 C CA . GLU B 1 236 ? -16.198 14.181 6.463 1 88.74 236 GLU B CA 1
ATOM 4555 C C . GLU B 1 236 ? -15.567 12.881 5.972 1 88.74 236 GLU B C 1
ATOM 4557 O O . GLU B 1 236 ? -16.275 11.921 5.662 1 88.74 236 GLU B O 1
ATOM 4562 N N . CYS B 1 237 ? -14.275 12.894 5.9 1 92.43 237 CYS B N 1
ATOM 4563 C CA . CYS B 1 237 ? -13.566 11.699 5.454 1 92.43 237 CYS B CA 1
ATOM 4564 C C . CYS B 1 237 ? -13.751 10.555 6.444 1 92.43 237 CYS B C 1
ATOM 4566 O O . CYS B 1 237 ? -13.946 9.406 6.042 1 92.43 237 CYS B O 1
ATOM 4568 N N . LEU B 1 238 ? -13.674 10.871 7.73 1 89.99 238 LEU B N 1
ATOM 4569 C CA . LEU B 1 238 ? -13.849 9.855 8.762 1 89.99 238 LEU B CA 1
ATOM 4570 C C . LEU B 1 238 ? -15.253 9.264 8.711 1 89.99 238 LEU B C 1
ATOM 4572 O O . LEU B 1 238 ? -15.425 8.049 8.84 1 89.99 238 LEU B O 1
ATOM 4576 N N . SER B 1 239 ? -16.184 10.12 8.486 1 89.04 239 SER B N 1
ATOM 4577 C CA . SER B 1 239 ? -17.564 9.656 8.385 1 89.04 239 SER B CA 1
ATOM 4578 C C . SER B 1 239 ? -17.765 8.784 7.149 1 89.04 239 SER B C 1
ATOM 4580 O O . SER B 1 239 ? -18.332 7.693 7.239 1 89.04 239 SER B O 1
ATOM 4582 N N . HIS B 1 240 ? -17.273 9.22 6.059 1 90.91 240 HIS B N 1
ATOM 4583 C CA . HIS B 1 240 ? -17.502 8.551 4.783 1 90.91 240 HIS B CA 1
ATOM 4584 C C . HIS B 1 240 ? -16.768 7.216 4.721 1 90.91 240 HIS B C 1
ATOM 4586 O O . HIS B 1 240 ? -17.322 6.219 4.252 1 90.91 240 HIS B O 1
ATOM 4592 N N . HIS B 1 241 ? -15.571 7.217 5.239 1 90.94 241 HIS B N 1
ATOM 4593 C CA . HIS B 1 241 ? -14.739 6.041 5.009 1 90.94 241 HIS B CA 1
ATOM 4594 C C . HIS B 1 241 ? -14.769 5.102 6.21 1 90.94 241 HIS B C 1
ATOM 4596 O O . HIS B 1 241 ? -14.593 3.89 6.06 1 90.94 241 HIS B O 1
ATOM 4602 N N . LEU B 1 242 ? -14.949 5.635 7.416 1 89.65 242 LEU B N 1
ATOM 4603 C CA . LEU B 1 242 ? -14.898 4.804 8.614 1 89.65 242 LEU B CA 1
ATOM 4604 C C . LEU B 1 242 ? -16.282 4.664 9.238 1 89.65 242 LEU B C 1
ATOM 4606 O O . LEU B 1 242 ? -16.457 3.927 10.212 1 89.65 242 LEU B O 1
ATOM 4610 N N . GLY B 1 243 ? -17.24 5.398 8.731 1 85.88 243 GLY B N 1
ATOM 4611 C CA . GLY B 1 243 ? -18.594 5.308 9.255 1 85.88 243 GLY B CA 1
ATOM 4612 C C . GLY B 1 243 ? -18.757 5.977 10.606 1 85.88 243 GLY B C 1
ATOM 4613 O O . GLY B 1 243 ? -19.678 5.652 11.359 1 85.88 243 GLY B O 1
ATOM 4614 N N . LEU B 1 244 ? -17.887 6.818 10.916 1 82 244 LEU B N 1
ATOM 4615 C CA . LEU B 1 244 ? -17.973 7.525 12.189 1 82 244 LEU B CA 1
ATOM 4616 C C . LEU B 1 244 ? -18.907 8.726 12.082 1 82 244 LEU B C 1
ATOM 4618 O O . LEU B 1 244 ? -18.973 9.375 11.035 1 82 244 LEU B O 1
ATOM 4622 N N . PRO B 1 245 ? -19.737 9.004 12.983 1 73.64 245 PRO B N 1
ATOM 4623 C CA . PRO B 1 245 ? -20.669 10.132 12.919 1 73.64 245 PRO B CA 1
ATOM 4624 C C . PRO B 1 245 ? -19.959 11.475 12.76 1 73.64 245 PRO B C 1
ATOM 4626 O O . PRO B 1 245 ? -19.008 11.765 13.49 1 73.64 245 PRO B O 1
ATOM 4629 N N . ALA B 1 246 ? -20.349 12.236 11.709 1 63.2 246 ALA B N 1
ATOM 4630 C CA . ALA B 1 246 ? -19.746 13.535 11.424 1 63.2 246 ALA B CA 1
ATOM 4631 C C . ALA B 1 246 ? -19.976 14.51 12.575 1 63.2 246 ALA B C 1
ATOM 4633 O O . ALA B 1 246 ? -19.116 15.343 12.873 1 63.2 246 ALA B O 1
ATOM 4634 N N . ALA B 1 247 ? -21.198 14.402 13.041 1 56.47 247 ALA B N 1
ATOM 4635 C CA . ALA B 1 247 ? -21.608 15.298 14.119 1 56.47 247 ALA B CA 1
ATOM 4636 C C . ALA B 1 247 ? -20.632 15.231 15.29 1 56.47 247 ALA B C 1
ATOM 4638 O O . ALA B 1 247 ? -20.43 16.222 15.996 1 56.47 247 ALA B O 1
ATOM 4639 N N . ALA B 1 248 ? -20.07 14.102 15.368 1 54.52 248 ALA B N 1
ATOM 4640 C CA . ALA B 1 248 ? -19.115 13.916 16.457 1 54.52 248 ALA B CA 1
ATOM 4641 C C . ALA B 1 248 ? -17.895 14.815 16.277 1 54.52 248 ALA B C 1
ATOM 4643 O O . ALA B 1 248 ? -17.249 15.198 17.254 1 54.52 248 ALA B O 1
ATOM 4644 N N . PHE B 1 249 ? -17.663 15.222 15.037 1 54.97 249 PHE B N 1
ATOM 4645 C CA . PHE B 1 249 ? -16.459 15.989 14.74 1 54.97 249 PHE B CA 1
ATOM 4646 C C . PHE B 1 249 ? -16.782 17.472 14.603 1 54.97 249 PHE B C 1
ATOM 4648 O O . PHE B 1 249 ? -15.914 18.323 14.807 1 54.97 249 PHE B O 1
ATOM 4655 N N . GLN B 1 250 ? -18.018 17.817 14.011 1 49.7 250 GLN B N 1
ATOM 4656 C CA . GLN B 1 250 ? -18.46 19.197 13.843 1 49.7 250 GLN B CA 1
ATOM 4657 C C . GLN B 1 250 ? -18.52 19.923 15.184 1 49.7 250 GLN B C 1
ATOM 4659 O O . GLN B 1 250 ? -18.186 21.106 15.271 1 49.7 250 GLN B O 1
ATOM 4664 N N . LYS B 1 251 ? -18.99 19.228 16.149 1 43.24 251 LYS B N 1
ATOM 4665 C CA . LYS B 1 251 ? -19.271 19.895 17.417 1 43.24 251 LYS B CA 1
ATOM 4666 C C . LYS B 1 251 ? -17.988 20.405 18.066 1 43.24 251 LYS B C 1
ATOM 4668 O O . LYS B 1 251 ? -18.032 21.266 18.948 1 43.24 251 LYS B O 1
ATOM 4673 N N . TYR B 1 252 ? -16.889 19.865 17.559 1 45.52 252 TYR B N 1
ATOM 4674 C CA . TYR B 1 252 ? -15.717 20.235 18.345 1 45.52 252 TYR B CA 1
ATOM 4675 C C . TYR B 1 252 ? -14.846 21.231 17.59 1 45.52 252 TYR B C 1
ATOM 4677 O O . TYR B 1 252 ? -13.625 21.253 17.762 1 45.52 252 TYR B O 1
ATOM 4685 N N . SER B 1 253 ? -15.597 22.007 16.806 1 54.42 253 SER B N 1
ATOM 4686 C CA . SER B 1 253 ? -14.816 23.051 16.15 1 54.42 253 SER B CA 1
ATOM 4687 C C . SER B 1 253 ? -14.458 24.168 17.125 1 54.42 253 SER B C 1
ATOM 4689 O O . SER B 1 253 ? -15.229 24.474 18.037 1 54.42 253 SER B O 1
ATOM 4691 N N . VAL B 1 254 ? -13.222 24.321 17.409 1 55.06 254 VAL B N 1
ATOM 4692 C CA . VAL B 1 254 ? -12.744 25.427 18.233 1 55.06 254 VAL B CA 1
ATOM 4693 C C . VAL B 1 254 ? -13.237 26.752 17.657 1 55.06 254 VAL B C 1
ATOM 4695 O O . VAL B 1 254 ? -13.143 26.984 16.449 1 55.06 254 VAL B O 1
ATOM 4698 N N . ALA B 1 255 ? -13.993 27.395 18.483 1 48.66 255 ALA B N 1
ATOM 4699 C CA . ALA B 1 255 ? -14.549 28.689 18.095 1 48.66 255 ALA B CA 1
ATOM 4700 C C . ALA B 1 255 ? -13.453 29.635 17.615 1 48.66 255 ALA B C 1
ATOM 4702 O O . ALA B 1 255 ? -13.66 30.412 16.679 1 48.66 255 ALA B O 1
ATOM 4703 N N . SER B 1 256 ? -12.46 29.537 18.356 1 59.76 256 SER B N 1
ATOM 4704 C CA . SER B 1 256 ? -11.346 30.421 18.028 1 59.76 256 SER B CA 1
ATOM 4705 C C . SER B 1 256 ? -10.011 29.696 18.15 1 59.76 256 SER B C 1
ATOM 4707 O O . SER B 1 256 ? -9.801 28.924 19.088 1 59.76 256 SER B O 1
ATOM 4709 N N . ALA B 1 257 ? -9.224 29.954 17.234 1 71.98 257 ALA B N 1
ATOM 4710 C CA . ALA B 1 257 ? -7.9 29.339 17.217 1 71.98 257 ALA B CA 1
ATOM 4711 C C . ALA B 1 257 ? -7.058 29.817 18.396 1 71.98 257 ALA B C 1
ATOM 4713 O O . ALA B 1 257 ? -6.072 29.174 18.764 1 71.98 257 ALA B O 1
ATOM 4714 N N . THR B 1 258 ? -7.484 30.832 19.064 1 70.94 258 THR B N 1
ATOM 4715 C CA . THR B 1 258 ? -6.715 31.416 20.158 1 70.94 258 THR B CA 1
ATOM 4716 C C . THR B 1 258 ? -6.744 30.507 21.384 1 70.94 258 THR B C 1
ATOM 4718 O O . THR B 1 258 ? -5.886 30.612 22.262 1 70.94 258 THR B O 1
ATOM 4721 N N . VAL B 1 259 ? -7.639 29.636 21.404 1 74.7 259 VAL B N 1
ATOM 4722 C CA . VAL B 1 259 ? -7.766 28.746 22.553 1 74.7 259 VAL B CA 1
ATOM 4723 C C . VAL B 1 259 ? -6.526 27.861 22.661 1 74.7 259 VAL B C 1
ATOM 4725 O O . VAL B 1 259 ? -6.162 27.423 23.755 1 74.7 259 VAL B O 1
ATOM 4728 N N . TRP B 1 260 ? -5.876 27.706 21.642 1 84.04 260 TRP B N 1
ATOM 4729 C CA . TRP B 1 260 ? -4.717 26.819 21.611 1 84.04 260 TRP B CA 1
ATOM 4730 C C . TRP B 1 260 ? -3.52 27.462 22.303 1 84.04 260 TRP B C 1
ATOM 4732 O O . TRP B 1 260 ? -2.557 26.778 22.655 1 84.04 260 TRP B O 1
ATOM 4742 N N . THR B 1 261 ? -3.613 28.764 22.56 1 79.61 261 THR B N 1
ATOM 4743 C CA . THR B 1 261 ? -2.509 29.48 23.19 1 79.61 261 THR B CA 1
ATOM 4744 C C . THR B 1 261 ? -2.68 29.513 24.706 1 79.61 261 THR B C 1
ATOM 4746 O O . THR B 1 261 ? -1.747 29.857 25.434 1 79.61 261 THR B O 1
ATOM 4749 N N . MET B 1 262 ? -3.741 29.074 25.15 1 74.37 262 MET B N 1
ATOM 4750 C CA . MET B 1 262 ? -4.062 29.187 26.57 1 74.37 262 MET B CA 1
ATOM 4751 C C . MET B 1 262 ? -3.301 28.147 27.385 1 74.37 262 MET B C 1
ATOM 4753 O O . MET B 1 262 ? -3.192 26.99 26.975 1 74.37 262 MET B O 1
ATOM 4757 N N . ARG B 1 263 ? -2.753 28.664 28.508 1 78.58 263 ARG B N 1
ATOM 4758 C CA . ARG B 1 263 ? -2.118 27.79 29.49 1 78.58 263 ARG B CA 1
ATOM 4759 C C . ARG B 1 263 ? -2.568 28.139 30.905 1 78.58 263 ARG B C 1
ATOM 4761 O O . ARG B 1 263 ? -2.734 29.314 31.237 1 78.58 263 ARG B O 1
ATOM 4768 N N . PRO B 1 264 ? -2.799 27.297 31.764 1 80.48 264 PRO B N 1
ATOM 4769 C CA . PRO B 1 264 ? -2.811 25.871 31.429 1 80.48 264 PRO B CA 1
ATOM 4770 C C . PRO B 1 264 ? -3.942 25.499 30.472 1 80.48 264 PRO B C 1
ATOM 4772 O O . PRO B 1 264 ? -4.984 26.158 30.457 1 80.48 264 PRO B O 1
ATOM 4775 N N . SER B 1 265 ? -3.692 24.537 29.649 1 80.62 265 SER B N 1
ATOM 4776 C CA . SER B 1 265 ? -4.705 24.116 28.687 1 80.62 265 SER B CA 1
ATOM 4777 C C . SER B 1 265 ? -5.804 23.301 29.361 1 80.62 265 SER B C 1
ATOM 4779 O O . SER B 1 265 ? -5.524 22.469 30.227 1 80.62 265 SER B O 1
ATOM 4781 N N . HIS B 1 266 ? -6.957 23.547 28.918 1 74.91 266 HIS B N 1
ATOM 4782 C CA . HIS B 1 266 ? -8.085 22.789 29.446 1 74.91 266 HIS B CA 1
ATOM 4783 C C . HIS B 1 266 ? -8.042 21.339 28.977 1 74.91 266 HIS B C 1
ATOM 4785 O O . HIS B 1 266 ? -7.688 21.064 27.828 1 74.91 266 HIS B O 1
ATOM 4791 N N . SER B 1 267 ? -8.447 20.496 29.849 1 77.61 267 SER B N 1
ATOM 4792 C CA . SER B 1 267 ? -8.436 19.067 29.554 1 77.61 267 SER B CA 1
ATOM 4793 C C . SER B 1 267 ? -9.305 18.745 28.343 1 77.61 267 SER B C 1
ATOM 4795 O O . SER B 1 267 ? -8.965 17.871 27.543 1 77.61 267 SER B O 1
ATOM 4797 N N . ALA B 1 268 ? -10.346 19.452 28.2 1 75.89 268 ALA B N 1
ATOM 4798 C CA . ALA B 1 268 ? -11.256 19.226 27.08 1 75.89 268 ALA B CA 1
ATOM 4799 C C . ALA B 1 268 ? -10.574 19.528 25.749 1 75.89 268 ALA B C 1
ATOM 4801 O O . ALA B 1 268 ? -10.802 18.834 24.755 1 75.89 268 ALA B O 1
ATOM 4802 N N . LEU B 1 269 ? -9.787 20.592 25.754 1 80.61 269 LEU B N 1
ATOM 4803 C CA . LEU B 1 269 ? -9.066 20.977 24.546 1 80.61 269 LEU B CA 1
ATOM 4804 C C . LEU B 1 269 ? -8.034 19.92 24.169 1 80.61 269 LEU B C 1
ATOM 4806 O O . LEU B 1 269 ? -7.883 19.585 22.992 1 80.61 269 LEU B O 1
ATOM 4810 N N . LEU B 1 270 ? -7.394 19.378 25.212 1 84.38 270 LEU B N 1
ATOM 4811 C CA . LEU B 1 270 ? -6.376 18.359 24.984 1 84.38 270 LEU B CA 1
ATOM 4812 C C . LEU B 1 270 ? -7.007 17.062 24.489 1 84.38 270 LEU B C 1
ATOM 4814 O O . LEU B 1 270 ? -6.443 16.381 23.629 1 84.38 270 LEU B O 1
ATOM 4818 N N . HIS B 1 271 ? -8.134 16.797 24.986 1 82.59 271 HIS B N 1
ATOM 4819 C CA . HIS B 1 271 ? -8.859 15.624 24.511 1 82.59 271 HIS B CA 1
ATOM 4820 C C . HIS B 1 271 ? -9.294 15.796 23.059 1 82.59 271 HIS B C 1
ATOM 4822 O O . HIS B 1 271 ? -9.232 14.849 22.272 1 82.59 271 HIS B O 1
ATOM 4828 N N . LEU B 1 272 ? -9.703 16.96 22.774 1 81.42 272 LEU B N 1
ATOM 4829 C CA . LEU B 1 272 ? -10.105 17.268 21.406 1 81.42 272 LEU B CA 1
ATOM 4830 C C . LEU B 1 272 ? -8.928 17.119 20.448 1 81.42 272 LEU B C 1
ATOM 4832 O O . LEU B 1 272 ? -9.084 16.593 19.343 1 81.42 272 LEU B O 1
ATOM 4836 N N . ALA B 1 273 ? -7.791 17.583 20.874 1 86.65 273 ALA B N 1
ATOM 4837 C CA . ALA B 1 273 ? -6.587 17.511 20.05 1 86.65 273 ALA B CA 1
ATOM 4838 C C . ALA B 1 273 ? -6.171 16.062 19.812 1 86.65 273 ALA B C 1
ATOM 4840 O O . ALA B 1 273 ? -5.643 15.729 18.748 1 86.65 273 ALA B O 1
ATOM 4841 N N . ALA B 1 274 ? -6.457 15.23 20.759 1 88.15 274 ALA B N 1
ATOM 4842 C CA . ALA B 1 274 ? -5.991 13.847 20.704 1 88.15 274 ALA B CA 1
ATOM 4843 C C . ALA B 1 274 ? -7.03 12.943 20.046 1 88.15 274 ALA B C 1
ATOM 4845 O O . ALA B 1 274 ? -6.715 11.826 19.63 1 88.15 274 ALA B O 1
ATOM 4846 N N . ARG B 1 275 ? -8.175 13.323 19.92 1 79.85 275 ARG B N 1
ATOM 4847 C CA . ARG B 1 275 ? -9.35 12.49 19.681 1 79.85 275 ARG B CA 1
ATOM 4848 C C . ARG B 1 275 ? -9.232 11.744 18.357 1 79.85 275 ARG B C 1
ATOM 4850 O O . ARG B 1 275 ? -9.538 10.552 18.28 1 79.85 275 ARG B O 1
ATOM 4857 N N . HIS B 1 276 ? -8.755 12.328 17.334 1 82.75 276 HIS B N 1
ATOM 4858 C CA . HIS B 1 276 ? -8.876 11.7 16.024 1 82.75 276 HIS B CA 1
ATOM 4859 C C . HIS B 1 276 ? -7.545 11.113 15.568 1 82.75 276 HIS B C 1
ATOM 4861 O O . HIS B 1 276 ? -7.447 10.563 14.469 1 82.75 276 HIS B O 1
ATOM 4867 N N . MET B 1 277 ? -6.638 11.137 16.419 1 90.54 277 MET B N 1
ATOM 4868 C CA . MET B 1 277 ? -5.3 10.727 16 1 90.54 277 MET B CA 1
ATOM 4869 C C . MET B 1 277 ? -5.272 9.245 15.642 1 90.54 277 MET B C 1
ATOM 4871 O O . MET B 1 277 ? -4.755 8.866 14.59 1 90.54 277 MET B O 1
ATOM 4875 N N . PRO B 1 278 ? -5.904 8.391 16.414 1 87.78 278 PRO B N 1
ATOM 4876 C CA . PRO B 1 278 ? -5.938 6.979 16.025 1 87.78 278 PRO B CA 1
ATOM 4877 C C . PRO B 1 278 ? -6.772 6.733 14.77 1 87.78 278 PRO B C 1
ATOM 4879 O O . PRO B 1 278 ? -6.432 5.868 13.959 1 87.78 278 PRO B O 1
ATOM 4882 N N . GLU B 1 279 ? -7.837 7.436 14.639 1 90.05 279 GLU B N 1
ATOM 4883 C CA . GLU B 1 279 ? -8.716 7.283 13.484 1 90.05 279 GLU B CA 1
ATOM 4884 C C . GLU B 1 279 ? -8.014 7.707 12.197 1 90.05 279 GLU B C 1
ATOM 4886 O O . GLU B 1 279 ? -8.308 7.181 11.121 1 90.05 279 GLU B O 1
ATOM 4891 N N . LEU B 1 280 ? -7.143 8.642 12.371 1 94.41 280 LEU B N 1
ATOM 4892 C CA . LEU B 1 280 ? -6.376 9.067 11.206 1 94.41 280 LEU B CA 1
ATOM 4893 C C . LEU B 1 280 ? -5.547 7.914 10.65 1 94.41 280 LEU B C 1
ATOM 4895 O O . LEU B 1 280 ? -5.454 7.741 9.433 1 94.41 280 LEU B O 1
ATOM 4899 N N . LEU B 1 281 ? -4.959 7.104 11.528 1 94.83 281 LEU B N 1
ATOM 4900 C CA . LEU B 1 281 ? -4.21 5.929 11.098 1 94.83 281 LEU B CA 1
ATOM 4901 C C . LEU B 1 281 ? -5.135 4.901 10.454 1 94.83 281 LEU B C 1
ATOM 4903 O O . LEU B 1 281 ? -4.787 4.298 9.436 1 94.83 281 LEU B O 1
ATOM 4907 N N . ALA B 1 282 ? -6.289 4.768 11.036 1 93.23 282 ALA B N 1
ATOM 4908 C CA . ALA B 1 282 ? -7.276 3.861 10.458 1 93.23 282 ALA B CA 1
ATOM 4909 C C . ALA B 1 282 ? -7.722 4.341 9.08 1 93.23 282 ALA B C 1
ATOM 4911 O O . ALA B 1 282 ? -7.883 3.538 8.158 1 93.23 282 ALA B O 1
ATOM 4912 N N . LEU B 1 283 ? -7.958 5.586 8.956 1 95.27 283 LEU B N 1
ATOM 4913 C CA . LEU B 1 283 ? -8.36 6.186 7.688 1 95.27 283 LEU B CA 1
ATOM 4914 C C . LEU B 1 283 ? -7.319 5.919 6.606 1 95.27 283 LEU B C 1
ATOM 4916 O O . LEU B 1 283 ? -7.668 5.592 5.47 1 95.27 283 LEU B O 1
ATOM 4920 N N . ARG B 1 284 ? -6.044 6.077 6.964 1 96.6 284 ARG B N 1
ATOM 4921 C CA . ARG B 1 284 ? -4.968 5.787 6.021 1 96.6 284 ARG B CA 1
ATOM 4922 C C . ARG B 1 284 ? -5.077 4.362 5.488 1 96.6 284 ARG B C 1
ATOM 4924 O O . ARG B 1 284 ? -4.942 4.132 4.285 1 96.6 284 ARG B O 1
ATOM 4931 N N . THR B 1 285 ? -5.354 3.438 6.318 1 92.54 285 THR B N 1
ATOM 4932 C CA . THR B 1 285 ? -5.438 2.035 5.926 1 92.54 285 THR B CA 1
ATOM 4933 C C . THR B 1 285 ? -6.574 1.82 4.929 1 92.54 285 THR B C 1
ATOM 4935 O O . THR B 1 285 ? -6.38 1.194 3.885 1 92.54 285 THR B O 1
ATOM 4938 N N . VAL B 1 286 ? -7.698 2.374 5.213 1 93.41 286 VAL B N 1
ATOM 4939 C CA . VAL B 1 286 ? -8.874 2.209 4.365 1 93.41 286 VAL B CA 1
ATOM 4940 C C . VAL B 1 286 ? -8.637 2.884 3.016 1 93.41 286 VAL B C 1
ATOM 4942 O O . VAL B 1 286 ? -8.96 2.321 1.967 1 93.41 286 VAL B O 1
ATOM 4945 N N . LEU B 1 287 ? -8.101 4.044 3.065 1 95.11 287 LEU B N 1
ATOM 4946 C CA . LEU B 1 287 ? -7.861 4.781 1.829 1 95.11 287 LEU B CA 1
ATOM 4947 C C . LEU B 1 287 ? -6.803 4.086 0.979 1 95.11 287 LEU B C 1
ATOM 4949 O O . LEU B 1 287 ? -6.894 4.08 -0.251 1 95.11 287 LEU B O 1
ATOM 4953 N N . LEU B 1 288 ? -5.817 3.578 1.634 1 93.29 288 LEU B N 1
ATOM 4954 C CA . LEU B 1 288 ? -4.805 2.819 0.907 1 93.29 288 LEU B CA 1
ATOM 4955 C C . LEU B 1 288 ? -5.434 1.642 0.169 1 93.29 288 LEU B C 1
ATOM 4957 O O . LEU B 1 288 ? -5.129 1.403 -1.001 1 93.29 288 LEU B O 1
ATOM 4961 N N . ASP B 1 289 ? -6.33 0.944 0.83 1 89.04 289 ASP B N 1
ATOM 4962 C CA . ASP B 1 289 ? -7.044 -0.166 0.205 1 89.04 289 ASP B CA 1
ATOM 4963 C C . ASP B 1 289 ? -7.832 0.305 -1.015 1 89.04 289 ASP B C 1
ATOM 4965 O O . ASP B 1 289 ? -7.802 -0.338 -2.066 1 89.04 289 ASP B O 1
ATOM 4969 N N . LYS B 1 290 ? -8.456 1.419 -0.862 1 91.23 290 LYS B N 1
ATOM 4970 C CA . LYS B 1 290 ? -9.282 1.946 -1.945 1 91.23 290 LYS B CA 1
ATOM 4971 C C . LYS B 1 290 ? -8.421 2.413 -3.115 1 91.23 290 LYS B C 1
ATOM 4973 O O . LYS B 1 290 ? -8.821 2.291 -4.275 1 91.23 290 LYS B O 1
ATOM 4978 N N . LEU B 1 291 ? -7.251 2.939 -2.763 1 92.14 291 LEU B N 1
ATOM 4979 C CA . LEU B 1 291 ? -6.32 3.355 -3.805 1 92.14 291 LEU B CA 1
ATOM 4980 C C . LEU B 1 291 ? -5.852 2.157 -4.626 1 92.14 291 LEU B C 1
ATOM 4982 O O . LEU B 1 291 ? -5.503 2.302 -5.8 1 92.14 291 LEU B O 1
ATOM 4986 N N . MET B 1 292 ? -5.971 0.955 -4.022 1 91.07 292 MET B N 1
ATOM 4987 C CA . MET B 1 292 ? -5.446 -0.251 -4.656 1 91.07 292 MET B CA 1
ATOM 4988 C C . MET B 1 292 ? -6.554 -1.014 -5.375 1 91.07 292 MET B C 1
ATOM 4990 O O . MET B 1 292 ? -6.288 -2 -6.064 1 91.07 292 MET B O 1
ATOM 4994 N N . VAL B 1 293 ? -7.725 -0.578 -5.345 1 89.13 293 VAL B N 1
ATOM 4995 C CA . VAL B 1 293 ? -8.886 -1.296 -5.861 1 89.13 293 VAL B CA 1
ATOM 4996 C C . VAL B 1 293 ? -8.713 -1.55 -7.357 1 89.13 293 VAL B C 1
ATOM 4998 O O . VAL B 1 293 ? -8.9 -2.675 -7.828 1 89.13 293 VAL B O 1
ATOM 5001 N N . PRO B 1 294 ? -8.353 -0.581 -8.152 1 83.52 294 PRO B N 1
ATOM 5002 C CA . PRO B 1 294 ? -8.17 -0.877 -9.574 1 83.52 294 PRO B CA 1
ATOM 5003 C C . PRO B 1 294 ? -7.196 -2.027 -9.817 1 83.52 294 PRO B C 1
ATOM 5005 O O . PRO B 1 294 ? -7.44 -2.878 -10.676 1 83.52 294 PRO B O 1
ATOM 5008 N N . PHE B 1 295 ? -6.161 -2.034 -9.097 1 91.71 295 PHE B N 1
ATOM 5009 C CA . PHE B 1 295 ? -5.188 -3.116 -9.188 1 91.71 295 PHE B CA 1
ATOM 5010 C C . PHE B 1 295 ? -5.805 -4.438 -8.75 1 91.71 295 PHE B C 1
ATOM 5012 O O . PHE B 1 295 ? -5.678 -5.449 -9.444 1 91.71 295 PHE B O 1
ATOM 5019 N N . THR B 1 296 ? -6.515 -4.434 -7.624 1 91.59 296 THR B N 1
ATOM 5020 C CA . THR B 1 296 ? -7.078 -5.657 -7.062 1 91.59 296 THR B CA 1
ATOM 5021 C C . THR B 1 296 ? -8.159 -6.225 -7.978 1 91.59 296 THR B C 1
ATOM 5023 O O . THR B 1 296 ? -8.323 -7.443 -8.072 1 91.59 296 THR B O 1
ATOM 5026 N N . ILE B 1 297 ? -8.808 -5.392 -8.623 1 89.54 297 ILE B N 1
ATOM 5027 C CA . ILE B 1 297 ? -9.823 -5.837 -9.571 1 89.54 297 ILE B CA 1
ATOM 5028 C C . ILE B 1 297 ? -9.164 -6.617 -10.706 1 89.54 297 ILE B C 1
ATOM 5030 O O . ILE B 1 297 ? -9.633 -7.693 -11.083 1 89.54 297 ILE B O 1
ATOM 5034 N N . HIS B 1 298 ? -8.097 -6.065 -11.23 1 91.91 298 HIS B N 1
ATOM 5035 C CA . HIS B 1 298 ? -7.378 -6.749 -12.299 1 91.91 298 HIS B CA 1
ATOM 5036 C C . HIS B 1 298 ? -6.83 -8.09 -11.824 1 91.91 298 HIS B C 1
ATOM 5038 O O . HIS B 1 298 ? -6.864 -9.077 -12.563 1 91.91 298 HIS B O 1
ATOM 5044 N N . VAL B 1 299 ? -6.356 -8.087 -10.642 1 95.13 299 VAL B N 1
ATOM 5045 C CA . VAL B 1 299 ? -5.87 -9.34 -10.076 1 95.13 299 VAL B CA 1
ATOM 5046 C C . VAL B 1 299 ? -7.022 -10.336 -9.959 1 95.13 299 VAL B C 1
ATOM 5048 O O . VAL B 1 299 ? -6.864 -11.517 -10.278 1 95.13 299 VAL B O 1
ATOM 5051 N N . GLY B 1 300 ? -8.141 -9.849 -9.476 1 92.98 300 GLY B N 1
ATOM 5052 C CA . GLY B 1 300 ? -9.32 -10.697 -9.399 1 92.98 300 GLY B CA 1
ATOM 5053 C C . GLY B 1 300 ? -9.693 -11.322 -10.729 1 92.98 300 GLY B C 1
ATOM 5054 O O . GLY B 1 300 ? -9.977 -12.52 -10.8 1 92.98 300 GLY B O 1
ATOM 5055 N N . HIS B 1 301 ? -9.628 -10.557 -11.728 1 91.69 301 HIS B N 1
ATOM 5056 C CA . HIS B 1 301 ? -9.91 -11.06 -13.068 1 91.69 301 HIS B CA 1
ATOM 5057 C C . HIS B 1 301 ? -8.893 -12.116 -13.485 1 91.69 301 HIS B C 1
ATOM 5059 O O . HIS B 1 301 ? -9.247 -13.104 -14.133 1 91.69 301 HIS B O 1
ATOM 5065 N N . SER B 1 302 ? -7.714 -11.848 -13.165 1 94.09 302 SER B N 1
ATOM 5066 C CA . SER B 1 302 ? -6.665 -12.805 -13.501 1 94.09 302 SER B CA 1
ATOM 5067 C C . SER B 1 302 ? -6.863 -14.125 -12.764 1 94.09 302 SER B C 1
ATOM 5069 O O . SER B 1 302 ? -6.664 -15.198 -13.337 1 94.09 302 SER B O 1
ATOM 5071 N N . LEU B 1 303 ? -7.229 -14.023 -11.526 1 95.43 303 LEU B N 1
ATOM 5072 C CA . LEU B 1 303 ? -7.472 -15.211 -10.716 1 95.43 303 LEU B CA 1
ATOM 5073 C C . LEU B 1 303 ? -8.597 -16.053 -11.308 1 95.43 303 LEU B C 1
ATOM 5075 O O . LEU B 1 303 ? -8.553 -17.284 -11.252 1 95.43 303 LEU B O 1
ATOM 5079 N N . ASP B 1 304 ? -9.5 -15.423 -11.996 1 92.97 304 ASP B N 1
ATOM 5080 C CA . ASP B 1 304 ? -10.696 -16.092 -12.5 1 92.97 304 ASP B CA 1
ATOM 5081 C C . ASP B 1 304 ? -10.554 -16.427 -13.983 1 92.97 304 ASP B C 1
ATOM 5083 O O . ASP B 1 304 ? -11.356 -17.186 -14.533 1 92.97 304 ASP B O 1
ATOM 5087 N N . ALA B 1 305 ? -9.538 -15.851 -14.578 1 90.73 305 ALA B N 1
ATOM 5088 C CA . ALA B 1 305 ? -9.427 -15.865 -16.034 1 90.73 305 ALA B CA 1
ATOM 5089 C C . ALA B 1 305 ? -9.558 -17.284 -16.581 1 90.73 305 ALA B C 1
ATOM 5091 O O . ALA B 1 305 ? -10.316 -17.526 -17.523 1 90.73 305 ALA B O 1
ATOM 5092 N N . TYR B 1 306 ? -8.914 -18.206 -15.938 1 90.78 306 TYR B N 1
ATOM 5093 C CA . TYR B 1 306 ? -8.947 -19.584 -16.415 1 90.78 306 TYR B CA 1
ATOM 5094 C C . TYR B 1 306 ? -9.834 -20.447 -15.525 1 90.78 306 TYR B C 1
ATOM 5096 O O . TYR B 1 306 ? -10.543 -21.33 -16.014 1 90.78 306 TYR B O 1
ATOM 5104 N N . ARG B 1 307 ? -9.857 -20.16 -14.294 1 91.82 307 ARG B N 1
ATOM 5105 C CA . ARG B 1 307 ? -10.621 -20.927 -13.315 1 91.82 307 ARG B CA 1
ATOM 5106 C C . ARG B 1 307 ? -12.099 -20.973 -13.688 1 91.82 307 ARG B C 1
ATOM 5108 O O . ARG B 1 307 ? -12.761 -21.995 -13.498 1 91.82 307 ARG B O 1
ATOM 5115 N N . ALA B 1 308 ? -12.571 -19.906 -14.252 1 89.63 308 ALA B N 1
ATOM 5116 C CA . ALA B 1 308 ? -14.001 -19.775 -14.517 1 89.63 308 ALA B CA 1
ATOM 5117 C C . ALA B 1 308 ? -14.348 -20.276 -15.916 1 89.63 308 ALA B C 1
ATOM 5119 O O . ALA B 1 308 ? -15.524 -20.362 -16.278 1 89.63 308 ALA B O 1
ATOM 5120 N N . GLN B 1 309 ? -13.368 -20.678 -16.672 1 87.74 309 GLN B N 1
ATOM 5121 C CA . GLN B 1 309 ? -13.613 -21.13 -18.037 1 87.74 309 GLN B CA 1
ATOM 5122 C C . GLN B 1 309 ? -13.948 -22.618 -18.073 1 87.74 309 GLN B C 1
ATOM 5124 O O . GLN B 1 309 ? -13.445 -23.393 -17.256 1 87.74 309 GLN B O 1
ATOM 5129 N N . PRO B 1 310 ? -14.733 -22.934 -19.033 1 84.76 310 PRO B N 1
ATOM 5130 C CA . PRO B 1 310 ? -14.992 -24.366 -19.2 1 84.76 310 PRO B CA 1
ATOM 5131 C C . PRO B 1 310 ? -13.762 -25.137 -19.671 1 84.76 310 PRO B C 1
ATOM 5133 O O . PRO B 1 310 ? -12.838 -24.547 -20.237 1 84.76 310 PRO B O 1
ATOM 5136 N N . ASP B 1 311 ? -13.798 -26.381 -19.534 1 78.61 311 ASP B N 1
ATOM 5137 C CA . ASP B 1 311 ? -12.674 -27.262 -19.836 1 78.61 311 ASP B CA 1
ATOM 5138 C C . ASP B 1 311 ? -12.25 -27.129 -21.297 1 78.61 311 ASP B C 1
ATOM 5140 O O . ASP B 1 311 ? -11.06 -27.013 -21.596 1 78.61 311 ASP B O 1
ATOM 5144 N N . HIS B 1 312 ? -13.161 -27.062 -22.16 1 74.37 312 HIS B N 1
ATOM 5145 C CA . HIS B 1 312 ? -12.849 -27.069 -23.585 1 74.37 312 HIS B CA 1
ATOM 5146 C C . HIS B 1 312 ? -12.148 -25.78 -24.001 1 74.37 312 HIS B C 1
ATOM 5148 O O . HIS B 1 312 ? -11.324 -25.785 -24.919 1 74.37 312 HIS B O 1
ATOM 5154 N N . VAL B 1 313 ? -12.46 -24.711 -23.307 1 76.2 313 VAL B N 1
ATOM 5155 C CA . VAL B 1 313 ? -11.826 -23.431 -23.603 1 76.2 313 VAL B CA 1
ATOM 5156 C C . VAL B 1 313 ? -10.388 -23.435 -23.089 1 76.2 313 VAL B C 1
ATOM 5158 O O . VAL B 1 313 ? -9.469 -23.013 -23.795 1 76.2 313 VAL B O 1
ATOM 5161 N N . LEU B 1 314 ? -10.21 -23.887 -21.912 1 79.16 314 LEU B N 1
ATOM 5162 C CA . LEU B 1 314 ? -8.895 -23.872 -21.281 1 79.16 314 LEU B CA 1
ATOM 5163 C C . LEU B 1 314 ? -7.908 -24.733 -22.062 1 79.16 314 LEU B C 1
ATOM 5165 O O . LEU B 1 314 ? -6.719 -24.415 -22.131 1 79.16 314 LEU B O 1
ATOM 5169 N N . CYS B 1 315 ? -8.397 -25.749 -22.659 1 71.4 315 CYS B N 1
ATOM 5170 C CA . CYS B 1 315 ? -7.551 -26.679 -23.399 1 71.4 315 CYS B CA 1
ATOM 5171 C C . CYS B 1 315 ? -6.942 -26.006 -24.624 1 71.4 315 CYS B C 1
ATOM 5173 O O . CYS B 1 315 ? -5.887 -26.421 -25.106 1 71.4 315 CYS B O 1
ATOM 5175 N N . GLN B 1 316 ? -7.502 -24.942 -25.008 1 69.38 316 GLN B N 1
ATOM 5176 C CA . GLN B 1 316 ? -7.057 -24.271 -26.225 1 69.38 316 GLN B CA 1
ATOM 5177 C C . GLN B 1 316 ? -6.163 -23.078 -25.9 1 69.38 316 GLN B C 1
ATOM 5179 O O . GLN B 1 316 ? -5.596 -22.456 -26.801 1 69.38 316 GLN B O 1
ATOM 5184 N N . VAL B 1 317 ? -6.056 -22.865 -24.693 1 75.91 317 VAL B N 1
ATOM 5185 C CA . VAL B 1 317 ? -5.311 -21.675 -24.296 1 75.91 317 VAL B CA 1
ATOM 5186 C C . VAL B 1 317 ? -3.816 -21.905 -24.509 1 75.91 317 VAL B C 1
ATOM 5188 O O . VAL B 1 317 ? -3.286 -22.957 -24.143 1 75.91 317 VAL B O 1
ATOM 5191 N N . LYS B 1 318 ? -3.235 -20.944 -25.187 1 71.96 318 LYS B N 1
ATOM 5192 C CA . LYS B 1 318 ? -1.783 -20.957 -25.333 1 71.96 318 LYS B CA 1
ATOM 5193 C C . LYS B 1 318 ? -1.095 -20.611 -24.016 1 71.96 318 LYS B C 1
ATOM 5195 O O . LYS B 1 318 ? -1.208 -19.485 -23.527 1 71.96 318 LYS B O 1
ATOM 5200 N N . ARG B 1 319 ? -0.37 -21.422 -23.429 1 72.71 319 ARG B N 1
ATOM 5201 C CA . ARG B 1 319 ? 0.192 -21.297 -22.088 1 72.71 319 ARG B CA 1
ATOM 5202 C C . ARG B 1 319 ? 1.389 -20.351 -22.082 1 72.71 319 ARG B C 1
ATOM 5204 O O . ARG B 1 319 ? 1.699 -19.742 -21.057 1 72.71 319 ARG B O 1
ATOM 5211 N N . ASP B 1 320 ? 1.986 -20.2 -23.18 1 71.53 320 ASP B N 1
ATOM 5212 C CA . ASP B 1 320 ? 3.207 -19.4 -23.216 1 71.53 320 ASP B CA 1
ATOM 5213 C C . ASP B 1 320 ? 2.941 -18.019 -23.811 1 71.53 320 ASP B C 1
ATOM 5215 O O . ASP B 1 320 ? 3.878 -17.283 -24.127 1 71.53 320 ASP B O 1
ATOM 5219 N N . SER B 1 321 ? 1.678 -17.803 -23.844 1 75.93 321 SER B N 1
ATOM 5220 C CA . SER B 1 321 ? 1.371 -16.511 -24.448 1 75.93 321 SER B CA 1
ATOM 5221 C C . SER B 1 321 ? 1.704 -15.364 -23.5 1 75.93 321 SER B C 1
ATOM 5223 O O . SER B 1 321 ? 1.363 -15.412 -22.316 1 75.93 321 SER B O 1
ATOM 5225 N N . LEU B 1 322 ? 2.386 -14.39 -24.042 1 84.86 322 LEU B N 1
ATOM 5226 C CA . LEU B 1 322 ? 2.719 -13.186 -23.289 1 84.86 322 LEU B CA 1
ATOM 5227 C C . LEU B 1 322 ? 1.881 -12.002 -23.759 1 84.86 322 LEU B C 1
ATOM 5229 O O . LEU B 1 322 ? 2.197 -10.85 -23.451 1 84.86 322 LEU B O 1
ATOM 5233 N N . GLU B 1 323 ? 0.839 -12.403 -24.412 1 85.08 323 GLU B N 1
ATOM 5234 C CA . GLU B 1 323 ? -0.077 -11.352 -24.847 1 85.08 323 GLU B CA 1
ATOM 5235 C C . GLU B 1 323 ? -0.862 -10.782 -23.669 1 85.08 323 GLU B C 1
ATOM 5237 O O . GLU B 1 323 ? -1.216 -11.512 -22.741 1 85.08 323 GLU B O 1
ATOM 5242 N N . LEU B 1 324 ? -1.098 -9.565 -23.822 1 89.37 324 LEU B N 1
ATOM 5243 C CA . LEU B 1 324 ? -1.898 -8.927 -22.782 1 89.37 324 LEU B CA 1
ATOM 5244 C C . LEU B 1 324 ? -3.33 -9.45 -22.8 1 89.37 324 LEU B C 1
ATOM 5246 O O . LEU B 1 324 ? -3.995 -9.417 -23.838 1 89.37 324 LEU B O 1
ATOM 5250 N N . PRO B 1 325 ? -3.72 -9.902 -21.717 1 85.1 325 PRO B N 1
ATOM 5251 C CA . PRO B 1 325 ? -5.091 -10.417 -21.67 1 85.1 325 PRO B CA 1
ATOM 5252 C C . PRO B 1 325 ? -6.136 -9.339 -21.95 1 85.1 325 PRO B C 1
ATOM 5254 O O . PRO B 1 325 ? -5.973 -8.191 -21.526 1 85.1 325 PRO B O 1
ATOM 5257 N N . GLN B 1 326 ? -7.2 -9.751 -22.518 1 81.28 326 GLN B N 1
ATOM 5258 C CA . GLN B 1 326 ? -8.239 -8.817 -22.94 1 81.28 326 GLN B CA 1
ATOM 5259 C C . GLN B 1 326 ? -8.949 -8.204 -21.737 1 81.28 326 GLN B C 1
ATOM 5261 O O . GLN B 1 326 ? -9.376 -7.048 -21.784 1 81.28 326 GLN B O 1
ATOM 5266 N N . TYR B 1 327 ? -9.057 -8.961 -20.767 1 78.13 327 TYR B N 1
ATOM 5267 C CA . TYR B 1 327 ? -9.779 -8.478 -19.595 1 78.13 327 TYR B CA 1
ATOM 5268 C C . TYR B 1 327 ? -9.06 -7.293 -18.961 1 78.13 327 TYR B C 1
ATOM 5270 O O . TYR B 1 327 ? -9.657 -6.535 -18.194 1 78.13 327 TYR B O 1
ATOM 5278 N N . LEU B 1 328 ? -7.823 -7.147 -19.196 1 80.63 328 LEU B N 1
ATOM 5279 C CA . LEU B 1 328 ? -7.073 -6.01 -18.674 1 80.63 328 LEU B CA 1
ATOM 5280 C C . LEU B 1 328 ? -7.396 -4.74 -19.456 1 80.63 328 LEU B C 1
ATOM 5282 O O . LEU B 1 328 ? -7.242 -3.632 -18.938 1 80.63 328 LEU B O 1
ATOM 5286 N N . LEU B 1 329 ? -7.767 -5.019 -20.65 1 74.49 329 LEU B N 1
ATOM 5287 C CA . LEU B 1 329 ? -8.056 -3.896 -21.536 1 74.49 329 LEU B CA 1
ATOM 5288 C C . LEU B 1 329 ? -9.469 -3.371 -21.306 1 74.49 329 LEU B C 1
ATOM 5290 O O . LEU B 1 329 ? -9.767 -2.219 -21.628 1 74.49 329 LEU B O 1
ATOM 5294 N N . SER B 1 330 ? -10.413 -4.335 -20.888 1 60.31 330 SER B N 1
ATOM 5295 C CA . SER B 1 330 ? -11.804 -3.939 -20.694 1 60.31 330 SER B CA 1
ATOM 5296 C C . SER B 1 330 ? -11.953 -3.015 -19.49 1 60.31 330 SER B C 1
ATOM 5298 O O . SER B 1 330 ? -11.396 -3.281 -18.423 1 60.31 330 SER B O 1
ATOM 5300 N N . HIS B 1 331 ? -11.964 -1.83 -19.603 1 54.21 331 HIS B N 1
ATOM 5301 C CA . HIS B 1 331 ? -12.193 -0.807 -18.589 1 54.21 331 HIS B CA 1
ATOM 5302 C C . HIS B 1 331 ? -13.252 -1.252 -17.586 1 54.21 331 HIS B C 1
ATOM 5304 O O . HIS B 1 331 ? -14.235 -1.896 -17.959 1 54.21 331 HIS B O 1
ATOM 5310 N N . LEU B 1 332 ? -12.997 -1.584 -16.28 1 45.76 332 LEU B N 1
ATOM 5311 C CA . LEU B 1 332 ? -13.967 -1.888 -15.233 1 45.76 332 LEU B CA 1
ATOM 5312 C C . LEU B 1 332 ? -15.246 -1.08 -15.426 1 45.76 332 LEU B C 1
ATOM 5314 O O . LEU B 1 332 ? -16.182 -1.192 -14.631 1 45.76 332 LEU B O 1
ATOM 5318 N N . PRO B 1 333 ? -15.403 -0.066 -15.967 1 37.38 333 PRO B N 1
ATOM 5319 C CA . PRO B 1 333 ? -16.688 0.592 -15.72 1 37.38 333 PRO B CA 1
ATOM 5320 C C . PRO B 1 333 ? -17.881 -0.267 -16.132 1 37.38 333 PRO B C 1
ATOM 5322 O O . PRO B 1 333 ? -18.993 0.245 -16.284 1 37.38 333 PRO B O 1
ATOM 5325 N N . ASP B 1 334 ? -18.04 -1.466 -16.469 1 33.64 334 ASP B N 1
ATOM 5326 C CA . ASP B 1 334 ? -19.483 -1.411 -16.687 1 33.64 334 ASP B CA 1
ATOM 5327 C C . ASP B 1 334 ? -20.194 -0.776 -15.494 1 33.64 334 ASP B C 1
ATOM 5329 O O . ASP B 1 334 ? -19.729 -0.883 -14.358 1 33.64 334 ASP B O 1
ATOM 5333 N N . GLU B 1 335 ? -21.332 0.121 -15.533 1 32.24 335 GLU B N 1
ATOM 5334 C CA . GLU B 1 335 ? -22.456 0.68 -14.788 1 32.24 335 GLU B CA 1
ATOM 5335 C C . GLU B 1 335 ? -22.986 -0.314 -13.759 1 32.24 335 GLU B C 1
ATOM 5337 O O . GLU B 1 335 ? -23.597 0.081 -12.764 1 32.24 335 GLU B O 1
ATOM 5342 N N . ASN B 1 336 ? -23.207 -1.65 -14.001 1 30.98 336 ASN B N 1
ATOM 5343 C CA . ASN B 1 336 ? -24.2 -2.474 -13.318 1 30.98 336 ASN B CA 1
ATOM 5344 C C . ASN B 1 336 ? -23.696 -2.946 -11.957 1 30.98 336 ASN B C 1
ATOM 5346 O O . ASN B 1 336 ? -24.343 -3.764 -11.301 1 30.98 336 ASN B O 1
ATOM 5350 N N . TRP B 1 337 ? -22.624 -2.887 -11.522 1 28.75 337 TRP B N 1
ATOM 5351 C CA . TRP B 1 337 ? -22.41 -3.423 -10.181 1 28.75 337 TRP B CA 1
ATOM 5352 C C . TRP B 1 337 ? -22.961 -2.475 -9.122 1 28.75 337 TRP B C 1
ATOM 5354 O O . TRP B 1 337 ? -22.978 -2.805 -7.933 1 28.75 337 TRP B O 1
ATOM 5364 N N . ALA B 1 338 ? -23.324 -1.213 -9.28 1 26.11 338 ALA B N 1
ATOM 5365 C CA . ALA B 1 338 ? -24.221 -0.499 -8.375 1 26.11 338 ALA B CA 1
ATOM 5366 C C . ALA B 1 338 ? -25.529 -1.261 -8.185 1 26.11 338 ALA B C 1
ATOM 5368 O O . ALA B 1 338 ? -26.27 -1.007 -7.233 1 26.11 338 ALA B O 1
ATOM 5369 N N . LYS B 1 339 ? -26.172 -1.997 -9.171 1 25.86 339 LYS B N 1
ATOM 5370 C CA . LYS B 1 339 ? -27.524 -2.498 -8.943 1 25.86 339 LYS B CA 1
ATOM 5371 C C . LYS B 1 339 ? -27.509 -3.732 -8.045 1 25.86 339 LYS B C 1
ATOM 5373 O O . LYS B 1 339 ? -28.537 -4.102 -7.473 1 25.86 339 LYS B O 1
ATOM 5378 N N . ASN B 1 340 ? -26.634 -4.663 -8.14 1 23.58 340 ASN B N 1
ATOM 5379 C CA . ASN B 1 340 ? -27.058 -5.835 -7.382 1 23.58 340 ASN B CA 1
ATOM 5380 C C . ASN B 1 340 ? -26.749 -5.683 -5.895 1 23.58 340 ASN B C 1
ATOM 5382 O O . ASN B 1 340 ? -26.847 -6.648 -5.135 1 23.58 340 ASN B O 1
ATOM 5386 N N . GLY B 1 341 ? -26.035 -4.689 -5.413 1 21.26 341 GLY B N 1
ATOM 5387 C CA . GLY B 1 341 ? -26.254 -4.579 -3.98 1 21.26 341 GLY B CA 1
ATOM 5388 C C . GLY B 1 341 ? -27.6 -3.976 -3.627 1 21.26 341 GLY B C 1
ATOM 5389 O O . GLY B 1 341 ? -27.817 -3.55 -2.49 1 21.26 341 GLY B O 1
ATOM 5390 N N . LYS B 1 342 ? -28.609 -3.92 -4.539 1 18.15 342 LYS B N 1
ATOM 5391 C CA . LYS B 1 342 ? -29.931 -3.987 -3.922 1 18.15 342 LYS B CA 1
ATOM 5392 C C . LYS B 1 342 ? -30.25 -5.406 -3.46 1 18.15 342 LYS B C 1
ATOM 5394 O O . LYS B 1 342 ? -30.016 -6.37 -4.191 1 18.15 342 LYS B O 1
#

Sequence (684 aa):
MEALSAACLERRVHVVEFDVRFRGTIKCIDPTNKTLTLDKVEVIIGDAQMALPGLKMLDGQGISAITFLDENPAKACRRQGAEKADASSGNVKPDRYCNRIPGKIVNYILIDKFQEKFGSAIQNLSESSVISLELNGINISRFGKLCWLQVSTKETVYLFDILTLGYEAFDFGLRRILENEAILKVVHDCRFLSDCLYHQYKTSLANVFDTQIADVIVRKEEAGGKWPDKLRLLPECLSHHLGLPAAAFQKYSVASATVWTMRPSHSALLHLAARHMPELLALRTVLLDKLMVPFTIHVGHSLDAYRAQPDHVLCQVKRDSLELPQYLLSHLPDENWAKNGKMEALSAACLERRVHVVEFDVRFRGTIKCIDPTNKTLTLDKVEVIIGDAQMALPGLKMLDGQGISAITFLDENPAKACRRQGAEKADASSGNVKPDRYCNRIPGKIVNYILIDKFQEKFGSAIQNLSESSVISLELNGINISRFGKLCWLQVSTKETVYLFDILTLGYEAFDFGLRRILENEAILKVVHDCRFLSDCLYHQYKTSLANVFDTQIADVIVRKEEAGGKWPDKLRLLPECLSHHLGLPAAAFQKYSVASATVWTMRPSHSALLHLAARHMPELLALRTVLLDKLMVPFTIHVGHSLDAYRAQPDHVLCQVKRDSLELPQYLLSHLPDENWAKNGK

Nearest PDB structures (foldseek):
  5fis-assembly1_B  TM=8.916E-01  e=1.634E-19  Bombyx mori
  5fiq-assembly1_A  TM=9.504E-01  e=2.674E-18  Bombyx mori
  7c42-assembly1_A  TM=8.124E-01  e=2.868E-11  Trypanosoma brucei brucei TREU927
  7c45-assembly1_A  TM=8.246E-01  e=9.191E-11  Trypanosoma brucei brucei TREU927
  7c4c-assembly1_A  TM=8.370E-01  e=4.975E-10  Trypanosoma brucei brucei TREU927

Foldseek 3Di:
DVLDDPVQAQFWKWWQFQNKTKTFGFHDQDPVQQKTKGPQIWIDDPPDTDTDPAIDIGRNVRTPDMGTDDPPPPPPSDPDDPDPDDPPVPPPPPVVQQPPLPADQADAAEALDDDPVLVVVLVVLQPAQEKEWDWAAAPQASRTDTQWIWIDDLRYIYIYGCVRVPLVSCVVHVLCSQQPQRHAYQYADCPSVQRNCCNRNVHHGHRYDHLQVLVQVLVCVVVVNDTDDDTDDPLVLLCVQVVDDSVSLVSNDRPDSCLSVDPPHDPSVVSNVRRCRNVSVVSSVRSVVSSCVLVVVVVVCVVVVQVVDDPVVNVPDDPPDPDDDVVNVPDPPPPPVVPPVD/DVLDDPVQAQFWKWWQFQNKTKTFGFHDQDPVQQKTKGPQIWIDDPPDTDTDPAIDIGRNVRTPDMGTDDPPPPPPSDPDDPDPDDPPVPCPPPVVQQPPLPADQADAAEAQDDDPVLVVVLVVLQPAQEKEWDWAAAPQASRTDTQWIWIDDLRYIYIYGCVRVPLVSCVVHVLCSQQPQRHAYQYADCPSVQRNCCNRNVHHGHRYDHLQVLVQVLVCVVVVNDTDDDTDDPLVLLCVQVVDDSVSLVSNPRPDSCLSVDPPHDPSVVSNVRRCRNVSVVSSVRSVVSSCVLVVVVVVCVVVVQVVDDPVVNVPDDPPDPDDDVVNVPDPPDPPVVPPVD

InterPro domains:
  IPR002562 3'-5' exonuclease domain [PF01612] (119-222)
  IPR002562 3'-5' exonuclease domain [SM00474] (106-292)
  IPR012337 Ribonuclease H-like superfamily [SSF53098] (105-292)
  IPR036397 Ribonuclease H superfamily [G3DSA:3.30.420.10] (69-294)
  IPR052144 piRNA biogenesis EXD1-related protein [PTHR46628] (8-328)

pLDDT: mean 78.01, std 20.88, range [18.15, 98.44]

Solvent-accessible surface area (backbone atoms only — not comparable to full-atom values): 38497 Å² total; per-residue (Å²): 86,83,47,60,48,84,84,48,51,74,37,43,31,39,34,26,44,79,87,38,38,34,33,23,27,29,63,35,61,36,75,86,79,28,32,38,20,24,32,77,27,28,40,45,57,89,93,43,74,43,78,44,83,60,72,44,71,40,54,28,86,42,47,79,43,79,44,74,70,71,77,83,70,74,88,67,67,62,70,75,82,76,76,83,74,83,77,78,76,71,78,74,56,70,71,74,61,52,65,90,69,82,65,78,85,59,71,65,46,81,34,65,54,95,46,70,66,37,56,51,48,49,51,55,56,64,72,37,59,51,32,24,48,50,76,42,31,35,67,64,25,69,69,36,40,68,20,35,42,34,41,19,42,95,85,47,34,36,41,32,32,33,64,72,45,41,71,54,47,38,74,74,41,49,37,59,49,44,44,26,71,74,26,36,37,35,31,70,61,45,29,41,56,36,18,20,36,35,70,70,60,72,29,63,78,28,45,70,48,39,47,39,61,47,50,48,54,39,49,10,56,75,57,74,65,42,74,64,76,53,57,68,54,67,44,54,48,41,22,73,75,69,66,41,68,42,69,74,47,62,72,64,53,66,88,48,51,66,62,52,72,45,75,82,65,54,68,63,58,53,44,60,68,47,51,53,40,59,53,51,53,52,49,46,55,54,46,51,54,54,66,40,38,70,60,51,51,53,46,51,48,37,39,39,61,50,50,72,45,54,62,76,58,58,52,67,55,66,85,80,61,42,61,60,59,64,73,76,68,53,69,75,76,65,83,63,73,75,57,68,82,103,87,85,48,61,48,84,84,48,51,73,37,44,30,40,34,26,42,79,88,37,37,34,33,23,27,29,62,36,64,36,75,88,77,28,31,37,19,25,33,76,26,28,39,45,57,89,94,45,75,44,76,44,85,58,71,43,70,39,54,27,85,41,47,79,44,80,43,73,68,70,79,83,72,74,89,68,67,64,68,76,82,76,77,83,76,82,77,79,76,70,78,73,57,70,70,74,62,53,63,92,70,81,64,79,83,59,73,65,46,82,34,65,55,95,45,69,67,36,55,51,48,48,52,56,57,65,69,37,58,52,32,24,49,49,77,44,29,35,66,64,26,67,68,35,40,69,22,35,42,35,40,19,43,95,85,47,32,37,39,34,31,33,63,71,47,40,71,54,48,37,76,73,40,50,38,59,50,45,45,26,71,75,26,36,36,35,32,70,60,44,30,41,56,35,16,20,34,34,68,69,62,72,29,64,78,28,46,70,47,39,46,40,60,47,50,47,52,40,49,10,56,73,56,73,66,42,72,64,77,53,58,65,54,67,44,56,48,42,23,72,75,70,66,41,67,41,68,73,48,61,70,65,53,67,88,48,51,65,62,51,72,46,76,82,66,54,67,64,58,54,44,59,69,48,50,53,40,60,54,50,52,52,48,46,53,56,47,52,52,54,66,39,39,71,57,51,49,51,46,51,47,37,39,39,60,49,50,73,46,56,62,78,57,57,51,66,55,68,85,81,62,43,62,59,58,65,73,75,67,52,68,76,64,75,79,65,72,74,56,67,80,103

Organism: Petromyzon marinus (NCBI:txid7757)